Protein AF-A0A944S665-F1 (afdb_monomer)

Mean predicted aligned error: 4.73 Å

Nearest PDB structures (foldseek):
  4eb3-assembly2_B  TM=8.693E-01  e=6.929E-18  Escherichia coli K-12
  3szu-assembly1_A  TM=8.948E-01  e=2.603E-17  Escherichia coli K-12
  3t0f-assembly1_A  TM=8.629E-01  e=3.477E-16  Escherichia coli K-12
  4n7b-assembly1_A  TM=8.620E-01  e=8.520E-15  Plasmodium falciparum
  3dnf-assembly1_A  TM=6.789E-01  e=1.870E-17  Aquifex aeolicus

Radius of gyration: 23.03 Å; Cα contacts (8 Å, |Δi|>4): 815; chains: 1; bounding box: 57×56×59 Å

Structure (mmCIF, N/CA/C/O backbone):
data_AF-A0A944S665-F1
#
_entry.id   AF-A0A944S665-F1
#
loop_
_atom_site.group_PDB
_atom_site.id
_atom_site.type_symbol
_atom_site.label_atom_id
_atom_site.label_alt_id
_atom_site.label_comp_id
_atom_site.label_asym_id
_atom_site.label_entity_id
_atom_site.label_seq_id
_atom_site.pdbx_PDB_ins_code
_atom_site.Cartn_x
_atom_site.Cartn_y
_atom_site.Cartn_z
_atom_site.occupancy
_atom_site.B_iso_or_equiv
_atom_site.auth_seq_id
_atom_site.auth_comp_id
_atom_site.auth_asym_id
_atom_site.auth_atom_id
_atom_site.pdbx_PDB_model_num
ATOM 1 N N . MET A 1 1 ? 16.900 10.356 15.586 1.00 31.72 1 MET A N 1
ATOM 2 C CA . MET A 1 1 ? 18.174 10.102 14.877 1.00 31.72 1 MET A CA 1
ATOM 3 C C . MET A 1 1 ? 17.889 10.070 13.385 1.00 31.72 1 MET A C 1
ATOM 5 O O . MET A 1 1 ? 17.005 9.332 12.976 1.00 31.72 1 MET A O 1
ATOM 9 N N . ALA A 1 2 ? 18.569 10.893 12.583 1.00 27.75 2 ALA A N 1
ATOM 10 C CA . ALA A 1 2 ? 18.458 10.840 11.126 1.00 27.75 2 ALA A CA 1
ATOM 11 C C . ALA A 1 2 ? 19.249 9.625 10.623 1.00 27.75 2 ALA A C 1
ATOM 13 O O . ALA A 1 2 ? 20.474 9.661 10.518 1.00 27.75 2 ALA A O 1
ATOM 14 N N . PHE A 1 3 ? 18.553 8.517 10.405 1.00 38.62 3 PHE A N 1
ATOM 15 C CA . PHE A 1 3 ? 19.142 7.297 9.877 1.00 38.62 3 PHE A CA 1
ATOM 16 C C . PHE A 1 3 ? 19.469 7.509 8.385 1.00 38.62 3 PHE A C 1
ATOM 18 O O . PHE A 1 3 ? 18.568 7.756 7.585 1.00 38.62 3 PHE A O 1
ATOM 25 N N . LYS A 1 4 ? 20.749 7.431 7.997 1.00 34.00 4 LYS A N 1
ATOM 26 C CA . LYS A 1 4 ? 21.186 7.519 6.588 1.00 34.00 4 LYS A CA 1
ATOM 27 C C . LYS A 1 4 ? 20.620 6.336 5.771 1.00 34.00 4 LYS A C 1
ATOM 29 O O . LYS A 1 4 ? 20.413 5.254 6.316 1.00 34.00 4 LYS A O 1
ATOM 34 N N . GLN A 1 5 ? 20.299 6.571 4.498 1.00 47.34 5 GLN A N 1
ATOM 35 C CA . GLN A 1 5 ? 19.397 5.750 3.669 1.00 47.34 5 GLN A CA 1
ATOM 36 C C . GLN A 1 5 ? 20.119 4.851 2.640 1.00 47.34 5 GLN A C 1
ATOM 38 O O . GLN A 1 5 ? 19.710 4.827 1.493 1.00 47.34 5 GLN A O 1
ATOM 43 N N . PHE A 1 6 ? 21.184 4.119 2.987 1.00 42.09 6 PHE A N 1
ATOM 44 C CA . PHE A 1 6 ? 21.829 3.244 1.979 1.00 42.09 6 PHE A CA 1
ATOM 45 C C . PHE A 1 6 ? 22.263 1.839 2.432 1.00 42.09 6 PHE A C 1
ATOM 47 O O . PHE A 1 6 ? 22.647 1.055 1.579 1.00 42.09 6 PHE A O 1
ATOM 54 N N . ASP A 1 7 ? 22.086 1.455 3.703 1.00 52.44 7 ASP A N 1
ATOM 55 C CA . ASP A 1 7 ? 22.438 0.098 4.184 1.00 52.44 7 ASP A CA 1
ATOM 56 C C . ASP A 1 7 ? 21.224 -0.727 4.661 1.00 52.44 7 ASP A C 1
ATOM 58 O O . ASP A 1 7 ? 21.373 -1.676 5.425 1.00 52.44 7 ASP A O 1
ATOM 62 N N . ARG A 1 8 ? 19.988 -0.350 4.294 1.00 61.25 8 ARG A N 1
ATOM 63 C CA . ARG A 1 8 ? 18.791 -0.932 4.939 1.00 61.25 8 ARG A CA 1
ATOM 64 C C . ARG A 1 8 ? 18.184 -2.133 4.225 1.00 61.25 8 ARG A C 1
ATOM 66 O O . ARG A 1 8 ? 17.572 -2.968 4.877 1.00 61.25 8 ARG A O 1
ATOM 73 N N . VAL A 1 9 ? 18.333 -2.236 2.912 1.00 70.12 9 VAL A N 1
ATOM 74 C CA . VAL A 1 9 ? 17.686 -3.286 2.119 1.00 70.12 9 VAL A CA 1
ATOM 75 C C . VAL A 1 9 ? 18.762 -4.140 1.450 1.00 70.12 9 VAL A C 1
ATOM 77 O O . VAL A 1 9 ? 19.713 -3.572 0.914 1.00 70.12 9 VAL A O 1
ATOM 80 N N . PRO A 1 10 ? 18.652 -5.482 1.470 1.00 77.44 10 PRO A N 1
ATOM 81 C CA . PRO A 1 10 ? 19.608 -6.357 0.802 1.00 77.44 10 PRO A CA 1
ATOM 82 C C . PRO A 1 10 ? 19.856 -5.973 -0.661 1.00 77.44 10 PRO A C 1
ATOM 84 O O . PRO A 1 10 ? 18.915 -5.740 -1.422 1.00 77.44 10 PRO A O 1
ATOM 87 N N . ASN A 1 11 ? 21.127 -5.967 -1.072 1.00 79.50 11 ASN A N 1
ATOM 88 C CA . ASN A 1 11 ? 21.549 -5.498 -2.397 1.00 79.50 11 ASN A CA 1
ATOM 89 C C . ASN A 1 11 ? 20.899 -6.249 -3.571 1.00 79.50 11 ASN A C 1
ATOM 91 O O . ASN A 1 11 ? 20.827 -5.702 -4.665 1.00 79.50 11 ASN A O 1
ATOM 95 N N . HIS A 1 12 ? 20.417 -7.482 -3.380 1.00 86.94 12 HIS A N 1
ATOM 96 C CA . HIS A 1 12 ? 19.753 -8.243 -4.448 1.00 86.94 12 HIS A CA 1
ATOM 97 C C . HIS A 1 12 ? 18.346 -7.735 -4.790 1.00 86.94 12 HIS A C 1
ATOM 99 O O . HIS A 1 12 ? 17.790 -8.156 -5.799 1.00 86.94 12 HIS A O 1
ATOM 105 N N . TYR A 1 13 ? 17.78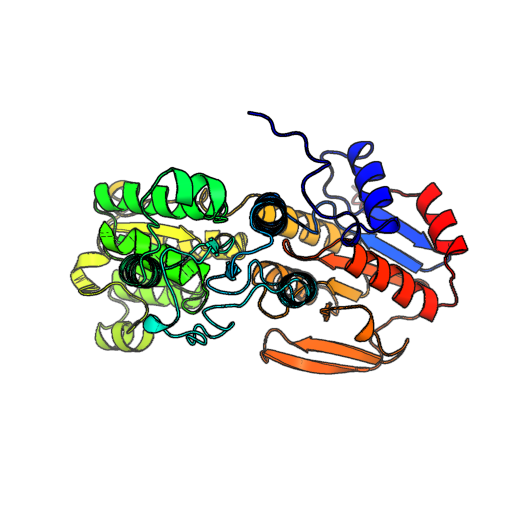0 -6.821 -3.995 1.00 92.12 13 TYR A N 1
ATOM 106 C CA . TYR A 1 13 ? 16.552 -6.102 -4.348 1.00 92.12 13 TYR A CA 1
ATOM 107 C C . TYR A 1 13 ? 16.807 -4.820 -5.150 1.00 92.12 13 TYR A C 1
ATOM 109 O O . TYR A 1 13 ? 15.858 -4.242 -5.687 1.00 92.12 13 TYR A O 1
ATOM 117 N N . ALA A 1 14 ? 18.062 -4.372 -5.239 1.00 89.44 14 ALA A N 1
ATOM 118 C CA . ALA A 1 14 ? 18.431 -3.216 -6.041 1.00 89.44 14 ALA A CA 1
ATOM 119 C C . ALA A 1 14 ? 18.357 -3.545 -7.540 1.00 89.44 14 ALA A C 1
ATOM 121 O O . ALA A 1 14 ? 18.626 -4.667 -7.969 1.00 89.44 14 ALA A O 1
ATOM 122 N N . GLY A 1 15 ? 18.023 -2.542 -8.349 1.00 90.62 15 GLY A N 1
ATOM 123 C CA . GLY A 1 15 ? 18.012 -2.630 -9.807 1.00 90.62 15 GLY A CA 1
ATOM 124 C C . GLY A 1 15 ? 18.891 -1.536 -10.398 1.00 90.62 15 GLY A C 1
ATOM 125 O O . GLY A 1 15 ? 18.715 -0.370 -10.067 1.00 90.62 15 GLY A O 1
ATOM 126 N N . GLN A 1 16 ? 19.846 -1.881 -11.266 1.00 93.12 16 GLN A N 1
ATOM 127 C CA . GLN A 1 16 ? 20.826 -0.914 -11.782 1.00 93.12 16 GLN A CA 1
ATOM 128 C C . GLN A 1 16 ? 20.187 0.202 -12.628 1.00 93.12 16 GLN A C 1
ATOM 130 O O . GLN A 1 16 ? 20.617 1.350 -12.545 1.00 93.12 16 GLN A O 1
ATOM 135 N N . ILE A 1 17 ? 19.163 -0.123 -13.423 1.00 97.12 17 ILE A N 1
ATOM 136 C CA . ILE A 1 17 ? 18.479 0.830 -14.316 1.00 97.12 17 ILE A CA 1
ATOM 137 C C . ILE A 1 17 ? 17.690 1.809 -13.450 1.00 97.12 17 ILE A C 1
ATOM 139 O O . ILE A 1 17 ? 17.831 3.025 -13.561 1.00 97.12 17 ILE A O 1
ATOM 143 N N . ILE A 1 18 ? 16.905 1.261 -12.525 1.00 97.00 18 ILE A N 1
ATOM 144 C CA . ILE A 1 18 ? 16.102 2.037 -11.591 1.00 97.00 18 ILE A CA 1
ATOM 145 C C . ILE A 1 18 ? 16.967 2.879 -10.653 1.00 97.00 18 ILE A C 1
ATOM 147 O O . ILE A 1 18 ? 16.620 4.028 -10.388 1.00 97.00 18 ILE A O 1
ATOM 151 N N . GLN A 1 19 ? 18.105 2.361 -10.189 1.00 95.12 19 GLN A N 1
ATOM 152 C CA . GLN A 1 19 ? 19.030 3.124 -9.358 1.00 95.12 19 GLN A CA 1
ATOM 153 C C . GLN A 1 19 ? 19.563 4.345 -10.112 1.00 95.12 19 GLN A C 1
ATOM 155 O O . GLN A 1 19 ? 19.512 5.443 -9.572 1.00 95.12 19 GLN A O 1
ATOM 160 N N . GLN A 1 20 ? 19.976 4.196 -11.375 1.00 96.56 20 GLN A N 1
ATOM 161 C CA . GLN A 1 20 ? 20.421 5.335 -12.186 1.00 96.56 20 GLN A CA 1
ATOM 162 C C . GLN A 1 20 ? 19.302 6.361 -12.423 1.00 96.56 20 GLN A C 1
ATOM 164 O O . GLN A 1 20 ? 19.553 7.563 -12.366 1.00 96.56 20 GLN A O 1
ATOM 169 N N . ILE A 1 21 ? 18.056 5.911 -12.610 1.00 97.06 21 ILE A N 1
ATOM 170 C CA . ILE A 1 21 ? 16.887 6.802 -12.678 1.00 97.06 21 ILE A CA 1
ATOM 171 C C . ILE A 1 21 ? 16.698 7.554 -11.353 1.00 97.06 21 ILE A C 1
ATOM 173 O O . ILE A 1 21 ? 16.490 8.768 -11.357 1.00 97.06 21 ILE A O 1
ATOM 177 N N . LYS A 1 22 ? 16.786 6.865 -10.211 1.00 94.88 22 LYS A N 1
ATOM 178 C CA . LYS A 1 22 ? 16.677 7.487 -8.884 1.00 94.88 22 LYS A CA 1
ATOM 179 C C . LYS A 1 22 ? 17.806 8.488 -8.638 1.00 94.88 22 LYS A C 1
ATOM 181 O O . LYS A 1 22 ? 17.519 9.583 -8.159 1.00 94.88 22 LYS A O 1
ATOM 186 N N . ASP A 1 23 ? 19.041 8.153 -9.002 1.00 94.62 23 ASP A N 1
ATOM 187 C CA . ASP A 1 23 ? 20.220 9.014 -8.862 1.00 94.62 23 ASP A CA 1
ATOM 188 C C . ASP A 1 23 ? 20.075 10.280 -9.713 1.00 94.62 23 ASP A C 1
ATOM 190 O O . ASP A 1 23 ? 20.157 11.388 -9.180 1.00 94.62 23 ASP A O 1
ATOM 194 N N . PHE A 1 24 ? 19.711 10.133 -10.994 1.00 95.94 24 PHE A N 1
ATOM 195 C CA . PHE A 1 24 ? 19.368 11.257 -11.869 1.00 95.94 24 PHE A CA 1
ATOM 196 C C . PHE A 1 24 ? 18.316 12.161 -11.219 1.00 95.94 24 PHE A C 1
ATOM 198 O O . PHE A 1 24 ? 18.465 13.378 -11.172 1.00 95.94 24 PHE A O 1
ATOM 205 N N . ARG A 1 25 ? 17.271 11.578 -10.625 1.00 93.19 25 ARG A N 1
ATOM 206 C CA . ARG A 1 25 ? 16.210 12.331 -9.945 1.00 93.19 25 ARG A CA 1
ATOM 207 C C . ARG A 1 25 ? 16.656 12.969 -8.627 1.00 93.19 25 ARG A C 1
ATOM 209 O O . ARG A 1 25 ? 16.053 13.954 -8.188 1.00 93.19 25 ARG A O 1
ATOM 216 N N . GLN A 1 26 ? 17.691 12.482 -7.956 1.00 90.56 26 GLN A N 1
ATOM 217 C CA . GLN A 1 26 ? 18.240 13.183 -6.792 1.00 90.56 26 GLN A CA 1
ATOM 218 C C . GLN A 1 26 ? 18.968 14.472 -7.176 1.00 90.56 26 GLN A C 1
ATOM 220 O O . GLN A 1 26 ? 19.013 15.403 -6.361 1.00 90.56 26 GLN A O 1
ATOM 225 N N . GLU A 1 27 ? 19.498 14.541 -8.393 1.00 91.00 27 GLU A N 1
ATOM 226 C CA . GLU A 1 27 ? 20.218 15.694 -8.932 1.00 91.00 27 GLU A CA 1
ATOM 227 C C . GLU A 1 27 ? 19.258 16.647 -9.659 1.00 91.00 27 GLU A C 1
ATOM 229 O O . GLU A 1 27 ? 19.198 17.832 -9.320 1.00 91.00 27 GLU A O 1
ATOM 234 N N . GLU A 1 28 ? 18.401 16.102 -10.523 1.00 90.31 28 GLU A N 1
ATOM 235 C CA . GLU A 1 28 ? 17.533 16.834 -11.443 1.00 90.31 28 GLU A CA 1
ATOM 236 C C . GLU A 1 28 ? 16.054 16.838 -11.026 1.00 90.31 28 GLU A C 1
ATOM 238 O O . GLU A 1 28 ? 15.440 15.818 -10.683 1.00 90.31 28 GLU A O 1
ATOM 243 N N . GLY A 1 29 ? 15.440 18.025 -11.075 1.00 83.56 29 GLY A N 1
ATOM 244 C CA . GLY A 1 29 ? 14.008 18.214 -10.828 1.00 83.56 29 GLY A CA 1
ATOM 245 C C . GLY A 1 29 ? 13.525 17.700 -9.470 1.00 83.56 29 GLY A C 1
ATOM 246 O O . GLY A 1 29 ? 12.450 17.108 -9.404 1.00 83.56 29 GLY A O 1
ATOM 247 N N . LYS A 1 30 ? 14.285 17.914 -8.386 1.00 84.19 30 LYS A N 1
ATOM 248 C CA . LYS A 1 30 ? 14.008 17.370 -7.034 1.00 84.19 30 LYS A CA 1
ATOM 249 C C . LYS A 1 30 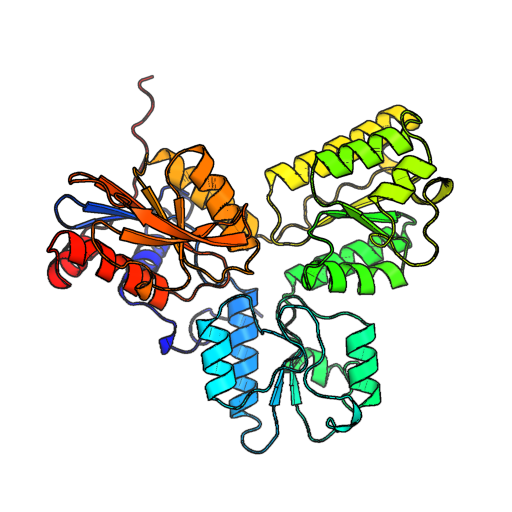? 12.577 17.577 -6.523 1.00 84.19 30 LYS A C 1
ATOM 251 O O . LYS A 1 30 ? 12.105 16.788 -5.714 1.00 84.19 30 LYS A O 1
ATOM 256 N N . ARG A 1 31 ? 11.924 18.661 -6.954 1.00 86.88 31 ARG A N 1
ATOM 257 C CA . ARG A 1 31 ? 10.537 19.019 -6.602 1.00 86.88 31 ARG A CA 1
ATOM 258 C C . ARG A 1 31 ? 9.543 18.831 -7.750 1.00 86.88 31 ARG A C 1
ATOM 260 O O . ARG A 1 31 ? 8.353 19.007 -7.538 1.00 86.88 31 ARG A O 1
ATOM 267 N N . SER A 1 32 ? 10.030 18.534 -8.952 1.00 91.62 32 SER A N 1
ATOM 268 C CA . SER A 1 32 ? 9.178 18.304 -10.114 1.00 91.62 32 SER A CA 1
ATOM 269 C C . SER A 1 32 ? 8.559 16.916 -10.014 1.00 91.62 32 SER A C 1
ATOM 271 O O . SER A 1 32 ? 9.279 15.948 -9.754 1.00 91.62 32 SER A O 1
ATOM 273 N N . LEU A 1 33 ? 7.249 16.824 -10.241 1.00 93.50 33 LEU A N 1
ATOM 274 C CA . LEU A 1 33 ? 6.533 15.553 -10.361 1.00 93.50 33 LEU A CA 1
ATOM 275 C C . LEU A 1 33 ? 6.580 14.976 -11.780 1.00 93.50 33 LEU A C 1
ATOM 277 O O . LEU A 1 33 ? 6.187 13.827 -11.950 1.00 93.50 33 LEU A O 1
ATOM 281 N N . ALA A 1 34 ? 7.123 15.721 -12.754 1.00 95.12 34 ALA A N 1
ATOM 282 C CA . ALA A 1 34 ? 7.307 15.241 -14.120 1.00 95.12 34 ALA A CA 1
ATOM 283 C C . ALA A 1 34 ? 8.012 13.871 -14.126 1.00 95.12 34 ALA A C 1
ATOM 285 O O . ALA A 1 34 ? 8.991 13.681 -13.376 1.00 95.12 34 ALA A O 1
ATOM 286 N N . PRO A 1 35 ? 7.540 12.909 -14.935 1.00 97.25 35 PRO A N 1
ATOM 287 C CA . PRO A 1 35 ? 8.155 11.599 -14.982 1.00 97.25 35 PRO A CA 1
ATOM 288 C C . PRO A 1 35 ? 9.543 11.692 -15.617 1.00 97.25 35 PRO A C 1
ATOM 290 O O . PRO A 1 35 ? 9.836 12.548 -16.457 1.00 97.25 35 PRO A O 1
ATOM 293 N N . THR A 1 36 ? 10.424 10.797 -15.190 1.00 98.00 36 THR A N 1
ATOM 294 C CA . THR A 1 36 ? 11.695 10.569 -15.866 1.00 98.00 36 THR A CA 1
ATOM 295 C C . THR A 1 36 ? 11.417 9.869 -17.184 1.00 98.00 36 THR A C 1
ATOM 297 O O . THR A 1 36 ? 10.732 8.848 -17.205 1.00 98.00 36 THR A O 1
ATOM 300 N N . ARG A 1 37 ? 11.998 10.378 -18.265 1.00 98.12 37 ARG A N 1
ATOM 301 C CA . ARG A 1 37 ? 11.986 9.739 -19.573 1.00 98.12 37 ARG A CA 1
ATOM 302 C C . ARG A 1 37 ? 13.321 9.055 -19.842 1.00 98.12 37 ARG A C 1
ATOM 304 O O . ARG A 1 37 ? 14.366 9.710 -19.868 1.00 98.12 37 ARG A O 1
ATOM 311 N N . LEU A 1 38 ? 13.246 7.755 -20.105 1.00 98.50 38 LEU A N 1
ATOM 312 C CA . LEU A 1 38 ? 14.309 6.926 -20.660 1.00 98.50 38 LEU A CA 1
ATOM 313 C C . LEU A 1 38 ? 13.973 6.613 -22.124 1.00 98.50 38 LEU A C 1
ATOM 315 O O . LEU A 1 38 ? 13.016 5.893 -22.397 1.00 98.50 38 LEU A O 1
ATOM 319 N N . SER A 1 39 ? 14.749 7.154 -23.061 1.00 98.25 39 SER A N 1
ATOM 320 C CA . SER A 1 39 ? 14.560 6.912 -24.497 1.00 98.25 39 SER A CA 1
ATOM 321 C C . SER A 1 39 ? 15.476 5.785 -24.977 1.00 98.25 39 SER A C 1
ATOM 323 O O . SER A 1 39 ? 16.695 5.887 -24.861 1.00 98.25 39 SER A O 1
ATOM 325 N N . ILE A 1 40 ? 14.887 4.730 -25.539 1.00 98.38 40 ILE A N 1
ATOM 326 C CA . ILE A 1 40 ? 15.572 3.560 -26.102 1.00 98.38 40 ILE A CA 1
ATOM 327 C C . ILE A 1 40 ? 15.129 3.446 -27.565 1.00 98.38 40 ILE A C 1
ATOM 329 O O . ILE A 1 40 ? 14.065 2.912 -27.874 1.00 98.38 40 ILE A O 1
ATOM 333 N N . GLY A 1 41 ? 15.897 4.030 -28.486 1.00 97.19 41 GLY A N 1
ATOM 334 C CA . GLY A 1 41 ? 15.474 4.153 -29.884 1.00 97.19 41 GLY A CA 1
ATOM 335 C C . GLY A 1 41 ? 14.157 4.932 -30.024 1.00 97.19 41 GLY A C 1
ATOM 336 O O . GLY A 1 41 ? 14.127 6.127 -29.748 1.00 97.19 41 GLY A O 1
ATOM 337 N N . GLN A 1 42 ? 13.085 4.268 -30.476 1.00 97.94 42 GLN A N 1
ATOM 338 C CA . GLN A 1 42 ? 11.734 4.847 -30.606 1.00 97.94 42 GLN A CA 1
ATOM 339 C C . GLN A 1 42 ? 10.786 4.464 -29.452 1.00 97.94 42 GLN A C 1
ATOM 341 O O . GLN A 1 42 ? 9.605 4.810 -29.497 1.00 97.94 42 GLN A O 1
ATOM 346 N N . LEU A 1 43 ? 11.280 3.738 -28.445 1.00 98.50 43 LEU A N 1
ATOM 347 C CA . LEU A 1 43 ? 10.560 3.446 -27.208 1.00 98.50 43 LEU A CA 1
ATOM 348 C C . LEU A 1 43 ? 10.907 4.511 -26.163 1.00 98.50 43 LEU A C 1
ATOM 350 O O . LEU A 1 43 ? 12.076 4.699 -25.824 1.00 98.50 43 LEU A O 1
ATOM 354 N N . GLU A 1 44 ? 9.900 5.178 -25.611 1.00 98.44 44 GLU A N 1
ATOM 355 C CA . GLU A 1 44 ? 10.049 6.018 -24.424 1.00 98.44 44 GLU A CA 1
ATOM 356 C C . GLU A 1 44 ? 9.493 5.272 -23.206 1.00 98.44 44 GLU A C 1
ATOM 358 O O . GLU A 1 44 ? 8.312 4.944 -23.153 1.00 98.44 44 GLU A O 1
ATOM 363 N N . ILE A 1 45 ? 10.334 5.010 -22.206 1.00 98.56 45 ILE A N 1
ATOM 364 C CA . ILE A 1 45 ? 9.895 4.503 -20.905 1.00 98.56 45 ILE A CA 1
ATOM 365 C C . ILE A 1 45 ? 9.753 5.688 -19.957 1.00 98.56 45 ILE A C 1
ATOM 367 O O . ILE A 1 45 ? 10.716 6.418 -19.702 1.00 98.56 45 ILE A O 1
ATOM 371 N N . LEU A 1 46 ? 8.547 5.867 -19.432 1.00 98.56 46 LEU A N 1
ATOM 372 C CA . LEU A 1 46 ? 8.196 6.928 -18.503 1.00 98.56 46 LEU A CA 1
ATOM 373 C C . LEU A 1 46 ? 8.071 6.345 -17.094 1.00 98.56 46 LEU A C 1
ATOM 375 O O . LEU A 1 46 ? 7.225 5.491 -16.834 1.00 98.56 46 LEU A O 1
ATOM 379 N N . VAL A 1 47 ? 8.924 6.810 -16.183 1.00 98.38 47 VAL A N 1
ATOM 380 C CA . VAL A 1 47 ? 8.952 6.367 -14.783 1.00 98.38 47 VAL A CA 1
ATOM 381 C C . VAL A 1 47 ? 8.588 7.551 -13.885 1.00 98.38 47 VAL A C 1
ATOM 383 O O . VAL A 1 47 ? 9.246 8.592 -13.974 1.00 98.38 47 VAL A O 1
ATOM 386 N N . PRO A 1 48 ? 7.565 7.449 -13.018 1.00 97.19 48 PRO A N 1
ATOM 387 C CA . PRO A 1 48 ? 7.144 8.569 -12.182 1.00 97.19 48 PRO A CA 1
ATOM 388 C C . PRO A 1 48 ? 8.228 8.971 -11.176 1.00 97.19 48 PRO A C 1
ATOM 390 O O . PRO A 1 48 ? 9.195 8.254 -10.929 1.00 97.19 48 PRO A O 1
ATOM 393 N N . ARG A 1 49 ? 8.071 10.143 -10.550 1.00 95.25 49 ARG A N 1
ATOM 394 C CA . ARG A 1 49 ? 9.013 10.619 -9.523 1.00 95.25 49 ARG A CA 1
ATOM 395 C C . ARG A 1 49 ? 9.109 9.687 -8.309 1.00 95.25 49 ARG A C 1
ATOM 397 O O . ARG A 1 49 ? 10.193 9.528 -7.747 1.00 95.25 49 ARG A O 1
ATOM 404 N N . HIS A 1 50 ? 7.972 9.170 -7.862 1.00 95.56 50 HIS A N 1
ATOM 405 C CA . HIS A 1 50 ? 7.840 8.381 -6.644 1.00 95.56 50 HIS A CA 1
ATOM 406 C C . HIS A 1 50 ? 7.259 7.014 -6.994 1.00 95.56 50 HIS A C 1
ATOM 408 O O . HIS A 1 50 ? 6.227 6.936 -7.657 1.00 95.56 50 HIS A O 1
ATOM 414 N N . PHE A 1 51 ? 7.973 5.964 -6.595 1.00 96.06 51 PHE A N 1
ATOM 415 C CA . PHE A 1 51 ? 7.656 4.558 -6.828 1.00 96.06 51 PHE A CA 1
ATOM 416 C C . PHE A 1 51 ? 8.600 3.684 -5.979 1.00 96.06 51 PHE A C 1
ATOM 418 O O . PHE A 1 51 ? 9.572 4.182 -5.401 1.00 96.06 51 PHE A O 1
ATOM 425 N N . GLY A 1 52 ? 8.341 2.377 -5.949 1.00 95.06 52 GLY A N 1
ATOM 426 C CA . GLY A 1 52 ? 9.184 1.388 -5.268 1.00 95.06 52 GLY A CA 1
ATOM 427 C C . GLY A 1 52 ? 9.099 1.456 -3.742 1.00 95.06 52 GLY A C 1
ATOM 428 O O . GLY A 1 52 ? 8.208 2.099 -3.188 1.00 95.06 52 GLY A O 1
ATOM 429 N N . PHE A 1 53 ? 10.015 0.770 -3.052 1.00 95.38 53 PHE A N 1
ATOM 430 C CA . PHE A 1 53 ? 10.012 0.669 -1.589 1.00 95.38 53 PHE A CA 1
ATOM 431 C C . PHE A 1 53 ? 9.879 2.017 -0.862 1.00 95.38 53 PHE A C 1
ATOM 433 O O . PHE A 1 53 ? 10.651 2.950 -1.080 1.00 95.38 53 PHE A O 1
ATOM 440 N N . CYS A 1 54 ? 8.913 2.097 0.058 1.00 94.62 54 CYS A N 1
ATOM 441 C CA . CYS A 1 54 ? 8.800 3.213 0.996 1.00 94.62 54 CYS A CA 1
ATOM 442 C C . CYS A 1 54 ? 9.607 2.961 2.280 1.00 94.62 54 CYS A C 1
ATOM 444 O O . CYS A 1 54 ? 10.009 1.836 2.575 1.00 94.62 54 CYS A O 1
ATOM 446 N N . PHE A 1 55 ? 9.778 3.996 3.111 1.00 93.12 55 PHE A N 1
ATOM 447 C CA . PHE A 1 55 ? 10.533 3.906 4.368 1.00 93.12 55 PHE A CA 1
ATOM 448 C C . PHE A 1 55 ? 10.054 2.778 5.296 1.00 93.12 55 PHE A C 1
ATOM 450 O O . PHE A 1 55 ? 10.877 2.084 5.893 1.00 93.12 55 PHE A O 1
ATOM 457 N N . GLY A 1 56 ? 8.733 2.611 5.443 1.00 93.75 56 GLY A N 1
ATOM 458 C CA . GLY A 1 56 ? 8.157 1.583 6.314 1.00 93.75 56 GLY A CA 1
ATOM 459 C C . GLY A 1 56 ? 8.530 0.176 5.849 1.00 93.75 56 GLY A C 1
ATOM 460 O O . GLY A 1 56 ? 8.938 -0.653 6.659 1.00 93.75 56 GLY A O 1
ATOM 461 N N . VAL A 1 57 ? 8.487 -0.046 4.534 1.00 95.44 57 VAL A N 1
ATOM 462 C CA . VAL A 1 57 ? 8.875 -1.308 3.901 1.00 95.44 57 VAL A CA 1
ATOM 463 C C . VAL A 1 57 ? 10.376 -1.561 4.033 1.00 95.44 57 VAL A C 1
ATOM 465 O O . VAL A 1 57 ? 10.766 -2.636 4.484 1.00 95.44 57 VAL A O 1
ATOM 468 N N . GLU A 1 58 ? 11.224 -0.574 3.726 1.00 94.38 58 GLU A N 1
ATOM 469 C CA . GLU A 1 58 ? 12.679 -0.706 3.890 1.00 94.38 58 GLU A CA 1
ATOM 470 C C . GLU A 1 58 ? 13.049 -1.064 5.337 1.00 94.38 58 GLU A C 1
ATOM 472 O O . GLU A 1 58 ? 13.884 -1.937 5.573 1.00 94.38 58 GLU A O 1
ATOM 477 N N . ARG A 1 59 ? 12.406 -0.415 6.321 1.00 94.06 59 ARG A N 1
ATOM 478 C CA . ARG A 1 59 ? 12.599 -0.713 7.746 1.00 94.06 59 ARG A CA 1
ATOM 479 C C . ARG A 1 59 ? 12.172 -2.143 8.081 1.00 94.06 59 ARG A C 1
ATOM 481 O O . ARG A 1 59 ? 12.919 -2.831 8.772 1.00 94.06 59 ARG A O 1
ATOM 488 N N . ALA A 1 60 ? 11.003 -2.580 7.620 1.00 96.12 60 ALA A N 1
ATOM 489 C CA . ALA A 1 60 ? 10.487 -3.908 7.927 1.00 96.12 60 ALA A CA 1
ATOM 490 C C . ALA A 1 60 ? 11.377 -5.020 7.356 1.00 96.12 60 ALA A C 1
ATOM 492 O O . ALA A 1 60 ? 11.747 -5.949 8.076 1.00 96.12 60 ALA A O 1
ATOM 493 N N . ILE A 1 61 ? 11.823 -4.865 6.104 1.00 95.75 61 ILE A N 1
ATOM 494 C CA . ILE A 1 61 ? 12.791 -5.770 5.473 1.00 95.75 61 ILE A CA 1
ATOM 495 C C . ILE A 1 61 ? 14.101 -5.774 6.268 1.00 95.75 61 ILE A C 1
ATOM 497 O O . ILE A 1 61 ? 14.567 -6.839 6.669 1.00 95.75 61 ILE A O 1
ATOM 501 N N . HIS A 1 62 ? 14.668 -4.603 6.572 1.00 94.00 62 HIS A N 1
ATOM 502 C CA . HIS A 1 62 ? 15.901 -4.501 7.358 1.00 94.00 62 HIS A CA 1
ATOM 503 C C . HIS A 1 62 ? 15.811 -5.266 8.686 1.00 94.00 62 HIS A C 1
ATOM 505 O O . HIS A 1 62 ? 16.721 -6.016 9.046 1.00 94.00 62 HIS A O 1
ATOM 511 N N . MET A 1 63 ? 14.707 -5.089 9.419 1.00 95.44 63 MET A N 1
ATOM 512 C CA . MET A 1 63 ? 14.478 -5.744 10.707 1.00 95.44 63 MET A CA 1
ATOM 513 C C . MET A 1 63 ? 14.344 -7.261 10.566 1.00 95.44 63 MET A C 1
ATOM 515 O O . MET A 1 63 ? 14.913 -7.987 11.384 1.00 95.44 63 MET A O 1
ATOM 519 N N . ALA A 1 64 ? 13.659 -7.752 9.531 1.00 96.25 64 ALA A N 1
ATOM 520 C CA . ALA A 1 64 ? 13.528 -9.184 9.274 1.00 96.25 64 ALA A CA 1
ATOM 521 C C . ALA A 1 64 ? 14.890 -9.839 8.978 1.00 96.25 64 ALA A C 1
ATOM 523 O O . ALA A 1 64 ? 15.258 -10.826 9.618 1.00 96.25 64 ALA A O 1
ATOM 524 N N . PHE A 1 65 ? 15.688 -9.238 8.091 1.00 94.50 65 PHE A N 1
ATOM 525 C CA . PHE A 1 65 ? 17.033 -9.726 7.764 1.00 94.50 65 PHE A CA 1
ATOM 526 C C . PHE A 1 65 ? 17.991 -9.638 8.960 1.00 94.50 65 PHE A C 1
ATOM 528 O O . PHE A 1 65 ? 18.659 -10.616 9.289 1.00 94.50 65 PHE A O 1
ATOM 535 N N . SER A 1 66 ? 17.978 -8.524 9.696 1.00 93.88 66 SER A N 1
ATOM 536 C CA . SER A 1 66 ? 18.763 -8.378 10.932 1.00 93.88 66 SER A CA 1
ATOM 537 C C . SER A 1 66 ? 18.368 -9.409 11.993 1.00 93.88 66 SER A C 1
ATOM 539 O O . SER A 1 66 ? 19.168 -9.782 12.848 1.00 93.88 66 SER A O 1
ATOM 541 N N . THR A 1 67 ? 17.112 -9.850 12.003 1.00 95.81 67 THR A N 1
ATOM 542 C CA . THR A 1 67 ? 16.624 -10.865 12.943 1.00 95.81 67 THR A CA 1
ATOM 543 C C . THR A 1 67 ? 17.135 -12.255 12.575 1.00 95.81 67 THR A C 1
ATOM 545 O O . THR A 1 67 ? 17.612 -12.958 13.465 1.00 95.81 67 THR A O 1
ATOM 548 N N . LEU A 1 68 ? 17.155 -12.599 11.282 1.00 94.81 68 LEU A N 1
ATOM 549 C CA . LEU A 1 68 ? 17.804 -13.814 10.770 1.00 94.81 68 LEU A CA 1
ATOM 550 C C . LEU A 1 68 ? 19.293 -13.874 11.131 1.00 94.81 68 LEU A C 1
ATOM 552 O O . LEU A 1 68 ? 19.781 -14.907 11.583 1.00 94.81 68 LEU A O 1
ATOM 556 N N . GLU A 1 69 ? 20.010 -12.760 10.983 1.00 93.12 69 GLU A N 1
ATOM 557 C CA . GLU A 1 69 ? 21.442 -12.690 11.297 1.00 93.12 69 GLU A CA 1
ATOM 558 C C . GLU A 1 69 ? 21.733 -12.784 12.800 1.00 93.12 69 GLU A C 1
ATOM 560 O O . GLU A 1 69 ? 22.696 -13.433 13.211 1.00 93.12 69 GLU A O 1
ATOM 565 N N . ARG A 1 70 ? 20.902 -12.148 13.637 1.00 94.62 70 ARG A N 1
ATOM 566 C CA . ARG A 1 70 ? 21.065 -12.157 15.101 1.00 94.62 70 ARG A CA 1
ATOM 567 C C . ARG A 1 70 ? 20.696 -13.494 15.736 1.00 94.62 70 ARG A C 1
ATOM 569 O O . ARG A 1 70 ? 21.251 -13.828 16.782 1.00 94.62 70 ARG A O 1
ATOM 576 N N . HIS A 1 71 ? 19.778 -14.246 15.130 1.00 94.62 71 HIS A N 1
ATOM 577 C CA . HIS A 1 71 ? 19.235 -15.486 15.692 1.00 94.62 71 HIS A CA 1
ATOM 578 C C . HIS A 1 71 ? 19.374 -16.684 14.738 1.00 94.62 71 HIS A C 1
ATOM 580 O O . HIS A 1 71 ? 18.382 -17.348 14.449 1.00 94.62 71 HIS A O 1
ATOM 586 N N . PRO A 1 72 ? 20.594 -17.046 14.296 1.00 93.81 72 PRO A N 1
ATOM 587 C CA . PRO A 1 72 ? 20.797 -18.071 13.265 1.00 93.81 72 PRO A CA 1
ATOM 588 C C . PRO A 1 72 ? 20.413 -19.497 13.698 1.00 93.81 72 PRO A C 1
ATOM 590 O O . PRO A 1 72 ? 20.376 -20.401 12.870 1.00 93.81 72 PRO A O 1
ATOM 593 N N . ALA A 1 73 ? 20.185 -19.720 14.997 1.00 94.50 73 ALA A N 1
ATOM 594 C CA . ALA A 1 73 ? 19.864 -21.025 15.578 1.00 94.50 73 ALA A CA 1
ATOM 595 C C . ALA A 1 73 ? 18.443 -21.110 16.162 1.00 94.50 73 ALA A C 1
ATOM 597 O O . ALA A 1 73 ? 18.114 -22.123 16.778 1.00 94.50 73 ALA A O 1
ATOM 598 N N . ARG A 1 74 ? 17.633 -20.049 16.045 1.00 95.25 74 ARG A N 1
ATOM 599 C CA . ARG A 1 74 ? 16.255 -20.024 16.560 1.00 95.25 74 ARG A CA 1
ATOM 600 C C . ARG A 1 74 ? 15.271 -20.153 15.410 1.00 95.25 74 ARG A C 1
ATOM 602 O O . ARG A 1 74 ? 15.556 -19.698 14.305 1.00 95.25 74 ARG A O 1
ATOM 609 N N . ASP A 1 75 ? 14.101 -20.699 15.707 1.00 96.69 75 ASP A N 1
ATOM 610 C CA . ASP A 1 75 ? 12.981 -20.634 14.783 1.00 96.69 75 ASP A CA 1
ATOM 611 C C . ASP A 1 75 ? 12.440 -19.200 14.754 1.00 96.69 75 ASP A C 1
ATOM 613 O O . ASP A 1 75 ? 12.154 -18.586 15.788 1.00 96.69 75 ASP A O 1
ATOM 617 N N . ILE A 1 76 ? 12.351 -18.649 13.545 1.00 98.12 76 ILE A N 1
ATOM 618 C CA . ILE A 1 76 ? 11.876 -17.289 13.307 1.00 98.12 76 ILE A CA 1
ATOM 619 C C . ILE A 1 76 ? 10.552 -17.374 12.566 1.00 98.12 76 ILE A C 1
ATOM 621 O O . ILE A 1 76 ? 10.416 -18.057 11.547 1.00 98.12 76 ILE A O 1
ATOM 625 N N . HIS A 1 77 ? 9.577 -16.655 13.091 1.00 98.31 77 HIS A N 1
ATOM 626 C CA . HIS A 1 77 ? 8.228 -16.598 12.585 1.00 98.31 77 HIS A CA 1
ATOM 627 C C . HIS A 1 77 ? 7.860 -15.163 12.229 1.00 98.31 77 HIS A C 1
ATOM 629 O O . HIS A 1 77 ? 8.338 -14.208 12.839 1.00 98.31 77 HIS A O 1
ATOM 635 N N . LEU A 1 78 ? 6.971 -15.018 11.259 1.00 98.12 78 LEU A N 1
ATOM 636 C CA . LEU A 1 78 ? 6.265 -13.775 10.971 1.00 98.12 78 LEU A CA 1
ATOM 637 C C . LEU A 1 78 ? 4.778 -14.001 11.221 1.00 98.12 78 LEU A C 1
ATOM 639 O O . LEU A 1 78 ? 4.266 -15.068 10.885 1.00 98.12 78 LEU A O 1
ATOM 643 N N . VAL A 1 79 ? 4.081 -13.025 11.804 1.00 97.69 79 VAL A N 1
ATOM 644 C CA . VAL A 1 79 ? 2.631 -13.145 12.040 1.00 97.69 79 VAL A CA 1
ATOM 645 C C . VAL A 1 79 ? 1.883 -13.447 10.738 1.00 97.69 79 VAL A C 1
ATOM 647 O O . VAL A 1 79 ? 1.076 -14.374 10.717 1.00 97.69 79 VAL A O 1
ATOM 650 N N . SER A 1 80 ? 2.207 -12.734 9.665 1.00 95.81 80 SER A N 1
ATOM 651 C CA . SER A 1 80 ? 1.731 -12.968 8.299 1.00 95.81 80 SER A CA 1
ATOM 652 C C . SER A 1 80 ? 2.809 -12.512 7.303 1.00 95.81 80 SER A C 1
ATOM 654 O O . SER A 1 80 ? 3.997 -12.579 7.615 1.00 95.81 80 SER A O 1
ATOM 656 N N . GLU A 1 81 ? 2.454 -12.095 6.090 1.00 96.38 81 GLU A N 1
ATOM 657 C CA . GLU A 1 81 ? 3.437 -11.546 5.150 1.00 96.38 81 GLU A CA 1
ATOM 658 C C . GLU A 1 81 ? 4.125 -10.297 5.726 1.00 96.38 81 GLU A C 1
ATOM 660 O O . GLU A 1 81 ? 3.466 -9.455 6.322 1.00 96.38 81 GLU A O 1
ATOM 665 N N . ILE A 1 82 ? 5.440 -10.118 5.530 1.00 96.69 82 ILE A N 1
ATOM 666 C CA . ILE A 1 82 ? 6.127 -8.914 6.055 1.00 96.69 82 ILE A CA 1
ATOM 667 C C . ILE A 1 82 ? 5.578 -7.636 5.402 1.00 96.69 82 ILE A C 1
ATOM 669 O O . ILE A 1 82 ? 5.451 -6.596 6.052 1.00 96.69 82 ILE A O 1
ATOM 673 N N . ILE A 1 83 ? 5.280 -7.745 4.103 1.00 96.25 83 ILE A N 1
ATOM 674 C CA . ILE A 1 83 ? 4.703 -6.751 3.197 1.00 96.25 83 ILE A CA 1
ATOM 675 C C . ILE A 1 83 ? 3.948 -7.496 2.089 1.00 96.25 83 ILE A C 1
ATOM 677 O O . ILE A 1 83 ? 4.258 -8.650 1.802 1.00 96.25 83 ILE A O 1
ATOM 681 N N . HIS A 1 84 ? 3.052 -6.822 1.371 1.00 95.12 84 HIS A N 1
ATOM 682 C CA . HIS A 1 84 ? 2.369 -7.389 0.201 1.00 95.12 84 HIS A CA 1
ATOM 683 C C . HIS A 1 84 ? 3.262 -7.383 -1.054 1.00 95.12 84 HIS A C 1
ATOM 685 O O . HIS A 1 84 ? 3.098 -6.560 -1.964 1.00 95.12 84 HIS A O 1
ATOM 691 N N . ASN A 1 85 ? 4.271 -8.262 -1.074 1.00 96.06 85 ASN A N 1
ATOM 692 C CA . ASN A 1 85 ? 5.119 -8.530 -2.236 1.00 96.06 85 ASN A CA 1
ATOM 693 C C . ASN A 1 85 ? 5.612 -9.994 -2.250 1.00 96.06 85 ASN A C 1
ATOM 695 O O . ASN A 1 85 ? 6.353 -10.389 -1.345 1.00 96.06 85 ASN A O 1
ATOM 699 N N . PRO A 1 86 ? 5.259 -10.793 -3.276 1.00 93.75 86 PRO A N 1
ATOM 700 C CA . PRO A 1 86 ? 5.560 -12.224 -3.293 1.00 93.75 86 PRO A CA 1
ATOM 701 C C . PRO A 1 86 ? 7.063 -12.521 -3.294 1.00 93.75 86 PRO A C 1
ATOM 703 O O . PRO A 1 86 ? 7.499 -13.355 -2.506 1.00 93.75 86 PRO A O 1
ATOM 706 N N . LEU A 1 87 ? 7.867 -11.786 -4.078 1.00 95.38 87 LEU A N 1
ATOM 707 C CA . LEU A 1 87 ? 9.319 -11.994 -4.160 1.00 95.38 87 LEU A CA 1
ATOM 708 C C . LEU A 1 87 ? 9.989 -11.856 -2.784 1.00 95.38 87 LEU A C 1
ATOM 710 O O . LEU A 1 87 ? 10.814 -12.686 -2.404 1.00 95.38 87 LEU A O 1
ATOM 714 N N . VAL A 1 88 ? 9.627 -10.816 -2.026 1.00 96.25 88 VAL A N 1
ATOM 715 C CA . VAL A 1 88 ? 10.202 -10.569 -0.694 1.00 96.25 88 VAL A CA 1
ATOM 716 C C . VAL A 1 88 ? 9.785 -11.660 0.293 1.00 96.25 88 VAL A C 1
ATOM 718 O O . VAL A 1 88 ? 10.621 -12.188 1.026 1.00 96.25 88 VAL A O 1
ATOM 721 N N . ASN A 1 89 ? 8.506 -12.045 0.302 1.00 96.62 89 ASN A N 1
ATOM 722 C CA . ASN A 1 89 ? 8.019 -13.094 1.200 1.00 96.62 89 ASN A CA 1
ATOM 723 C C . ASN A 1 89 ? 8.609 -14.471 0.865 1.00 96.62 89 ASN A C 1
ATOM 725 O O . ASN A 1 89 ? 8.922 -15.240 1.772 1.00 96.62 89 ASN A O 1
ATOM 729 N N . GLU A 1 90 ? 8.782 -14.797 -0.415 1.00 96.12 90 GLU A N 1
ATOM 730 C CA . GLU A 1 90 ? 9.427 -16.036 -0.856 1.00 96.12 90 GLU A CA 1
ATOM 731 C C . GLU A 1 90 ? 10.901 -16.094 -0.457 1.00 96.12 90 GLU A C 1
ATOM 733 O O . GLU A 1 90 ? 11.349 -17.129 0.031 1.00 96.12 90 GLU A O 1
ATOM 738 N N . ASP A 1 91 ? 11.635 -14.987 -0.571 1.00 96.44 91 ASP A N 1
ATOM 739 C CA . ASP A 1 91 ? 13.028 -14.900 -0.121 1.00 96.44 91 ASP A CA 1
ATOM 740 C C . ASP A 1 91 ? 13.149 -15.097 1.402 1.00 96.44 91 ASP A C 1
ATOM 742 O O . ASP A 1 91 ? 13.998 -15.855 1.876 1.00 96.44 91 ASP A O 1
ATOM 746 N N . LEU A 1 92 ? 12.246 -14.505 2.192 1.00 96.81 92 LEU A N 1
ATOM 747 C CA . LEU A 1 92 ? 12.198 -14.727 3.642 1.00 96.81 92 LEU A CA 1
ATOM 748 C C . LEU A 1 92 ? 11.859 -16.183 4.004 1.00 96.81 92 LEU A C 1
ATOM 750 O O . LEU A 1 92 ? 12.494 -16.755 4.895 1.00 96.81 92 LEU A O 1
ATOM 754 N N . ARG A 1 93 ? 10.919 -16.816 3.288 1.00 96.62 93 ARG A N 1
ATOM 755 C CA . ARG A 1 93 ? 10.602 -18.246 3.460 1.00 96.62 93 ARG A CA 1
ATOM 756 C C . ARG A 1 93 ? 11.779 -19.140 3.078 1.00 96.62 93 ARG A C 1
ATOM 758 O O . ARG A 1 93 ? 12.096 -20.073 3.811 1.00 96.62 93 ARG A O 1
ATOM 765 N N . ALA A 1 94 ? 12.465 -18.842 1.975 1.00 97.12 94 ALA A N 1
ATOM 766 C CA . ALA A 1 94 ? 13.650 -19.577 1.531 1.00 97.12 94 ALA A CA 1
ATOM 767 C C . ALA A 1 94 ? 14.801 -19.510 2.552 1.00 97.12 94 ALA A C 1
ATOM 769 O O . ALA A 1 94 ? 15.634 -20.413 2.611 1.00 97.12 94 ALA A O 1
ATOM 770 N N . ARG A 1 95 ? 14.820 -18.469 3.392 1.00 95.69 95 ARG A N 1
ATOM 771 C CA . ARG A 1 95 ? 15.759 -18.294 4.514 1.00 95.69 95 ARG A CA 1
ATOM 772 C C . ARG A 1 95 ? 15.287 -18.925 5.824 1.00 95.69 95 ARG A C 1
ATOM 774 O O . ARG A 1 95 ? 15.979 -18.805 6.829 1.00 95.69 95 ARG A O 1
ATOM 781 N N . GLY A 1 96 ? 14.147 -19.612 5.815 1.00 96.06 96 GLY A N 1
ATOM 782 C CA . GLY A 1 96 ? 13.640 -20.387 6.944 1.00 96.06 96 GLY A CA 1
ATOM 783 C C . GLY A 1 96 ? 12.581 -19.689 7.796 1.00 96.06 96 GLY A C 1
ATOM 784 O O . GLY A 1 96 ? 12.135 -20.290 8.771 1.00 96.06 96 GLY A O 1
ATOM 785 N N . ILE A 1 97 ? 12.137 -18.471 7.454 1.00 97.44 97 ILE A N 1
ATOM 786 C CA . ILE A 1 97 ? 11.039 -17.836 8.197 1.00 97.44 97 ILE A CA 1
ATOM 787 C C . ILE A 1 97 ? 9.717 -18.540 7.881 1.00 97.44 97 ILE A C 1
ATOM 789 O O . ILE A 1 97 ? 9.371 -18.757 6.718 1.00 97.44 97 ILE A O 1
ATOM 793 N N . ARG A 1 98 ? 8.948 -18.862 8.925 1.00 96.94 98 ARG A N 1
ATOM 794 C CA . ARG A 1 98 ? 7.617 -19.478 8.814 1.00 96.94 98 ARG A CA 1
ATOM 795 C C . ARG A 1 98 ? 6.515 -18.474 9.145 1.00 96.94 98 ARG A C 1
ATOM 797 O O . ARG A 1 98 ? 6.659 -17.690 10.076 1.00 96.94 98 ARG A O 1
ATOM 804 N N . PHE A 1 99 ? 5.406 -18.489 8.409 1.00 97.25 99 PHE A N 1
ATOM 805 C CA . PHE A 1 99 ? 4.305 -17.546 8.651 1.00 97.25 99 PHE A CA 1
ATOM 806 C C . PHE A 1 99 ? 3.251 -18.186 9.555 1.00 97.25 99 PHE A C 1
ATOM 808 O O . PHE A 1 99 ? 2.868 -19.337 9.339 1.00 97.25 99 PHE A O 1
ATOM 815 N N . LEU A 1 100 ? 2.813 -17.457 10.584 1.00 97.25 100 LEU A N 1
ATOM 816 C CA . LEU A 1 100 ? 1.812 -17.939 11.535 1.00 97.25 100 LEU A CA 1
ATOM 817 C C . LEU A 1 100 ? 0.419 -17.962 10.916 1.00 97.25 100 LEU A C 1
ATOM 819 O O . LEU A 1 100 ? -0.337 -18.882 11.212 1.00 97.25 100 LEU A O 1
ATOM 823 N N . HIS A 1 101 ? 0.110 -16.997 10.053 1.00 94.75 101 HIS A N 1
ATOM 824 C CA . HIS A 1 101 ? -1.130 -16.890 9.289 1.00 94.75 101 HIS A CA 1
ATOM 825 C C . HIS A 1 101 ? -0.821 -16.796 7.791 1.00 94.75 101 HIS A C 1
ATOM 827 O O . HIS A 1 101 ? 0.280 -16.408 7.391 1.00 94.75 101 HIS A O 1
ATOM 833 N N . ASP A 1 102 ? -1.779 -17.186 6.955 1.00 89.31 102 ASP A N 1
ATOM 834 C CA . ASP A 1 102 ? -1.733 -16.895 5.521 1.00 89.31 102 ASP A CA 1
ATOM 835 C C . ASP A 1 102 ? -2.319 -15.513 5.188 1.00 89.31 102 ASP A C 1
ATOM 837 O O . ASP A 1 102 ? -2.732 -14.766 6.072 1.00 89.31 102 ASP A O 1
ATOM 841 N N . SER A 1 103 ? -2.353 -15.179 3.896 1.00 79.81 103 SER A N 1
ATOM 842 C CA . SER A 1 103 ? -2.898 -13.917 3.383 1.00 79.81 103 SER A CA 1
ATOM 843 C C . SER A 1 103 ? -4.403 -13.738 3.612 1.00 79.81 103 SER A C 1
ATOM 845 O O . SER A 1 103 ? -4.892 -12.622 3.483 1.00 79.81 103 SER A O 1
ATOM 847 N N . ASP A 1 104 ? -5.130 -14.813 3.929 1.00 80.56 104 ASP A N 1
ATOM 848 C CA . ASP A 1 104 ? -6.564 -14.784 4.234 1.00 80.56 104 ASP A CA 1
ATOM 849 C C . ASP A 1 104 ? -6.818 -14.717 5.755 1.00 80.56 104 ASP A C 1
ATOM 851 O O . ASP A 1 104 ? -7.959 -14.824 6.210 1.00 80.56 104 ASP A O 1
ATOM 855 N N . GLY A 1 105 ? -5.757 -14.568 6.560 1.00 84.44 105 GLY A N 1
ATOM 856 C CA . GLY A 1 105 ? -5.819 -14.502 8.019 1.00 84.44 105 GLY A CA 1
ATOM 857 C C . GLY A 1 105 ? -6.003 -15.859 8.704 1.00 84.44 105 GLY A C 1
ATOM 858 O O . GLY A 1 105 ? -6.199 -15.912 9.919 1.00 84.44 105 GLY A O 1
ATOM 859 N N . GLN A 1 106 ? -5.929 -16.976 7.973 1.00 89.38 106 GLN A N 1
ATOM 860 C CA . GLN A 1 106 ? -6.066 -18.305 8.566 1.00 89.38 106 GLN A CA 1
ATOM 861 C C . GLN A 1 106 ? -4.764 -18.730 9.230 1.00 89.38 106 GLN A C 1
ATOM 863 O O . GLN A 1 106 ? -3.699 -18.768 8.606 1.00 89.38 106 GLN A O 1
ATOM 868 N N . ARG A 1 107 ? -4.854 -19.117 10.503 1.00 93.25 107 ARG A N 1
ATOM 869 C CA . ARG A 1 107 ? -3.701 -19.585 11.271 1.00 93.25 107 ARG A CA 1
ATOM 870 C C . ARG A 1 107 ? -3.176 -20.912 10.717 1.00 93.25 107 ARG A C 1
ATOM 872 O O . ARG A 1 107 ? -3.903 -21.897 10.614 1.00 93.25 107 ARG A O 1
ATOM 879 N N . ARG A 1 108 ? -1.890 -20.936 10.380 1.00 94.38 108 ARG A N 1
ATOM 880 C CA . ARG A 1 108 ? -1.139 -22.088 9.865 1.00 94.38 108 ARG A CA 1
ATOM 881 C C . ARG A 1 108 ? -0.314 -22.791 10.936 1.00 94.38 108 ARG A C 1
ATOM 883 O O . ARG A 1 108 ? -0.137 -24.000 10.839 1.00 94.38 108 ARG A O 1
ATOM 890 N N . ILE A 1 109 ? 0.165 -22.057 11.941 1.00 94.19 109 ILE A N 1
ATOM 891 C CA . ILE A 1 109 ? 0.962 -22.601 13.050 1.00 94.19 109 ILE A CA 1
ATOM 892 C C . ILE A 1 109 ? 0.173 -22.432 14.353 1.00 94.19 109 ILE A C 1
ATOM 894 O O . ILE A 1 109 ? -0.067 -21.283 14.736 1.00 94.19 109 ILE A O 1
ATOM 898 N N . PRO A 1 110 ? -0.252 -23.526 15.016 1.00 93.31 110 PRO A N 1
ATOM 899 C CA . PRO A 1 110 ? -0.991 -23.492 16.279 1.00 93.31 110 PRO A CA 1
ATOM 900 C C . PRO A 1 110 ? -0.274 -22.747 17.413 1.00 93.31 110 PRO A C 1
ATOM 902 O O . PRO A 1 110 ? 0.938 -22.551 17.395 1.00 93.31 110 PRO A O 1
ATOM 905 N N . GLU A 1 111 ? -1.046 -22.337 18.418 1.00 93.12 111 GLU A N 1
ATOM 906 C CA . GLU A 1 111 ? -0.567 -21.610 19.607 1.00 93.12 111 GLU A CA 1
ATOM 907 C C . GLU A 1 111 ? 0.391 -22.476 20.437 1.00 93.12 111 GLU A C 1
ATOM 909 O O . GLU A 1 111 ? 1.397 -21.998 20.946 1.00 93.12 111 GLU A O 1
ATOM 914 N N . GLU A 1 112 ? 0.132 -23.779 20.482 1.00 92.50 112 GLU A N 1
ATOM 915 C CA . GLU A 1 112 ? 0.879 -24.764 21.261 1.00 92.50 112 GLU A CA 1
ATOM 916 C C . GLU A 1 112 ? 2.233 -25.141 20.640 1.00 92.50 112 GLU A C 1
ATOM 918 O O . GLU A 1 112 ? 3.061 -25.764 21.306 1.00 92.50 112 GLU A O 1
ATOM 923 N N . GLU A 1 113 ? 2.456 -24.794 19.368 1.00 94.50 113 GLU A N 1
ATOM 924 C CA . GLU A 1 113 ? 3.731 -25.010 18.672 1.00 94.50 113 GLU A CA 1
ATOM 925 C C . GLU A 1 113 ? 4.725 -23.859 18.882 1.00 94.50 113 GLU A C 1
ATOM 927 O O . GLU A 1 113 ? 5.888 -23.990 18.505 1.00 94.50 113 GLU A O 1
ATOM 932 N N . LEU A 1 114 ? 4.282 -22.751 19.486 1.00 96.50 114 LEU A N 1
ATOM 933 C CA . LEU A 1 114 ? 5.111 -21.596 19.811 1.00 96.50 114 LEU A CA 1
ATOM 934 C C . LEU A 1 114 ? 5.539 -21.613 21.282 1.00 96.50 114 LEU A C 1
ATOM 936 O O . LEU A 1 114 ? 4.847 -22.120 22.165 1.00 96.50 114 LEU A O 1
ATOM 940 N N . SER A 1 115 ? 6.704 -21.034 21.546 1.00 95.12 115 SER A N 1
ATOM 941 C CA . SER A 1 115 ? 7.300 -20.938 22.872 1.00 95.12 115 SER A CA 1
ATOM 942 C C . SER A 1 115 ? 8.167 -19.686 23.015 1.00 95.12 115 SER A C 1
ATOM 944 O O . SER A 1 115 ? 8.576 -19.070 22.036 1.00 95.12 115 SER A O 1
ATOM 946 N N . GLU A 1 116 ? 8.580 -19.372 24.244 1.00 94.69 116 GLU A N 1
ATOM 947 C CA . GLU A 1 116 ? 9.549 -18.302 24.553 1.00 94.69 116 GLU A CA 1
ATOM 948 C C . GLU A 1 116 ? 10.900 -18.420 23.806 1.00 94.69 116 GLU A C 1
ATOM 950 O O . GLU A 1 116 ? 11.679 -17.465 23.738 1.00 94.69 116 GLU A O 1
ATOM 955 N N . LYS A 1 117 ? 11.209 -19.602 23.250 1.00 95.00 117 LYS A N 1
ATOM 956 C CA . LYS A 1 117 ? 12.433 -19.853 22.477 1.00 95.00 117 LYS A CA 1
ATOM 957 C C . LYS A 1 117 ? 12.325 -19.391 21.033 1.00 95.00 117 LYS A C 1
ATOM 959 O O . LYS A 1 117 ? 13.366 -19.222 20.397 1.00 95.00 117 LYS A O 1
ATOM 964 N N . ASP A 1 118 ? 11.134 -19.099 20.544 1.00 97.12 118 ASP A N 1
ATOM 965 C CA . ASP A 1 118 ? 10.908 -18.660 19.172 1.00 97.12 118 ASP A CA 1
ATOM 966 C C . ASP A 1 118 ? 11.034 -17.138 19.065 1.00 97.12 118 ASP A C 1
ATOM 968 O O . ASP A 1 118 ? 10.942 -16.410 20.058 1.00 97.12 118 ASP A O 1
ATOM 972 N N . VAL A 1 119 ? 11.319 -16.639 17.865 1.00 97.69 119 VAL A N 1
ATOM 973 C CA . VAL A 1 119 ? 11.271 -15.202 17.567 1.00 97.69 119 VAL A CA 1
ATOM 974 C C . VAL A 1 119 ? 10.088 -14.958 16.652 1.00 97.69 119 VAL A C 1
ATOM 976 O O . VAL A 1 119 ? 9.995 -15.589 15.606 1.00 97.69 119 VAL A O 1
ATOM 979 N N . VAL A 1 120 ? 9.206 -14.031 17.015 1.00 98.31 120 VAL A N 1
ATOM 980 C CA . VAL A 1 120 ? 8.049 -13.668 16.190 1.00 98.31 120 VAL A CA 1
ATOM 981 C C . VAL A 1 120 ? 8.151 -12.204 15.798 1.00 98.31 120 VAL A C 1
ATOM 983 O O . VAL A 1 120 ? 8.310 -11.344 16.657 1.00 98.31 120 VAL A O 1
ATOM 986 N N . LEU A 1 121 ? 8.055 -11.937 14.502 1.00 98.56 121 LEU A N 1
ATOM 987 C CA . LEU A 1 121 ? 8.036 -10.605 13.914 1.00 98.56 121 LEU A CA 1
ATOM 988 C C . LEU A 1 121 ? 6.588 -10.177 13.613 1.00 98.56 121 LEU A C 1
ATOM 990 O O . LEU A 1 121 ? 5.832 -10.941 13.005 1.00 98.56 121 LEU A O 1
ATOM 994 N N . ILE A 1 122 ? 6.218 -8.952 13.994 1.00 98.31 122 ILE A N 1
ATOM 995 C CA . ILE A 1 122 ? 4.963 -8.302 13.569 1.00 98.31 122 ILE A CA 1
ATOM 996 C C . ILE A 1 122 ? 5.219 -7.600 12.228 1.00 98.31 122 ILE A C 1
ATOM 998 O O . ILE A 1 122 ? 6.256 -6.943 12.114 1.00 98.31 122 ILE A O 1
ATOM 1002 N N . PRO A 1 123 ? 4.338 -7.728 11.220 1.00 97.69 123 PRO A N 1
ATOM 1003 C CA . PRO A 1 123 ? 4.535 -7.178 9.879 1.00 97.69 123 PRO A CA 1
ATOM 1004 C C . PRO A 1 123 ? 4.386 -5.652 9.810 1.00 97.69 123 PRO A C 1
ATOM 1006 O O . PRO A 1 123 ? 3.980 -4.998 10.770 1.00 97.69 123 PRO A O 1
ATOM 1009 N N . ALA A 1 124 ? 4.702 -5.065 8.651 1.00 97.06 124 ALA A N 1
ATOM 1010 C CA . ALA A 1 124 ? 4.753 -3.610 8.479 1.00 97.06 124 ALA A CA 1
ATOM 1011 C C . ALA A 1 124 ? 3.398 -2.902 8.667 1.00 97.06 124 ALA A C 1
ATOM 1013 O O . ALA A 1 124 ? 3.364 -1.715 8.991 1.00 97.06 124 ALA A O 1
ATOM 1014 N N . PHE A 1 125 ? 2.293 -3.612 8.459 1.00 95.12 125 PHE A N 1
ATOM 1015 C CA . PHE A 1 125 ? 0.924 -3.121 8.642 1.00 95.12 125 PHE A CA 1
ATOM 1016 C C . PHE A 1 125 ? 0.369 -3.380 10.055 1.00 95.12 125 PHE A C 1
ATOM 1018 O O . PHE A 1 125 ? -0.781 -3.046 10.331 1.00 95.12 125 PHE A O 1
ATOM 1025 N N . GLY A 1 126 ? 1.182 -3.934 10.958 1.00 96.50 126 GLY A N 1
ATOM 1026 C CA . GLY A 1 126 ? 0.781 -4.243 12.325 1.00 96.50 126 GLY A CA 1
ATOM 1027 C C . GLY A 1 126 ? -0.006 -5.538 12.465 1.00 96.50 126 GLY A C 1
ATOM 1028 O O . GLY A 1 126 ? -0.068 -6.365 11.560 1.00 96.50 126 GLY A O 1
ATOM 1029 N N . THR A 1 127 ? -0.579 -5.740 13.647 1.00 96.88 127 THR A N 1
ATOM 1030 C CA . THR A 1 127 ? -1.406 -6.907 13.964 1.00 96.88 127 THR A CA 1
ATOM 1031 C C . THR A 1 127 ? -2.489 -6.526 14.970 1.00 96.88 127 THR A C 1
ATOM 1033 O O . THR A 1 127 ? -2.376 -5.516 15.667 1.00 96.88 127 THR A O 1
ATOM 1036 N N . THR A 1 128 ? -3.544 -7.336 15.058 1.00 96.88 128 THR A N 1
ATOM 1037 C CA . THR A 1 128 ? -4.621 -7.148 16.039 1.00 96.88 128 THR A CA 1
ATOM 1038 C C . THR A 1 128 ? -4.156 -7.477 17.457 1.00 96.88 128 THR A C 1
ATOM 1040 O O . THR A 1 128 ? -3.262 -8.307 17.658 1.00 96.88 128 THR A O 1
ATOM 1043 N N . LEU A 1 129 ? -4.815 -6.878 18.452 1.00 96.69 129 LEU A N 1
ATOM 1044 C CA . LEU A 1 129 ? -4.563 -7.165 19.866 1.00 96.69 129 LEU A CA 1
ATOM 1045 C C . LEU A 1 129 ? -4.896 -8.616 20.234 1.00 96.69 129 LEU A C 1
ATOM 1047 O O . LEU A 1 129 ? -4.247 -9.191 21.104 1.00 96.69 129 LEU A O 1
ATOM 1051 N N . ASP A 1 130 ? -5.846 -9.243 19.539 1.00 95.81 130 ASP A N 1
ATOM 1052 C CA . ASP A 1 130 ? -6.172 -10.660 19.726 1.00 95.81 130 ASP A CA 1
ATOM 1053 C C . ASP A 1 130 ? -5.010 -11.579 19.331 1.00 95.81 130 ASP A C 1
ATOM 1055 O O . ASP A 1 130 ? -4.684 -12.530 20.053 1.00 95.81 130 ASP A O 1
ATOM 1059 N N . ILE A 1 131 ? -4.344 -11.282 18.208 1.00 96.50 131 ILE A N 1
ATOM 1060 C CA . ILE A 1 131 ? -3.147 -12.014 17.785 1.00 96.50 131 ILE A CA 1
ATOM 1061 C C . ILE A 1 131 ? -2.010 -11.764 18.778 1.00 96.50 131 ILE A C 1
ATOM 1063 O O . ILE A 1 131 ? -1.344 -12.719 19.179 1.00 96.50 131 ILE A O 1
ATOM 1067 N N . GLU A 1 132 ? -1.811 -10.527 19.239 1.00 97.31 132 GLU A N 1
ATOM 1068 C CA . GLU A 1 132 ? -0.809 -10.250 20.274 1.00 97.31 132 GLU A CA 1
ATOM 1069 C C . GLU A 1 132 ? -1.098 -11.006 21.576 1.00 97.31 132 GLU A C 1
ATOM 1071 O O . GLU A 1 132 ? -0.196 -11.602 22.163 1.00 97.31 132 GLU A O 1
ATOM 1076 N N . ALA A 1 133 ? -2.353 -11.060 22.022 1.00 96.88 133 ALA A N 1
ATOM 1077 C CA . ALA A 1 133 ? -2.747 -11.833 23.194 1.00 96.88 133 ALA A CA 1
ATOM 1078 C C . ALA A 1 133 ? -2.464 -13.334 23.001 1.00 96.88 133 ALA A C 1
ATOM 1080 O O . ALA A 1 133 ? -2.007 -13.995 23.934 1.00 96.88 133 ALA A O 1
ATOM 1081 N N . SER A 1 134 ? -2.683 -13.868 21.795 1.00 96.12 134 SER A N 1
ATOM 1082 C CA . SER A 1 134 ? -2.283 -15.232 21.408 1.00 96.12 134 SER A CA 1
ATOM 1083 C C . SER A 1 134 ? -0.770 -15.451 21.520 1.00 96.12 134 SER A C 1
ATOM 1085 O O . SER A 1 134 ? -0.326 -16.448 22.095 1.00 96.12 134 SER A O 1
ATOM 1087 N N . LEU A 1 135 ? 0.039 -14.503 21.042 1.00 97.25 135 LEU A N 1
ATOM 1088 C CA . LEU A 1 135 ? 1.498 -14.570 21.160 1.00 97.25 135 LEU A CA 1
ATOM 1089 C C . LEU A 1 135 ? 1.953 -14.551 22.627 1.00 97.25 135 LEU A C 1
ATOM 1091 O O . LEU A 1 135 ? 2.763 -15.390 23.022 1.00 97.25 135 LEU A O 1
ATOM 1095 N N . ASN A 1 136 ? 1.364 -13.689 23.461 1.00 96.94 136 ASN A N 1
ATOM 1096 C CA . ASN A 1 136 ? 1.656 -13.644 24.897 1.00 96.94 136 ASN A CA 1
ATOM 1097 C C . ASN A 1 136 ? 1.285 -14.954 25.606 1.00 96.94 136 ASN A C 1
ATOM 1099 O O . ASN A 1 136 ? 2.063 -15.450 26.421 1.00 96.94 136 ASN A O 1
ATOM 1103 N N . ARG A 1 137 ? 0.138 -15.565 25.270 1.00 96.44 137 ARG A N 1
ATOM 1104 C CA . ARG A 1 137 ? -0.232 -16.901 25.782 1.00 96.44 137 ARG A CA 1
ATOM 1105 C C . ARG A 1 137 ? 0.760 -17.988 25.362 1.00 96.44 137 ARG A C 1
ATOM 1107 O O . ARG A 1 137 ? 0.954 -18.939 26.113 1.00 96.44 137 ARG A O 1
ATOM 1114 N N . SER A 1 138 ? 1.413 -17.812 24.214 1.00 95.81 138 SER A N 1
ATOM 1115 C CA . SER A 1 138 ? 2.474 -18.693 23.707 1.00 95.81 138 SER A CA 1
ATOM 1116 C C . SER A 1 138 ? 3.856 -18.414 24.331 1.00 95.81 138 SER A C 1
ATOM 1118 O O . SER A 1 138 ? 4.840 -19.060 23.980 1.00 95.81 138 SER A O 1
ATOM 1120 N N . GLY A 1 139 ? 3.966 -17.449 25.253 1.00 95.12 139 GLY A N 1
ATOM 1121 C CA . GLY A 1 139 ? 5.226 -17.074 25.907 1.00 95.12 139 GLY A CA 1
ATOM 1122 C C . GLY A 1 139 ? 6.066 -16.038 25.151 1.00 95.12 139 GLY A C 1
ATOM 1123 O O . GLY A 1 139 ? 7.208 -15.790 25.535 1.00 95.12 139 GLY A O 1
ATOM 1124 N N . ILE A 1 140 ? 5.524 -15.415 24.101 1.00 97.31 140 ILE A N 1
ATOM 1125 C CA . ILE A 1 140 ? 6.161 -14.301 23.389 1.00 97.31 140 ILE A CA 1
ATOM 1126 C C . ILE A 1 140 ? 5.667 -12.986 24.001 1.00 97.31 140 ILE A C 1
ATOM 1128 O O . ILE A 1 140 ? 4.537 -12.575 23.752 1.00 97.31 140 ILE A O 1
ATOM 1132 N N . ASP A 1 141 ? 6.507 -12.324 24.797 1.00 96.00 141 ASP A N 1
ATOM 1133 C CA . ASP A 1 141 ? 6.162 -11.055 25.452 1.00 96.00 141 ASP A CA 1
ATOM 1134 C C . ASP A 1 141 ? 6.145 -9.888 24.451 1.00 96.00 141 ASP A C 1
ATOM 1136 O O . ASP A 1 141 ? 7.151 -9.195 24.255 1.00 96.00 141 ASP A O 1
ATOM 1140 N N . THR A 1 142 ? 4.984 -9.662 23.828 1.00 96.44 142 THR A N 1
ATOM 1141 C CA . THR A 1 142 ? 4.789 -8.558 22.873 1.00 96.44 142 THR A CA 1
ATOM 1142 C C . THR A 1 142 ? 4.706 -7.196 23.556 1.00 96.44 142 THR A C 1
ATOM 1144 O O . THR A 1 142 ? 4.742 -6.167 22.885 1.00 96.44 142 THR A O 1
ATOM 1147 N N . THR A 1 143 ? 4.592 -7.151 24.884 1.00 94.38 143 THR A N 1
ATOM 1148 C CA . THR A 1 143 ? 4.426 -5.900 25.635 1.00 94.38 143 THR A CA 1
ATOM 1149 C C . THR A 1 143 ? 5.754 -5.253 26.015 1.00 94.38 143 THR A C 1
ATOM 1151 O O . THR A 1 143 ? 5.790 -4.057 26.291 1.00 94.38 143 THR A O 1
ATOM 1154 N N . SER A 1 144 ? 6.853 -6.013 25.997 1.00 96.56 144 SER A N 1
ATOM 1155 C CA . SER A 1 144 ? 8.176 -5.489 26.336 1.00 96.56 144 SER A CA 1
ATOM 1156 C C . SER A 1 144 ? 8.719 -4.491 25.303 1.00 96.56 144 SER A C 1
ATOM 1158 O O . SER A 1 144 ? 8.651 -4.719 24.092 1.00 96.56 144 SER A O 1
ATOM 1160 N N . ASP A 1 145 ? 9.387 -3.436 25.783 1.00 96.06 145 ASP A N 1
ATOM 1161 C CA . ASP A 1 145 ? 10.110 -2.476 24.930 1.00 96.06 145 ASP A CA 1
ATOM 1162 C C . ASP A 1 145 ? 11.129 -3.189 24.031 1.00 96.06 145 ASP A C 1
ATOM 1164 O O . ASP A 1 145 ? 11.269 -2.888 22.848 1.00 96.06 145 ASP A O 1
ATOM 1168 N N . THR A 1 146 ? 11.798 -4.214 24.573 1.00 94.19 146 THR A N 1
ATOM 1169 C CA . THR A 1 146 ? 12.755 -5.023 23.811 1.00 94.19 146 THR A CA 1
ATOM 1170 C C . THR A 1 146 ? 12.087 -5.709 22.623 1.00 94.19 146 THR A C 1
ATOM 1172 O O . THR A 1 146 ? 12.679 -5.742 21.544 1.00 94.19 146 THR A O 1
ATOM 1175 N N . PHE A 1 147 ? 10.872 -6.238 22.778 1.00 96.88 147 PHE A N 1
ATOM 1176 C CA . PHE A 1 147 ? 10.139 -6.820 21.660 1.00 96.88 147 PHE A CA 1
ATOM 1177 C C . PHE A 1 147 ? 9.751 -5.753 20.633 1.00 96.88 147 PHE A C 1
ATOM 1179 O O . PHE A 1 147 ? 10.061 -5.908 19.450 1.00 96.88 147 PHE A O 1
ATOM 1186 N N . ARG A 1 148 ? 9.150 -4.643 21.080 1.00 96.00 148 ARG A N 1
ATOM 1187 C CA . ARG A 1 148 ? 8.688 -3.557 20.199 1.00 96.00 148 ARG A CA 1
ATOM 1188 C C . ARG A 1 148 ? 9.816 -2.947 19.372 1.00 96.00 148 ARG A C 1
ATOM 1190 O O . ARG A 1 148 ? 9.664 -2.712 18.179 1.00 96.00 148 ARG A O 1
ATOM 1197 N N . GLU A 1 149 ? 10.988 -2.758 19.963 1.00 93.38 149 GLU A N 1
ATOM 1198 C CA . GLU A 1 149 ? 12.132 -2.183 19.253 1.00 93.38 149 GLU A CA 1
ATOM 1199 C C . GLU A 1 149 ? 12.752 -3.139 18.226 1.00 93.38 149 GLU A C 1
ATOM 1201 O O . GLU A 1 149 ? 13.293 -2.693 17.211 1.00 93.38 149 GLU A O 1
ATOM 1206 N N . ASN A 1 150 ? 12.708 -4.450 18.482 1.00 94.38 150 ASN A N 1
ATOM 1207 C CA . ASN A 1 150 ? 13.496 -5.425 17.726 1.00 94.38 150 ASN A CA 1
ATOM 1208 C C . ASN A 1 150 ? 12.690 -6.280 16.753 1.00 94.38 150 ASN A C 1
ATOM 1210 O O . ASN A 1 150 ? 13.282 -6.765 15.784 1.00 94.38 150 ASN A O 1
ATOM 1214 N N . TYR A 1 151 ? 11.401 -6.485 17.020 1.00 97.62 151 TYR A N 1
ATOM 1215 C CA . TYR A 1 151 ? 10.570 -7.459 16.314 1.00 97.62 151 TYR A CA 1
ATOM 1216 C C . TYR A 1 151 ? 9.215 -6.906 15.867 1.00 97.62 151 TYR A C 1
ATOM 1218 O O . TYR A 1 151 ? 8.571 -7.511 15.011 1.00 97.62 151 TYR A O 1
ATOM 1226 N N . ASP A 1 152 ? 8.807 -5.737 16.366 1.00 98.06 152 ASP A N 1
ATOM 1227 C CA . ASP A 1 152 ? 7.642 -5.032 15.845 1.00 98.06 152 ASP A CA 1
ATOM 1228 C C . ASP A 1 152 ? 8.020 -4.157 14.640 1.00 98.06 152 ASP A C 1
ATOM 1230 O O . ASP A 1 152 ? 8.562 -3.048 14.757 1.00 98.06 152 ASP A O 1
ATOM 1234 N N . THR A 1 153 ? 7.769 -4.687 13.441 1.00 97.44 153 THR A N 1
ATOM 1235 C CA . THR A 1 153 ? 8.093 -3.987 12.195 1.00 97.44 153 THR A CA 1
ATOM 1236 C C . THR A 1 153 ? 6.999 -3.032 11.730 1.00 97.44 153 THR A C 1
ATOM 1238 O O . THR A 1 153 ? 7.191 -2.383 10.697 1.00 97.44 153 THR A O 1
ATOM 1241 N N . THR A 1 154 ? 5.925 -2.852 12.514 1.00 97.88 154 THR A N 1
ATOM 1242 C CA . THR A 1 154 ? 4.829 -1.922 12.214 1.00 97.88 154 THR A CA 1
ATOM 1243 C C . THR A 1 154 ? 5.379 -0.567 11.792 1.00 97.88 154 THR A C 1
ATOM 1245 O O . THR A 1 154 ? 6.259 0.016 12.437 1.00 97.88 154 THR A O 1
ATOM 1248 N N . CYS A 1 155 ? 4.898 -0.073 10.657 1.00 96.62 155 CYS A N 1
ATOM 1249 C CA . CYS A 1 155 ? 5.289 1.208 10.111 1.00 96.62 155 CYS A CA 1
ATOM 1250 C C . CYS A 1 155 ? 4.874 2.328 11.082 1.00 96.62 155 CYS A C 1
ATOM 1252 O O . CYS A 1 155 ? 3.704 2.387 11.458 1.00 96.62 155 CYS A O 1
ATOM 1254 N N . PRO A 1 156 ? 5.762 3.281 11.425 1.00 94.25 156 PRO A N 1
ATOM 1255 C CA . PRO A 1 156 ? 5.400 4.398 12.303 1.00 94.25 156 PRO A CA 1
ATOM 1256 C C . PRO A 1 156 ? 4.237 5.262 11.790 1.00 94.25 156 PRO A C 1
ATOM 1258 O O . PRO A 1 156 ? 3.593 5.959 12.565 1.00 94.25 156 PRO A O 1
ATOM 1261 N N . PHE A 1 157 ? 3.966 5.240 10.480 1.00 94.12 157 PHE A N 1
ATOM 1262 C CA . PHE A 1 157 ? 2.807 5.925 9.906 1.00 94.12 157 PHE A CA 1
ATOM 1263 C C . PHE A 1 157 ? 1.498 5.163 10.123 1.00 94.12 157 PHE A C 1
ATOM 1265 O O . PHE A 1 157 ? 0.462 5.807 10.159 1.00 94.12 157 PHE A O 1
ATOM 1272 N N . VAL A 1 158 ? 1.547 3.838 10.300 1.00 95.81 158 VAL A N 1
ATOM 1273 C CA . VAL A 1 158 ? 0.386 3.019 10.682 1.00 95.81 158 VAL A CA 1
ATOM 1274 C C . VAL A 1 158 ? 0.093 3.212 12.167 1.00 95.81 158 VAL A C 1
ATOM 1276 O O . VAL A 1 158 ? -1.027 3.562 12.521 1.00 95.81 158 VAL A O 1
ATOM 1279 N N . SER A 1 159 ? 1.106 3.110 13.036 1.00 94.44 159 SER A N 1
ATOM 1280 C CA . SER 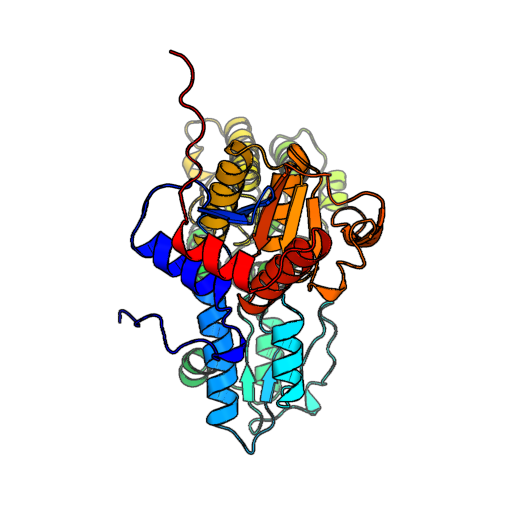A 1 159 ? 0.909 3.337 14.476 1.00 94.44 159 SER A CA 1
ATOM 1281 C C . SER A 1 159 ? 0.428 4.760 14.786 1.00 94.44 159 SER A C 1
ATOM 1283 O O . SER A 1 159 ? -0.396 4.940 15.673 1.00 94.44 159 SER A O 1
ATOM 1285 N N . LYS A 1 160 ? 0.843 5.768 13.999 1.00 94.25 160 LYS A N 1
ATOM 1286 C CA . LYS A 1 160 ? 0.315 7.140 14.111 1.00 94.25 160 LYS A CA 1
ATOM 1287 C C . LYS A 1 160 ? -1.210 7.199 13.924 1.00 94.25 160 LYS A C 1
ATOM 1289 O O . LYS A 1 160 ? -1.863 8.024 14.559 1.00 94.25 160 LYS A O 1
ATOM 1294 N N . VAL A 1 161 ? -1.786 6.358 13.059 1.00 95.19 161 VAL A N 1
ATOM 1295 C CA . VAL A 1 161 ? -3.248 6.279 12.885 1.00 95.19 161 VAL A CA 1
ATOM 1296 C C . VAL A 1 161 ? -3.902 5.764 14.165 1.00 95.19 161 VAL A C 1
ATOM 1298 O O . VAL A 1 161 ? -4.928 6.300 14.576 1.00 95.19 161 VAL A O 1
ATOM 1301 N N . TRP A 1 162 ? -3.289 4.775 14.821 1.00 95.25 162 TRP A N 1
ATOM 1302 C CA . TRP A 1 162 ? -3.778 4.226 16.088 1.00 95.25 162 TRP A CA 1
ATOM 1303 C C . TRP A 1 162 ? -3.710 5.272 17.202 1.00 95.25 162 TRP A C 1
ATOM 1305 O O . TRP A 1 162 ? -4.717 5.505 17.866 1.00 95.25 162 TRP A O 1
ATOM 1315 N N . ASP A 1 163 ? -2.578 5.973 17.329 1.00 94.62 163 ASP A N 1
ATOM 1316 C CA . ASP A 1 163 ? -2.395 7.061 18.299 1.00 94.62 163 ASP A CA 1
ATOM 1317 C C . ASP A 1 163 ? -3.460 8.155 18.110 1.00 94.62 163 ASP A C 1
ATOM 1319 O O . ASP A 1 163 ? -4.059 8.639 19.073 1.00 94.62 163 ASP A O 1
ATOM 1323 N N . ARG A 1 164 ? -3.735 8.527 16.850 1.00 95.19 164 ARG A N 1
ATOM 1324 C CA . ARG A 1 164 ? -4.751 9.533 16.523 1.00 95.19 164 ARG A CA 1
ATOM 1325 C C . ARG A 1 164 ? -6.166 9.037 16.825 1.00 95.19 164 ARG A C 1
ATOM 1327 O O . ARG A 1 164 ? -6.975 9.801 17.350 1.00 95.19 164 ARG A O 1
ATOM 1334 N N . GLY A 1 165 ? -6.463 7.774 16.519 1.00 95.12 165 GLY A N 1
ATOM 1335 C CA . GLY A 1 165 ? -7.733 7.132 16.857 1.00 95.12 165 GLY A CA 1
ATOM 1336 C C . GLY A 1 165 ? -7.973 7.077 18.368 1.00 95.12 165 GLY A C 1
ATOM 1337 O O . GLY A 1 165 ? -9.069 7.395 18.825 1.00 95.12 165 GLY A O 1
ATOM 1338 N N . GLU A 1 166 ? -6.944 6.751 19.153 1.00 95.25 166 GLU A N 1
ATOM 1339 C CA . GLU A 1 166 ? -7.001 6.768 20.617 1.00 95.25 166 GLU A CA 1
ATOM 1340 C C . GLU A 1 166 ? -7.238 8.182 21.166 1.00 95.25 166 GLU A C 1
ATOM 1342 O O . GLU A 1 166 ? -8.103 8.368 22.026 1.00 95.25 166 GLU A O 1
ATOM 1347 N N . GLU A 1 167 ? -6.493 9.179 20.682 1.00 95.56 167 GLU A N 1
ATOM 1348 C CA . GLU A 1 167 ? -6.646 10.581 21.089 1.00 95.56 167 GLU A CA 1
ATOM 1349 C C . GLU A 1 167 ? -8.094 11.056 20.900 1.00 95.56 167 GLU A C 1
ATOM 1351 O O . GLU A 1 167 ? -8.734 11.516 21.847 1.00 95.56 167 GLU A O 1
ATOM 1356 N N . LEU A 1 168 ? -8.648 10.849 19.706 1.00 95.75 168 LEU A N 1
ATOM 1357 C CA . LEU A 1 168 ? -10.021 11.228 19.368 1.00 95.75 168 LEU A CA 1
ATOM 1358 C C . LEU A 1 168 ? -11.066 10.404 20.120 1.00 95.75 168 LEU A C 1
ATOM 1360 O O . LEU A 1 168 ? -12.107 10.927 20.524 1.00 95.75 168 LEU A O 1
ATOM 1364 N N . GLY A 1 169 ? -10.782 9.125 20.362 1.00 95.88 169 GLY A N 1
ATOM 1365 C CA . GLY A 1 169 ? -11.623 8.280 21.197 1.00 95.88 169 GLY A CA 1
ATOM 1366 C C . GLY A 1 169 ? -11.734 8.806 22.625 1.00 95.88 169 GLY A C 1
ATOM 1367 O O . GLY A 1 169 ? -12.835 8.905 23.167 1.00 95.88 169 GLY A O 1
ATOM 1368 N N . ARG A 1 170 ? -10.617 9.251 23.211 1.00 95.62 170 ARG A N 1
ATOM 1369 C CA . ARG A 1 170 ? -10.593 9.900 24.534 1.00 95.62 170 ARG A CA 1
ATOM 1370 C C . ARG A 1 170 ? -11.338 11.238 24.550 1.00 95.62 170 ARG A C 1
ATOM 1372 O O . ARG A 1 170 ? -11.869 11.620 25.592 1.00 95.62 170 ARG A O 1
ATOM 1379 N N . GLU A 1 171 ? -11.420 11.927 23.415 1.00 95.81 171 GLU A N 1
ATOM 1380 C CA . GLU A 1 171 ? -12.249 13.127 23.227 1.00 95.81 171 GLU A CA 1
ATOM 1381 C C . GLU A 1 171 ? -13.746 12.814 23.027 1.00 95.81 171 GLU A C 1
ATOM 1383 O O . GLU A 1 171 ? -14.574 13.733 22.988 1.00 95.81 171 GLU A O 1
ATOM 1388 N N . GLY A 1 172 ? -14.122 11.533 22.946 1.00 96.12 172 GLY A N 1
ATOM 1389 C CA . GLY A 1 172 ? -15.501 11.059 22.836 1.00 96.12 172 GLY A CA 1
ATOM 1390 C C . GLY A 1 172 ? -16.041 10.997 21.407 1.00 96.12 172 GLY A C 1
ATOM 1391 O O . GLY A 1 172 ? -17.258 11.061 21.232 1.00 96.12 172 GLY A O 1
ATOM 1392 N N . TYR A 1 173 ? -15.164 10.916 20.403 1.00 97.94 173 TYR A N 1
ATOM 1393 C CA . TYR A 1 173 ? -15.550 10.628 19.023 1.00 97.94 173 TYR A CA 1
ATOM 1394 C C . TYR A 1 173 ? -15.615 9.123 18.777 1.00 97.94 173 TYR A C 1
ATOM 1396 O O . TYR A 1 173 ? -14.728 8.373 19.186 1.00 97.94 173 TYR A O 1
ATOM 1404 N N . THR A 1 174 ? -16.622 8.696 18.028 1.00 98.25 174 THR A N 1
ATOM 1405 C CA . THR A 1 174 ? -16.616 7.412 17.326 1.00 98.25 174 THR A CA 1
ATOM 1406 C C . THR A 1 174 ? -15.711 7.518 16.109 1.00 98.25 174 THR A C 1
ATOM 1408 O O . THR A 1 174 ? -15.776 8.494 15.360 1.00 98.25 174 THR A O 1
ATOM 1411 N N . ILE A 1 175 ? -14.877 6.511 15.881 1.00 97.75 175 ILE A N 1
ATOM 1412 C CA . ILE A 1 175 ? -13.906 6.529 14.789 1.00 97.75 175 ILE A CA 1
ATOM 1413 C C . ILE A 1 175 ? -14.459 5.788 13.579 1.00 97.75 175 ILE A C 1
ATOM 1415 O O . ILE A 1 175 ? -14.658 4.573 13.600 1.00 97.75 175 ILE A O 1
ATOM 1419 N N . ILE A 1 176 ? -14.676 6.530 12.501 1.00 97.88 176 ILE A N 1
ATOM 1420 C CA . ILE A 1 176 ? -14.934 5.976 11.181 1.00 97.88 176 ILE A CA 1
ATOM 1421 C C . ILE A 1 176 ? -13.584 5.676 10.535 1.00 97.88 176 ILE A C 1
ATOM 1423 O O . ILE A 1 176 ? -12.793 6.581 10.282 1.00 97.88 176 ILE A O 1
ATOM 1427 N N . ILE A 1 177 ? -13.304 4.402 10.291 1.00 97.69 177 ILE A N 1
ATOM 1428 C CA . ILE A 1 177 ? -12.081 3.956 9.628 1.00 97.69 177 ILE A CA 1
ATOM 1429 C C . ILE A 1 177 ? -12.397 3.817 8.143 1.00 97.69 177 ILE A C 1
ATOM 1431 O O . ILE A 1 177 ? -13.097 2.890 7.736 1.00 97.69 177 ILE A O 1
ATOM 1435 N N . HIS A 1 178 ? -11.889 4.735 7.331 1.00 96.94 178 HIS A N 1
ATOM 1436 C CA . HIS A 1 178 ? -11.955 4.619 5.883 1.00 96.94 178 HIS A CA 1
ATOM 1437 C C . HIS A 1 178 ? -10.929 3.585 5.406 1.00 96.94 178 HIS A C 1
ATOM 1439 O O . HIS A 1 178 ? -9.718 3.786 5.536 1.00 96.94 178 HIS A O 1
ATOM 1445 N N . GLY A 1 179 ? -11.404 2.452 4.896 1.00 95.88 179 GLY A N 1
ATOM 1446 C CA . GLY A 1 179 ? -10.533 1.366 4.468 1.00 95.88 179 GLY A CA 1
ATOM 1447 C C . GLY A 1 179 ? -11.262 0.071 4.141 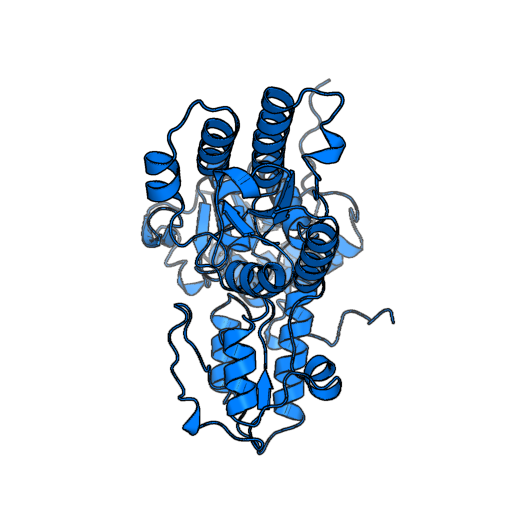1.00 95.88 179 GLY A C 1
ATOM 1448 O O . GLY A 1 179 ? -12.458 -0.105 4.375 1.00 95.88 179 GLY A O 1
ATOM 1449 N N . LYS A 1 180 ? -10.508 -0.894 3.618 1.00 94.81 180 LYS A N 1
ATOM 1450 C CA . LYS A 1 180 ? -11.025 -2.227 3.290 1.00 94.81 180 LYS A CA 1
ATOM 1451 C C . LYS A 1 180 ? -11.150 -3.036 4.575 1.00 94.81 180 LYS A C 1
ATOM 1453 O O . LYS A 1 180 ? -10.125 -3.364 5.164 1.00 94.81 180 LYS A O 1
ATOM 1458 N N . PHE A 1 181 ? -12.372 -3.397 4.988 1.00 94.31 181 PHE A N 1
ATOM 1459 C CA . PHE A 1 181 ? -12.599 -4.116 6.253 1.00 94.31 181 PHE A CA 1
ATOM 1460 C C . PHE A 1 181 ? -11.693 -5.341 6.402 1.00 94.31 181 PHE A C 1
ATOM 1462 O O . PHE A 1 181 ? -10.971 -5.432 7.382 1.00 94.31 181 PHE A O 1
ATOM 1469 N N . GLY A 1 182 ? -11.642 -6.236 5.414 1.00 91.69 182 GLY A N 1
ATOM 1470 C CA . GLY A 1 182 ? -10.816 -7.448 5.490 1.00 91.69 182 GLY A CA 1
ATOM 1471 C C . GLY A 1 182 ? -9.297 -7.238 5.387 1.00 91.69 182 GLY A C 1
ATOM 1472 O O . GLY A 1 182 ? -8.566 -8.219 5.435 1.00 91.69 182 GLY A O 1
ATOM 1473 N N . HIS A 1 183 ? -8.804 -6.010 5.202 1.00 93.38 183 HIS A N 1
ATOM 1474 C CA . HIS A 1 183 ? -7.368 -5.745 5.081 1.00 93.38 183 HIS A CA 1
ATOM 1475 C C . HIS A 1 183 ? -6.689 -5.757 6.457 1.00 93.38 183 HIS A C 1
ATOM 1477 O O . HIS A 1 183 ? -7.209 -5.174 7.409 1.00 93.38 183 HIS A O 1
ATOM 1483 N N . GLU A 1 184 ? -5.504 -6.364 6.558 1.00 93.88 184 GLU A N 1
ATOM 1484 C CA . GLU A 1 184 ? -4.794 -6.573 7.832 1.00 93.88 184 GLU A CA 1
ATOM 1485 C C . GLU A 1 184 ? -4.534 -5.257 8.585 1.00 93.88 184 GLU A C 1
ATOM 1487 O O . GLU A 1 184 ? -4.792 -5.167 9.782 1.00 93.88 184 GLU A O 1
ATOM 1492 N N . GLU A 1 185 ? -4.123 -4.201 7.876 1.00 95.50 185 GLU A N 1
ATOM 1493 C CA . GLU A 1 185 ? -3.929 -2.865 8.466 1.00 95.50 185 GLU A CA 1
ATOM 1494 C C . GLU A 1 185 ? -5.224 -2.275 9.050 1.00 95.50 185 GLU A C 1
ATOM 1496 O O . GLU A 1 185 ? -5.209 -1.648 10.111 1.00 95.50 185 GLU A O 1
ATOM 1501 N N . THR A 1 186 ? -6.354 -2.486 8.368 1.00 96.62 186 THR A N 1
ATOM 1502 C CA . THR A 1 186 ? -7.671 -2.008 8.807 1.00 96.62 186 THR A CA 1
ATOM 1503 C C . THR A 1 186 ? -8.126 -2.779 10.034 1.00 96.62 186 THR A C 1
ATOM 1505 O O . THR A 1 186 ? -8.596 -2.171 10.990 1.00 96.62 186 THR A O 1
ATOM 1508 N N . GLN A 1 187 ? -7.932 -4.101 10.046 1.00 96.19 187 GLN A N 1
ATOM 1509 C CA . GLN A 1 187 ? -8.225 -4.952 11.199 1.00 96.19 187 GLN A CA 1
ATOM 1510 C C . GLN A 1 187 ? -7.359 -4.589 12.411 1.00 96.19 187 GLN A C 1
ATOM 1512 O O . GLN A 1 187 ? -7.876 -4.481 13.522 1.00 96.19 187 GLN A O 1
ATOM 1517 N N . ALA A 1 188 ? -6.061 -4.335 12.213 1.00 96.69 188 ALA A N 1
ATOM 1518 C CA . ALA A 1 188 ? -5.177 -3.858 13.273 1.00 96.69 188 ALA A CA 1
ATOM 1519 C C . ALA A 1 188 ? -5.647 -2.494 13.803 1.00 96.69 188 ALA A C 1
ATOM 1521 O O . ALA A 1 188 ? -5.905 -2.352 14.995 1.00 96.69 188 ALA A O 1
ATOM 1522 N N . THR A 1 189 ? -5.872 -1.520 12.918 1.00 96.81 189 THR A N 1
ATOM 1523 C CA . THR A 1 189 ? -6.378 -0.188 13.295 1.00 96.81 189 THR A CA 1
ATOM 1524 C C . THR A 1 189 ? -7.696 -0.270 14.061 1.00 96.81 189 THR A C 1
ATOM 1526 O O . THR A 1 189 ? -7.844 0.375 15.099 1.00 96.81 189 THR A O 1
ATOM 1529 N N . HIS A 1 190 ? -8.629 -1.101 13.596 1.00 96.94 190 HIS A N 1
ATOM 1530 C CA . HIS A 1 190 ? -9.899 -1.368 14.261 1.00 96.94 190 HIS A CA 1
ATOM 1531 C C . HIS A 1 190 ? -9.701 -1.921 15.676 1.00 96.94 190 HIS A C 1
ATOM 1533 O O . HIS A 1 190 ? -10.225 -1.345 16.626 1.00 96.94 190 HIS A O 1
ATOM 1539 N N . SER A 1 191 ? -8.897 -2.980 15.811 1.00 97.12 191 SER A N 1
ATOM 1540 C CA . SER A 1 191 ? -8.640 -3.682 17.074 1.00 97.12 191 SER A CA 1
ATOM 1541 C C . SER A 1 191 ? -7.961 -2.799 18.127 1.00 97.12 191 SER A C 1
ATOM 1543 O O . SER A 1 191 ? -8.315 -2.857 19.305 1.00 97.12 191 SER A O 1
ATOM 1545 N N . HIS A 1 192 ? -7.008 -1.956 17.717 1.00 96.88 192 HIS A N 1
ATOM 1546 C CA . HIS A 1 192 ? -6.338 -1.018 18.625 1.00 96.88 192 HIS A CA 1
ATOM 1547 C C . HIS A 1 192 ? -7.260 0.143 19.018 1.00 96.88 192 HIS A C 1
ATOM 1549 O O . HIS A 1 192 ? -7.368 0.483 20.194 1.00 96.88 192 HIS A O 1
ATOM 1555 N N . THR A 1 193 ? -7.990 0.716 18.058 1.00 95.38 193 THR A N 1
ATOM 1556 C CA . THR A 1 193 ? -8.864 1.874 18.313 1.00 95.38 193 THR A CA 1
ATOM 1557 C C . THR A 1 193 ? -10.084 1.506 19.165 1.00 95.38 193 THR A C 1
ATOM 1559 O O . THR A 1 193 ? -10.507 2.297 20.012 1.00 95.38 193 THR A O 1
ATOM 1562 N N . GLU A 1 194 ? -10.640 0.299 19.000 1.00 95.88 194 GLU A N 1
ATOM 1563 C CA . GLU A 1 194 ? -11.841 -0.115 19.740 1.00 95.88 194 GLU A CA 1
ATOM 1564 C C . GLU A 1 194 ? -11.626 -0.276 21.255 1.00 95.88 194 GLU A C 1
ATOM 1566 O O . GLU A 1 194 ? -12.593 -0.317 22.017 1.00 95.88 194 GLU A O 1
ATOM 1571 N N . GLN A 1 195 ? -10.370 -0.305 21.719 1.00 95.38 195 GLN A N 1
ATOM 1572 C CA . GLN A 1 195 ? -10.048 -0.274 23.151 1.00 95.38 195 GLN A CA 1
ATOM 1573 C C . GLN A 1 195 ? -10.423 1.058 23.812 1.00 95.38 195 GLN A C 1
ATOM 1575 O O . GLN A 1 195 ? -10.578 1.126 25.034 1.00 95.38 195 GLN A O 1
ATOM 1580 N N . HIS A 1 196 ? -10.551 2.121 23.018 1.00 95.56 196 HIS A N 1
ATOM 1581 C CA . HIS A 1 196 ? -10.706 3.488 23.508 1.00 95.56 196 HIS A CA 1
ATOM 1582 C C . HIS A 1 196 ? -12.056 4.101 23.147 1.00 95.56 196 HIS A C 1
ATOM 1584 O O . HIS A 1 196 ? -12.527 4.986 23.859 1.00 95.56 196 HIS A O 1
ATOM 1590 N N . THR A 1 197 ? -12.683 3.646 22.062 1.00 97.00 197 THR A N 1
ATOM 1591 C CA . THR A 1 197 ? -13.957 4.185 21.576 1.00 97.00 197 THR A CA 1
ATOM 1592 C C . THR A 1 197 ? -14.651 3.226 20.611 1.00 97.00 197 THR A C 1
ATOM 1594 O O . THR A 1 197 ? -14.161 2.143 20.311 1.00 97.00 197 THR A O 1
ATOM 1597 N N . ARG A 1 198 ? -15.826 3.612 20.127 1.00 98.12 198 ARG A N 1
ATOM 1598 C CA . ARG A 1 198 ? -16.581 2.889 19.111 1.00 98.12 198 ARG A CA 1
ATOM 1599 C C . ARG A 1 198 ? -15.990 3.123 17.736 1.00 98.12 198 ARG A C 1
ATOM 1601 O O . ARG A 1 198 ? -15.531 4.222 17.430 1.00 98.12 198 ARG A O 1
ATOM 1608 N N . THR A 1 199 ? -16.023 2.096 16.899 1.00 98.12 199 THR A N 1
ATOM 1609 C CA . THR A 1 199 ? -15.488 2.171 15.541 1.00 98.12 199 THR A CA 1
ATOM 1610 C C . THR A 1 199 ? -16.469 1.614 14.519 1.00 98.12 199 THR A C 1
ATOM 1612 O O . THR A 1 199 ? -17.248 0.708 14.819 1.00 98.12 199 THR A O 1
ATOM 1615 N N . LEU A 1 200 ? -16.408 2.150 13.303 1.00 98.50 200 LEU A N 1
ATOM 1616 C CA . LEU A 1 200 ? -17.121 1.665 12.122 1.00 98.50 200 LEU A CA 1
ATOM 1617 C C . LEU A 1 200 ? -16.180 1.749 10.921 1.00 98.50 200 LEU A C 1
ATOM 1619 O O . LEU A 1 200 ? -15.542 2.776 10.717 1.00 98.50 200 LEU A O 1
ATOM 1623 N N . VAL A 1 201 ? -16.099 0.695 10.119 1.00 98.44 201 VAL A N 1
ATOM 1624 C CA . VAL A 1 201 ? -15.313 0.689 8.885 1.00 98.44 201 VAL A CA 1
ATOM 1625 C C . VAL A 1 201 ? -16.209 1.027 7.697 1.00 98.44 201 VAL A C 1
ATOM 1627 O O . VAL A 1 201 ? -17.265 0.418 7.525 1.00 98.44 201 VAL A O 1
ATOM 1630 N N . VAL A 1 202 ? -15.764 1.982 6.883 1.00 97.88 202 VAL A N 1
ATOM 1631 C CA . VAL A 1 202 ? -16.431 2.447 5.660 1.00 97.88 202 VAL A CA 1
ATOM 1632 C C . VAL A 1 202 ? -15.463 2.278 4.497 1.00 97.88 202 VAL A C 1
ATOM 1634 O O . VAL A 1 202 ? -14.331 2.752 4.559 1.00 97.88 202 VAL A O 1
ATOM 1637 N N . LEU A 1 203 ? -15.890 1.589 3.443 1.00 96.69 203 LEU A N 1
ATOM 1638 C CA . LEU A 1 203 ? -15.014 1.259 2.321 1.00 96.69 203 LEU A CA 1
ATOM 1639 C C . LEU A 1 203 ? -14.757 2.442 1.384 1.00 96.69 203 LEU A C 1
ATOM 1641 O O . LEU A 1 203 ? -13.624 2.626 0.959 1.00 96.69 203 LEU A O 1
ATOM 1645 N N . ASN A 1 204 ? -15.807 3.174 1.016 1.00 95.88 204 ASN A N 1
ATOM 1646 C CA . ASN A 1 204 ? -15.788 4.140 -0.081 1.00 95.88 204 ASN A CA 1
ATOM 1647 C C . ASN A 1 204 ? -16.871 5.217 0.095 1.00 95.88 204 ASN A C 1
ATOM 1649 O O . ASN A 1 204 ? -17.615 5.230 1.083 1.00 95.88 204 ASN A O 1
ATOM 1653 N N . ALA A 1 205 ? -16.981 6.113 -0.888 1.00 96.81 205 ALA A N 1
ATOM 1654 C CA . ALA A 1 205 ? -17.980 7.178 -0.904 1.00 96.81 205 ALA A CA 1
ATOM 1655 C C . ALA A 1 205 ? -19.429 6.659 -0.834 1.00 96.81 205 ALA A C 1
ATOM 1657 O O . ALA A 1 205 ? -20.245 7.252 -0.133 1.00 96.81 205 ALA A O 1
ATOM 1658 N N . ASP A 1 206 ? -19.753 5.544 -1.495 1.00 97.88 206 ASP A N 1
ATOM 1659 C CA . ASP A 1 206 ? -21.108 4.977 -1.480 1.00 97.88 206 ASP A CA 1
ATOM 1660 C C . ASP A 1 206 ? -21.512 4.498 -0.083 1.00 97.88 206 ASP A C 1
ATOM 1662 O O . ASP A 1 206 ? -22.600 4.818 0.404 1.00 97.88 206 ASP A O 1
ATOM 1666 N N . GLU A 1 207 ? -20.622 3.780 0.604 1.00 98.31 207 GLU A N 1
ATOM 1667 C CA . GLU A 1 207 ? -20.842 3.402 1.998 1.00 98.31 207 GLU A CA 1
ATOM 1668 C C . GLU A 1 207 ? -20.913 4.646 2.904 1.00 98.31 207 GLU A C 1
ATOM 1670 O O . GLU A 1 207 ? -21.789 4.725 3.766 1.00 98.31 207 GLU A O 1
ATOM 1675 N N . ALA A 1 208 ? -20.080 5.669 2.675 1.00 98.19 208 ALA A N 1
ATOM 1676 C CA . ALA A 1 208 ? -20.151 6.926 3.425 1.00 98.19 208 ALA A CA 1
ATOM 1677 C C . ALA A 1 208 ? -21.506 7.634 3.246 1.00 98.19 208 ALA A C 1
ATOM 1679 O O . ALA A 1 208 ? -22.077 8.118 4.225 1.00 98.19 208 ALA A O 1
ATOM 1680 N N . MET A 1 209 ? -22.069 7.639 2.031 1.00 98.50 209 MET A N 1
ATOM 1681 C CA . MET A 1 209 ? -23.412 8.172 1.775 1.00 98.50 209 MET A CA 1
ATOM 1682 C C . MET A 1 209 ? -24.483 7.391 2.540 1.00 98.50 209 MET A C 1
ATOM 1684 O O . MET A 1 209 ? -25.412 7.987 3.073 1.00 98.50 209 MET A O 1
ATOM 1688 N N . ARG A 1 210 ? -24.348 6.066 2.661 1.00 98.50 210 ARG A N 1
ATOM 1689 C CA . ARG A 1 210 ? -25.291 5.232 3.428 1.00 98.50 210 ARG A CA 1
ATOM 1690 C C . ARG A 1 210 ? -25.241 5.540 4.922 1.00 98.50 210 ARG A C 1
ATOM 1692 O O . ARG A 1 210 ? -26.287 5.562 5.576 1.00 98.50 210 ARG A O 1
ATOM 1699 N N . VAL A 1 211 ? -24.050 5.816 5.454 1.00 98.44 211 VAL A N 1
ATOM 1700 C CA . VAL A 1 211 ? -23.882 6.312 6.828 1.00 98.44 211 VAL A CA 1
ATOM 1701 C C . VAL A 1 211 ? -24.515 7.702 6.974 1.00 98.44 211 VAL A C 1
ATOM 1703 O O . VAL A 1 211 ? -25.299 7.918 7.898 1.00 98.44 211 VAL A O 1
ATOM 1706 N N . ALA A 1 212 ? -24.259 8.617 6.035 1.00 98.44 212 ALA A N 1
ATOM 1707 C CA . ALA A 1 212 ? -24.837 9.961 6.018 1.00 98.44 212 ALA A CA 1
ATOM 1708 C C . ALA A 1 212 ? -26.376 9.952 5.961 1.00 98.44 212 ALA A C 1
ATOM 1710 O O . ALA A 1 212 ? -27.037 10.669 6.720 1.00 98.44 212 ALA A O 1
ATOM 1711 N N . ASP A 1 213 ? -26.965 9.107 5.114 1.00 98.50 213 ASP A N 1
ATOM 1712 C CA . ASP A 1 213 ? -28.413 8.922 5.009 1.00 98.50 213 ASP A CA 1
ATOM 1713 C C . ASP A 1 213 ? -29.009 8.455 6.336 1.00 98.50 213 ASP A C 1
ATOM 1715 O O . ASP A 1 213 ? -30.072 8.922 6.747 1.00 98.50 213 ASP A O 1
ATOM 1719 N N . TYR A 1 214 ? -28.322 7.558 7.043 1.00 98.31 214 TYR A N 1
ATOM 1720 C CA . TYR A 1 214 ? -28.757 7.131 8.366 1.00 98.31 214 TYR A CA 1
ATOM 1721 C C . TYR A 1 214 ? -28.677 8.265 9.393 1.00 98.31 214 TYR A C 1
ATOM 1723 O O . TYR A 1 214 ? -29.663 8.556 10.069 1.00 98.31 214 TYR A O 1
ATOM 1731 N N . MET A 1 215 ? -27.536 8.958 9.464 1.00 97.56 215 MET A N 1
ATOM 1732 C CA . MET A 1 215 ? -27.321 10.083 10.382 1.00 97.56 215 MET A CA 1
ATOM 1733 C C . MET A 1 215 ? -28.378 11.183 10.217 1.00 97.56 215 MET A C 1
ATOM 1735 O O . MET A 1 215 ? -28.794 11.795 11.197 1.00 97.56 215 MET A O 1
ATOM 1739 N N . THR A 1 216 ? -28.837 11.406 8.986 1.00 97.69 216 THR A N 1
ATOM 1740 C CA . THR A 1 216 ? -29.820 12.443 8.625 1.00 97.69 216 THR A CA 1
ATOM 1741 C C . THR A 1 216 ? -31.273 11.948 8.628 1.00 97.69 216 THR A C 1
ATOM 1743 O O . THR A 1 216 ? -32.189 12.705 8.316 1.00 97.69 216 THR A O 1
ATOM 1746 N N . GLY A 1 217 ? -31.524 10.690 9.011 1.00 96.88 217 GLY A N 1
ATOM 1747 C CA . GLY A 1 217 ? -32.874 10.117 9.101 1.00 96.88 217 GLY A CA 1
ATOM 1748 C C . GLY A 1 217 ? -33.520 9.772 7.752 1.00 96.88 217 GLY A C 1
ATOM 1749 O O . GLY A 1 217 ? -34.727 9.537 7.692 1.00 96.88 217 GLY A O 1
ATOM 1750 N N . ARG A 1 218 ? -32.733 9.728 6.670 1.00 97.56 218 ARG A N 1
ATOM 1751 C CA . ARG A 1 218 ? -33.149 9.286 5.327 1.00 97.56 218 ARG A CA 1
ATOM 1752 C C . ARG A 1 218 ? -33.126 7.763 5.162 1.00 97.56 218 ARG A C 1
ATOM 1754 O O . ARG A 1 218 ? -33.776 7.248 4.255 1.00 97.56 218 ARG A O 1
ATOM 1761 N N . SER A 1 219 ? -32.428 7.044 6.042 1.00 97.31 219 SER A N 1
ATOM 1762 C CA . SER A 1 219 ? -32.376 5.577 6.072 1.00 97.31 219 SER A CA 1
ATOM 1763 C C . SER A 1 219 ? -32.889 5.003 7.397 1.00 97.31 219 SER A C 1
ATOM 1765 O O . SER A 1 219 ? -32.940 5.684 8.419 1.00 97.31 219 SER A O 1
ATOM 1767 N N . SER A 1 220 ? -33.286 3.730 7.375 1.00 97.69 220 SER A N 1
ATOM 1768 C CA . SER A 1 220 ? -33.756 2.998 8.558 1.00 97.69 220 SER A CA 1
ATOM 1769 C C . SER A 1 220 ? -32.619 2.241 9.246 1.00 97.69 220 SER A C 1
ATOM 1771 O O . SER A 1 220 ? -31.628 1.879 8.610 1.00 97.69 220 SER A O 1
ATOM 1773 N N . ARG A 1 221 ? -32.798 1.923 10.533 1.00 97.44 221 ARG A N 1
ATOM 1774 C CA . ARG A 1 221 ? -31.835 1.118 11.305 1.00 97.44 221 ARG A CA 1
ATOM 1775 C C . ARG A 1 221 ? -31.626 -0.266 10.709 1.00 97.44 221 ARG A C 1
ATOM 1777 O O . ARG A 1 221 ? -30.490 -0.704 10.604 1.00 97.44 221 ARG A O 1
ATOM 1784 N N . ASP A 1 222 ? -32.694 -0.916 10.256 1.00 97.69 222 ASP A N 1
ATOM 1785 C CA . ASP A 1 222 ? -32.602 -2.242 9.638 1.00 97.69 222 ASP A CA 1
ATOM 1786 C C . ASP A 1 222 ? -31.746 -2.213 8.364 1.00 97.69 222 ASP A C 1
ATOM 1788 O O . ASP A 1 222 ? -30.925 -3.103 8.154 1.00 97.69 222 ASP A O 1
ATOM 1792 N N . ALA A 1 223 ? -31.882 -1.165 7.542 1.00 97.31 223 ALA A N 1
ATOM 1793 C CA . ALA A 1 223 ? -31.065 -0.989 6.341 1.00 97.31 223 ALA A CA 1
ATOM 1794 C C . ALA A 1 223 ? -29.590 -0.719 6.679 1.00 97.31 223 ALA A C 1
ATOM 1796 O O . ALA A 1 223 ? -28.708 -1.292 6.047 1.00 97.31 223 ALA A O 1
ATOM 1797 N N . PHE A 1 224 ? -29.321 0.108 7.695 1.00 97.88 224 PHE A N 1
ATOM 1798 C CA . PHE A 1 224 ? -27.958 0.358 8.168 1.00 97.88 224 PHE A CA 1
ATOM 1799 C C . PHE A 1 224 ? -27.303 -0.923 8.700 1.00 97.88 224 PHE A C 1
ATOM 1801 O O . PHE A 1 224 ? -26.183 -1.262 8.326 1.00 97.88 224 PHE A O 1
ATOM 1808 N N . VAL A 1 225 ? -28.018 -1.671 9.544 1.00 97.25 225 VAL A N 1
ATOM 1809 C CA . VAL A 1 225 ? -27.520 -2.922 10.123 1.00 97.25 225 VAL A CA 1
ATOM 1810 C C . VAL A 1 225 ? -27.265 -3.965 9.039 1.00 97.25 225 VAL A C 1
ATOM 1812 O O . VAL A 1 225 ? -26.245 -4.641 9.093 1.00 97.25 225 VAL A O 1
ATOM 1815 N N . ALA A 1 226 ? -28.142 -4.082 8.041 1.00 96.69 226 ALA A N 1
ATOM 1816 C CA . ALA A 1 226 ? -27.947 -5.020 6.938 1.00 96.69 226 ALA A CA 1
ATOM 1817 C C . ALA A 1 226 ? -26.652 -4.758 6.145 1.00 96.69 226 ALA A C 1
ATOM 1819 O O . ALA A 1 226 ? -26.046 -5.706 5.655 1.00 96.69 226 ALA A O 1
ATOM 1820 N N . GLU A 1 227 ? -26.231 -3.497 6.036 1.00 96.12 227 GLU A N 1
ATOM 1821 C CA . GLU A 1 227 ? -25.038 -3.085 5.288 1.00 96.12 227 GLU A CA 1
ATOM 1822 C C . GLU A 1 227 ? -23.744 -3.210 6.110 1.00 96.12 227 GLU A C 1
ATOM 1824 O O . GLU A 1 227 ? -22.716 -3.678 5.617 1.00 96.12 227 GLU A O 1
ATOM 1829 N N . PHE A 1 228 ? -23.787 -2.779 7.375 1.00 97.38 228 PHE A N 1
ATOM 1830 C CA . PHE A 1 228 ? -22.587 -2.573 8.191 1.00 97.38 228 PHE A CA 1
ATOM 1831 C C . PHE A 1 228 ? -22.389 -3.610 9.301 1.00 97.38 228 PHE A C 1
ATOM 1833 O O . PHE A 1 228 ? -21.369 -3.568 9.992 1.00 97.38 228 PHE A O 1
ATOM 1840 N N . ALA A 1 229 ? -23.314 -4.560 9.486 1.00 94.38 229 ALA A N 1
ATOM 1841 C CA . ALA A 1 229 ? -23.143 -5.617 10.479 1.00 94.38 229 ALA A CA 1
ATOM 1842 C C . ALA A 1 229 ? -21.819 -6.367 10.271 1.00 94.38 229 ALA A C 1
ATOM 1844 O O . ALA A 1 229 ? -21.520 -6.869 9.190 1.00 94.38 229 ALA A O 1
ATOM 1845 N N . GLY A 1 230 ? -21.029 -6.446 11.343 1.00 93.81 230 GLY A N 1
ATOM 1846 C CA . GLY A 1 230 ? -19.699 -7.052 11.326 1.00 93.81 230 GLY A CA 1
ATOM 1847 C C . GLY A 1 230 ? -18.566 -6.098 10.940 1.00 93.81 230 GLY A C 1
ATOM 1848 O O . GLY A 1 230 ? -17.420 -6.493 11.087 1.00 93.81 230 GLY A O 1
ATOM 1849 N N . LYS A 1 231 ? -18.853 -4.856 10.520 1.00 97.00 231 LYS A N 1
ATOM 1850 C CA . LYS A 1 231 ? -17.854 -3.817 10.205 1.00 97.00 231 LYS A CA 1
ATOM 1851 C C . LYS A 1 231 ? -17.656 -2.787 11.331 1.00 97.00 231 LYS A C 1
ATOM 1853 O O . LYS A 1 231 ? -17.040 -1.751 11.105 1.00 97.00 231 LYS A O 1
ATOM 1858 N N . TRP A 1 232 ? -18.181 -3.030 12.532 1.00 96.94 232 TRP A N 1
ATOM 1859 C CA . TRP A 1 232 ? -18.095 -2.116 13.679 1.00 96.94 232 TRP A CA 1
ATOM 1860 C C . TRP A 1 232 ? -17.607 -2.819 14.950 1.00 96.94 232 TRP A C 1
ATOM 1862 O O . TRP A 1 232 ? -17.701 -4.042 15.063 1.00 96.94 232 TRP A O 1
ATOM 1872 N N . SER A 1 233 ? -17.134 -2.038 15.924 1.00 96.75 233 SER A N 1
ATOM 1873 C CA . SER A 1 233 ? -16.658 -2.542 17.223 1.00 96.75 233 SER A CA 1
ATOM 1874 C C . SER A 1 233 ? -17.779 -3.186 18.043 1.00 96.75 233 SER A C 1
ATOM 1876 O O . SER A 1 233 ? -18.947 -2.796 17.936 1.00 96.75 233 SER A O 1
ATOM 1878 N N . ASN A 1 234 ? -17.442 -4.107 18.946 1.00 93.62 234 ASN A N 1
ATOM 1879 C CA . ASN A 1 234 ? -18.440 -4.756 19.801 1.00 93.62 234 ASN A CA 1
ATOM 1880 C C . ASN A 1 234 ? -19.251 -3.748 20.644 1.00 93.62 234 ASN A C 1
ATOM 1882 O O . ASN A 1 234 ? -18.690 -2.939 21.382 1.00 93.62 234 ASN A O 1
ATOM 1886 N N . GLY A 1 235 ? -20.583 -3.842 20.604 1.00 93.69 235 GLY A N 1
ATOM 1887 C CA . GLY A 1 235 ? -21.483 -2.964 21.358 1.00 93.69 235 GLY A CA 1
ATOM 1888 C C . GLY A 1 235 ? -21.694 -1.577 20.742 1.00 93.69 235 GLY A C 1
ATOM 1889 O O . GLY A 1 235 ? -22.176 -0.694 21.450 1.00 93.69 235 GLY A O 1
ATOM 1890 N N . PHE A 1 236 ? -21.327 -1.394 19.471 1.00 97.38 236 PHE A N 1
ATOM 1891 C CA . PHE A 1 236 ? -21.703 -0.234 18.665 1.00 97.38 236 PHE A CA 1
ATOM 1892 C C . PHE A 1 236 ? -23.229 -0.129 18.528 1.00 97.38 236 PHE A C 1
ATOM 1894 O O . PHE A 1 236 ? -23.901 -1.110 18.194 1.00 97.38 236 PHE A O 1
ATOM 1901 N N . ASP A 1 237 ? -23.769 1.062 18.761 1.00 96.81 237 ASP A N 1
ATOM 1902 C CA . ASP A 1 237 ? -25.169 1.410 18.567 1.00 96.81 237 ASP A CA 1
ATOM 1903 C C . ASP A 1 237 ? -25.289 2.634 17.646 1.00 96.81 237 ASP A C 1
ATOM 1905 O O . ASP A 1 237 ? -25.013 3.756 18.082 1.00 96.81 237 ASP A O 1
ATOM 1909 N N . PRO A 1 238 ? -25.731 2.465 16.384 1.00 96.25 238 PRO A N 1
ATOM 1910 C CA . PRO A 1 238 ? -25.736 3.548 15.400 1.00 96.25 238 PRO A CA 1
ATOM 1911 C C . PRO A 1 238 ? -26.593 4.754 15.817 1.00 96.25 238 PRO A C 1
ATOM 1913 O O . PRO A 1 238 ? -26.331 5.870 15.372 1.00 96.25 238 PRO A O 1
ATOM 1916 N N . ASP A 1 239 ? -27.584 4.559 16.693 1.00 95.19 239 ASP A N 1
ATOM 1917 C CA . ASP A 1 239 ? -28.447 5.635 17.195 1.00 95.19 239 ASP A CA 1
ATOM 1918 C C . ASP A 1 239 ? -27.700 6.637 18.090 1.00 95.19 239 ASP A C 1
ATOM 1920 O O . ASP A 1 239 ? -28.019 7.830 18.089 1.00 95.19 239 ASP A O 1
ATOM 1924 N N . ASN A 1 240 ? -26.695 6.161 18.828 1.00 95.69 240 ASN A N 1
ATOM 1925 C CA . ASN A 1 240 ? -25.939 6.948 19.802 1.00 95.69 240 ASN A CA 1
ATOM 1926 C C . ASN A 1 240 ? -24.518 7.250 19.315 1.00 95.69 240 ASN A C 1
ATOM 1928 O O . ASN A 1 240 ? -24.041 8.378 19.436 1.00 95.69 240 ASN A O 1
ATOM 1932 N N . ASP A 1 241 ? -23.859 6.261 18.718 1.00 97.75 241 ASP A N 1
ATOM 1933 C CA . ASP A 1 241 ? -22.432 6.321 18.414 1.00 97.75 241 ASP A CA 1
ATOM 1934 C C . ASP A 1 241 ? -22.136 7.134 17.146 1.00 97.75 241 ASP A C 1
ATOM 1936 O O . ASP A 1 241 ? -21.017 7.594 16.959 1.00 97.75 241 ASP A O 1
ATOM 1940 N N . LEU A 1 242 ? -23.131 7.424 16.304 1.00 97.81 242 LEU A N 1
ATOM 1941 C CA . LEU A 1 242 ? -22.980 8.336 15.160 1.00 97.81 242 LEU A CA 1
ATOM 1942 C C . LEU A 1 242 ? -23.320 9.796 15.503 1.00 97.81 242 LEU A C 1
ATOM 1944 O O . LEU A 1 242 ? -23.653 10.580 14.613 1.00 97.81 242 LEU A O 1
ATOM 1948 N N . ALA A 1 243 ? -23.291 10.168 16.786 1.00 96.94 243 ALA A N 1
ATOM 1949 C CA . ALA A 1 243 ? -23.517 11.546 17.214 1.00 96.94 243 ALA A CA 1
ATOM 1950 C C . ALA A 1 243 ? -22.265 12.422 17.077 1.00 96.94 243 ALA A C 1
ATOM 1952 O O . ALA A 1 243 ? -22.383 13.598 16.755 1.00 96.94 243 ALA A O 1
ATOM 1953 N N . ARG A 1 244 ? -21.071 11.873 17.322 1.00 97.75 244 ARG A N 1
ATOM 1954 C CA . ARG A 1 244 ? -19.785 12.568 17.173 1.00 97.75 244 ARG A CA 1
ATOM 1955 C C . ARG A 1 244 ? -18.828 11.629 16.463 1.00 97.75 244 ARG A C 1
ATOM 1957 O O . ARG A 1 244 ? -18.528 10.567 17.002 1.00 97.75 244 ARG A O 1
ATOM 1964 N N . VAL A 1 245 ? -18.369 11.995 15.271 1.00 97.69 245 VAL A N 1
ATOM 1965 C CA . VAL A 1 245 ? -17.526 11.121 14.447 1.00 97.69 245 VAL A CA 1
ATOM 1966 C C . VAL A 1 245 ? -16.207 11.782 14.082 1.00 97.69 245 VAL A C 1
ATOM 1968 O O . VAL A 1 245 ? -16.141 12.987 13.852 1.00 97.69 245 VAL A O 1
ATOM 1971 N N . ALA A 1 246 ? -15.159 10.977 14.003 1.00 96.62 246 ALA A N 1
ATOM 1972 C CA . ALA A 1 246 ? -13.896 11.367 13.403 1.00 96.62 246 ALA A CA 1
ATOM 1973 C C . ALA A 1 246 ? -13.501 10.336 12.352 1.00 96.62 246 ALA A C 1
ATOM 1975 O O . ALA A 1 246 ? -13.758 9.148 12.534 1.00 96.62 246 ALA A O 1
ATOM 1976 N N . VAL A 1 247 ? -12.887 10.777 11.258 1.00 95.81 247 VAL A N 1
ATOM 1977 C CA . VAL A 1 247 ? -12.481 9.879 10.169 1.00 95.81 247 VAL A CA 1
ATOM 1978 C C . VAL A 1 247 ? -10.987 9.651 10.245 1.00 95.81 247 VAL A C 1
ATOM 1980 O O . VAL A 1 247 ? -10.252 10.626 10.161 1.00 95.81 247 VAL A O 1
ATOM 1983 N N . VAL A 1 248 ? -10.545 8.401 10.359 1.00 95.50 248 VAL A N 1
ATOM 1984 C CA . VAL A 1 248 ? -9.143 7.983 10.185 1.00 95.50 248 VAL A CA 1
ATOM 1985 C C . VAL A 1 248 ? -9.036 7.043 8.988 1.00 95.50 248 VAL A C 1
ATOM 1987 O O . VAL A 1 248 ? -10.035 6.467 8.564 1.00 95.50 248 VAL A O 1
ATOM 1990 N N . ASN A 1 249 ? -7.837 6.862 8.439 1.00 94.06 249 ASN A N 1
ATOM 1991 C CA . ASN A 1 249 ? -7.661 6.148 7.175 1.00 94.06 249 ASN A CA 1
ATOM 1992 C C . ASN A 1 249 ? -6.745 4.933 7.303 1.00 94.06 249 ASN A C 1
ATOM 1994 O O . ASN A 1 249 ? -5.695 5.004 7.942 1.00 94.06 249 ASN A O 1
ATOM 1998 N N . GLN A 1 250 ? -7.080 3.860 6.585 1.00 95.12 250 GLN A N 1
ATOM 1999 C CA . GLN A 1 250 ? -6.075 2.916 6.112 1.00 95.12 250 GLN A CA 1
ATOM 2000 C C . GLN A 1 250 ? -5.069 3.701 5.251 1.00 95.12 250 GLN A C 1
ATOM 2002 O O . GLN A 1 250 ? -5.435 4.392 4.297 1.00 95.12 250 GLN A O 1
ATOM 2007 N N . THR A 1 251 ? -3.782 3.597 5.570 1.00 92.94 251 THR A N 1
ATOM 2008 C CA . THR A 1 251 ? -2.726 4.489 5.065 1.00 92.94 251 THR A CA 1
ATOM 2009 C C . THR A 1 251 ? -2.504 4.415 3.557 1.00 92.94 251 THR A C 1
ATOM 2011 O O . THR A 1 251 ? -1.840 5.287 2.989 1.00 92.94 251 THR A O 1
ATOM 2014 N N . THR A 1 252 ? -3.033 3.377 2.911 1.00 92.75 252 THR A N 1
ATOM 2015 C CA . THR A 1 252 ? -2.872 3.074 1.489 1.00 92.75 252 THR A CA 1
ATOM 2016 C C . THR A 1 252 ? -4.075 3.443 0.621 1.00 92.75 252 THR A C 1
ATOM 2018 O O . THR A 1 252 ? -3.970 3.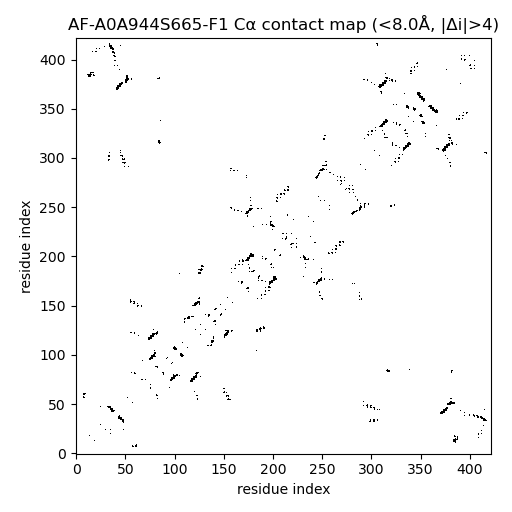247 -0.582 1.00 92.75 252 THR A O 1
ATOM 2021 N N . MET A 1 253 ? -5.162 3.997 1.175 1.00 93.94 253 MET A N 1
ATOM 2022 C CA . MET A 1 253 ? -6.361 4.382 0.407 1.00 93.94 253 MET A CA 1
ATOM 2023 C C . MET A 1 253 ? -6.108 5.512 -0.609 1.00 93.94 253 MET A C 1
ATOM 2025 O O . MET A 1 253 ? -5.125 6.258 -0.521 1.00 93.94 253 MET A O 1
ATOM 2029 N N . LEU A 1 254 ? -7.012 5.664 -1.585 1.00 91.75 254 LEU A N 1
ATOM 2030 C CA . LEU A 1 254 ? -7.002 6.796 -2.516 1.00 91.75 254 LEU A CA 1
ATOM 2031 C C . LEU A 1 254 ? -7.166 8.123 -1.769 1.00 91.75 254 LEU A C 1
ATOM 2033 O O . LEU A 1 254 ? -8.047 8.278 -0.920 1.00 91.75 254 LEU A O 1
ATOM 2037 N N . ALA A 1 255 ? -6.322 9.100 -2.107 1.00 89.38 255 ALA A N 1
ATOM 2038 C CA . ALA A 1 255 ? -6.333 10.403 -1.450 1.00 89.38 255 ALA A CA 1
ATOM 2039 C C . ALA A 1 255 ? -7.617 11.193 -1.746 1.00 89.38 255 ALA A C 1
ATOM 2041 O O . ALA A 1 255 ? -8.201 11.768 -0.834 1.00 89.38 255 ALA A O 1
ATOM 2042 N N . GLU A 1 256 ? -8.085 11.185 -2.996 1.00 89.81 256 GLU A N 1
ATOM 2043 C CA . GLU A 1 256 ? -9.332 11.867 -3.379 1.00 89.81 256 GLU A CA 1
ATOM 2044 C C . GLU A 1 256 ? -10.561 11.212 -2.750 1.00 89.81 256 GLU A C 1
ATOM 2046 O O . GLU A 1 256 ? -11.421 11.914 -2.225 1.00 89.81 256 GLU A O 1
ATOM 2051 N N . GLU A 1 257 ? -10.614 9.879 -2.732 1.00 91.69 257 GLU A N 1
ATOM 2052 C CA . GLU A 1 257 ? -11.705 9.142 -2.089 1.00 91.69 257 GLU A CA 1
ATOM 2053 C C . GLU A 1 257 ? -11.737 9.391 -0.576 1.00 91.69 257 GLU A C 1
ATOM 2055 O O . GLU A 1 257 ? -12.802 9.599 -0.005 1.00 91.69 257 GLU A O 1
ATOM 2060 N N . THR A 1 258 ? -10.570 9.468 0.069 1.00 91.62 258 THR A N 1
ATOM 2061 C CA . THR A 1 258 ? -10.457 9.827 1.491 1.00 91.62 258 THR A CA 1
ATOM 2062 C C . THR A 1 258 ? -11.088 11.184 1.785 1.00 91.62 258 THR A C 1
ATOM 2064 O O . THR A 1 258 ? -11.892 11.306 2.711 1.00 91.62 258 THR A O 1
ATOM 2067 N N . THR A 1 259 ? -10.758 12.201 0.983 1.00 92.12 259 THR A N 1
ATOM 2068 C CA . THR 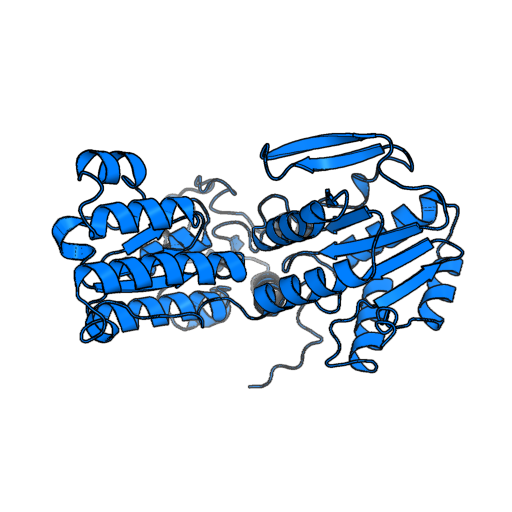A 1 259 ? -11.368 13.528 1.112 1.00 92.12 259 THR A CA 1
ATOM 2069 C C . THR A 1 259 ? -12.874 13.462 0.871 1.00 92.12 259 THR A C 1
ATOM 2071 O O . THR A 1 259 ? -13.638 14.016 1.654 1.00 92.12 259 THR A O 1
ATOM 2074 N N . GLN A 1 260 ? -13.316 12.718 -0.145 1.00 94.69 260 GLN A N 1
ATOM 2075 C CA . GLN A 1 260 ? -14.734 12.560 -0.460 1.00 94.69 260 GLN A CA 1
ATOM 2076 C C . GLN A 1 260 ? -15.524 11.908 0.688 1.00 94.69 260 GLN A C 1
ATOM 2078 O O . GLN A 1 260 ? -16.591 12.400 1.051 1.00 94.69 260 GLN A O 1
ATOM 2083 N N . VAL A 1 261 ? -15.007 10.831 1.287 1.00 95.69 261 VAL A N 1
ATOM 2084 C CA . VAL A 1 261 ? -15.626 10.155 2.439 1.00 95.69 261 VAL A CA 1
ATOM 2085 C C . VAL A 1 261 ? -15.739 11.106 3.630 1.00 95.69 261 VAL A C 1
ATOM 2087 O O . VAL A 1 261 ? -16.807 11.205 4.238 1.00 95.69 261 VAL A O 1
ATOM 2090 N N . ALA A 1 262 ? -14.669 11.841 3.944 1.00 95.31 262 ALA A N 1
ATOM 2091 C CA . ALA A 1 262 ? -14.679 12.821 5.025 1.00 95.31 262 ALA A CA 1
ATOM 2092 C C . ALA A 1 262 ? -15.702 13.942 4.773 1.00 95.31 262 ALA A C 1
ATOM 2094 O O . ALA A 1 262 ? -16.482 14.268 5.669 1.00 95.31 262 ALA A O 1
ATOM 2095 N N . ASP A 1 263 ? -15.755 14.482 3.553 1.00 96.12 263 ASP A N 1
ATOM 2096 C CA . ASP A 1 263 ? -16.680 15.553 3.175 1.00 96.12 263 ASP A CA 1
ATOM 2097 C C . ASP A 1 263 ? -18.148 15.112 3.242 1.00 96.12 263 ASP A C 1
ATOM 2099 O O . ASP A 1 263 ? -18.988 15.862 3.745 1.00 96.12 263 ASP A O 1
ATOM 2103 N N . ILE A 1 264 ? -18.467 13.886 2.810 1.00 97.88 264 ILE A N 1
ATOM 2104 C CA . ILE A 1 264 ? -19.824 13.323 2.903 1.00 97.88 264 ILE A CA 1
ATOM 2105 C C . ILE A 1 264 ? -20.288 13.264 4.363 1.00 97.88 264 ILE A C 1
ATOM 2107 O O . ILE A 1 264 ? -21.390 13.711 4.694 1.00 97.88 264 ILE A O 1
ATOM 2111 N N . LEU A 1 265 ? -19.446 12.738 5.255 1.00 97.69 265 LEU A N 1
ATOM 2112 C CA . LEU A 1 265 ? -19.781 12.599 6.675 1.00 97.69 265 LEU A CA 1
ATOM 2113 C C . LEU A 1 265 ? -19.852 13.960 7.380 1.00 97.69 265 LEU A C 1
ATOM 2115 O O . LEU A 1 265 ? -20.726 14.180 8.223 1.00 97.69 265 LEU A O 1
ATOM 2119 N N . LYS A 1 266 ? -18.978 14.895 6.999 1.00 97.19 266 LYS A N 1
ATOM 2120 C CA . LYS A 1 266 ? -18.994 16.279 7.478 1.00 97.19 266 LYS A CA 1
ATOM 2121 C C . LYS A 1 266 ? -20.283 16.996 7.089 1.00 97.19 266 LYS A C 1
ATOM 2123 O O . LYS A 1 266 ? -20.889 17.656 7.933 1.00 97.19 266 LYS A O 1
ATOM 2128 N N . GLU A 1 267 ? -20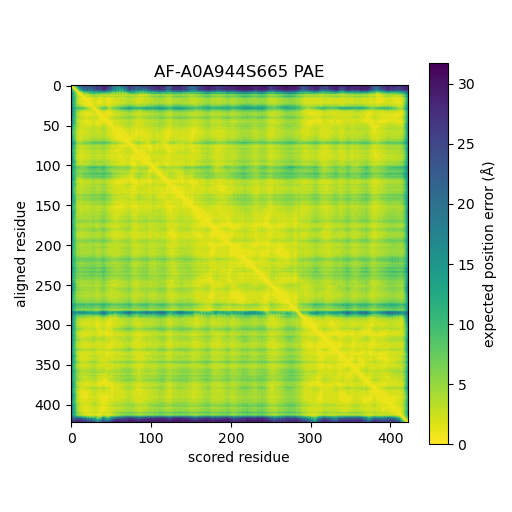.727 16.850 5.841 1.00 97.75 267 GLU A N 1
ATOM 2129 C CA . GLU A 1 267 ? -21.986 17.437 5.377 1.00 97.75 267 GLU A CA 1
ATOM 2130 C C . GLU A 1 267 ? -23.189 16.827 6.106 1.00 97.75 267 GLU A C 1
ATOM 2132 O O . GLU A 1 267 ? -24.085 17.553 6.525 1.00 97.75 267 GLU A O 1
ATOM 2137 N N . ALA A 1 268 ? -23.180 15.517 6.365 1.00 98.00 268 ALA A N 1
ATOM 2138 C CA . ALA A 1 268 ? -24.230 14.870 7.149 1.00 98.00 268 ALA A CA 1
ATOM 2139 C C . ALA A 1 268 ? -24.314 15.417 8.586 1.00 98.00 268 ALA A C 1
ATOM 2141 O O . ALA A 1 268 ? -25.410 15.650 9.104 1.00 98.00 268 ALA A O 1
ATOM 2142 N N . MET A 1 269 ? -23.166 15.661 9.229 1.00 97.69 269 MET A N 1
ATOM 2143 C CA . MET A 1 269 ? -23.116 16.300 10.549 1.00 97.69 269 MET A CA 1
ATOM 2144 C C . MET A 1 269 ? -23.626 17.740 10.508 1.00 97.69 269 MET A C 1
ATOM 2146 O O . MET A 1 269 ? -24.401 18.142 11.378 1.00 97.69 269 MET A O 1
ATOM 2150 N N . ARG A 1 270 ? -23.249 18.500 9.475 1.00 97.62 270 ARG A N 1
ATOM 2151 C CA . ARG A 1 270 ? -23.745 19.860 9.241 1.00 97.62 270 ARG A CA 1
ATOM 2152 C C . ARG A 1 270 ? -25.260 19.884 9.038 1.00 97.62 270 ARG A C 1
ATOM 2154 O O . ARG A 1 270 ? -25.921 20.741 9.616 1.00 97.62 270 ARG A O 1
ATOM 2161 N N . GLU A 1 271 ? -25.818 18.955 8.268 1.00 97.81 271 GLU A N 1
ATOM 2162 C CA . GLU A 1 271 ? -27.265 18.837 8.055 1.00 97.81 271 GLU A CA 1
ATOM 2163 C C . GLU A 1 271 ? -27.999 18.504 9.364 1.00 97.81 271 GLU A C 1
ATOM 2165 O O . GLU A 1 271 ? -29.045 19.086 9.658 1.00 97.81 271 GLU A O 1
ATOM 2170 N N . ARG A 1 272 ? -27.434 17.604 10.181 1.00 97.38 272 ARG A N 1
ATOM 2171 C CA . ARG A 1 272 ? -28.051 17.131 11.429 1.00 97.38 272 ARG A CA 1
ATOM 2172 C C . ARG A 1 272 ? -27.987 18.147 12.575 1.00 97.38 272 ARG A C 1
ATOM 2174 O O . ARG A 1 272 ? -28.974 18.299 13.294 1.00 97.38 272 ARG A O 1
ATOM 2181 N N . TYR A 1 273 ? -26.842 18.802 12.772 1.00 97.25 273 TYR A N 1
ATOM 2182 C CA . TYR A 1 273 ? -26.562 19.642 13.950 1.00 97.25 273 TYR A CA 1
ATOM 2183 C C . TYR A 1 273 ? -26.416 21.139 13.629 1.00 97.25 273 TYR A C 1
ATOM 2185 O O . TYR A 1 273 ? -26.530 21.984 14.518 1.00 97.25 273 TYR A O 1
ATOM 2193 N N . GLY A 1 274 ? -26.234 21.491 12.355 1.00 96.69 274 GLY A N 1
ATOM 2194 C CA . GLY A 1 274 ? -25.999 22.858 11.900 1.00 96.69 274 GLY A CA 1
ATOM 2195 C C . GLY A 1 274 ? -24.534 23.295 12.005 1.00 96.69 274 GLY A C 1
ATOM 2196 O O . GLY A 1 274 ? -23.749 22.769 12.790 1.00 96.69 274 GLY A O 1
ATOM 2197 N N . GLU A 1 275 ? -24.170 24.321 11.229 1.00 94.56 275 GLU A N 1
ATOM 2198 C CA . GLU A 1 275 ? -22.781 24.806 11.114 1.00 94.56 275 GLU A CA 1
ATOM 2199 C C . GLU A 1 275 ? -22.161 25.218 12.459 1.00 94.56 275 GLU A C 1
ATOM 2201 O O . GLU A 1 275 ? -20.977 25.005 12.692 1.00 94.56 275 GLU A O 1
ATOM 2206 N N . GLY A 1 276 ? -22.959 25.780 13.373 1.00 94.31 276 GLY A N 1
ATOM 2207 C CA . GLY A 1 276 ? -22.471 26.285 14.660 1.00 94.31 276 GLY A CA 1
ATOM 2208 C C . GLY A 1 276 ? -22.026 25.211 15.658 1.00 94.31 276 GLY A C 1
ATOM 2209 O O . GLY A 1 276 ? -21.439 25.571 16.673 1.00 94.31 276 GLY A O 1
ATOM 2210 N N . GLN A 1 277 ? -22.317 23.933 15.397 1.00 93.75 277 GLN A N 1
ATOM 2211 C CA . GLN A 1 277 ? -21.942 22.799 16.255 1.00 93.75 277 GLN A CA 1
ATOM 2212 C C . GLN A 1 277 ? -21.040 21.793 15.525 1.00 93.75 277 GLN A C 1
ATOM 2214 O O . GLN A 1 277 ? -20.715 20.744 16.074 1.00 93.75 277 GLN A O 1
ATOM 2219 N N . LEU A 1 278 ? -20.619 22.088 14.289 1.00 94.56 278 LEU A N 1
ATOM 2220 C CA . LEU A 1 278 ? -19.893 21.126 13.460 1.00 94.56 278 LEU A CA 1
ATOM 2221 C C . LEU A 1 278 ? -18.590 20.653 14.119 1.00 94.56 278 LEU A C 1
ATOM 2223 O O . LEU A 1 278 ? -18.337 19.454 14.145 1.00 94.56 278 LEU A O 1
ATOM 2227 N N . ASP A 1 279 ? -17.828 21.566 14.724 1.00 92.62 279 ASP A N 1
ATOM 2228 C CA . ASP A 1 279 ? -16.560 21.254 15.400 1.00 92.62 279 ASP A CA 1
ATOM 2229 C C . ASP A 1 279 ? -16.734 20.370 16.653 1.00 92.62 279 ASP A C 1
ATOM 2231 O O . ASP A 1 279 ? -15.774 19.764 17.121 1.00 92.62 279 ASP A O 1
ATOM 2235 N N . GLU A 1 280 ? -17.947 20.281 17.211 1.00 94.81 280 GLU A N 1
ATOM 2236 C CA . GLU A 1 280 ? -18.259 19.378 18.328 1.00 94.81 280 GLU A CA 1
ATOM 2237 C C . GLU A 1 280 ? -18.618 17.968 17.838 1.00 94.81 280 GLU A C 1
ATOM 2239 O O . GLU A 1 280 ? -18.447 16.990 18.573 1.00 94.81 280 GLU A O 1
ATOM 2244 N N . HIS A 1 281 ? -19.117 17.855 16.604 1.00 97.00 281 HIS A N 1
ATOM 2245 C CA . HIS A 1 281 ? -19.692 16.632 16.044 1.00 97.00 281 HIS A CA 1
ATOM 2246 C C . HIS A 1 281 ? -18.822 15.964 14.975 1.00 97.00 281 HIS A C 1
ATOM 2248 O O . HIS A 1 281 ? -18.987 14.769 14.732 1.00 97.00 281 HIS A O 1
ATOM 2254 N N . PHE A 1 282 ? -17.882 16.685 14.366 1.00 96.81 282 PHE A N 1
ATOM 2255 C CA . PHE A 1 282 ? -17.007 16.165 13.325 1.00 96.81 282 PHE A CA 1
ATOM 2256 C C . PHE A 1 282 ? -15.556 16.592 13.539 1.00 96.81 282 PHE A C 1
ATOM 2258 O O . PHE A 1 282 ? -15.247 17.783 13.543 1.00 96.81 282 PHE A O 1
ATOM 2265 N N . ALA A 1 283 ? -14.653 15.618 13.631 1.00 92.69 283 ALA A N 1
ATOM 2266 C CA . ALA A 1 283 ? -13.217 15.863 13.588 1.00 92.69 283 ALA A CA 1
ATOM 2267 C C . ALA A 1 283 ? -12.621 15.349 12.269 1.00 92.69 283 ALA A C 1
ATOM 2269 O O . ALA A 1 283 ? -12.626 14.151 11.979 1.00 92.69 283 ALA A O 1
ATOM 2270 N N . ASP A 1 284 ? -12.081 16.275 11.478 1.00 76.50 284 ASP A N 1
ATOM 2271 C CA . ASP A 1 284 ? -11.366 15.970 10.240 1.00 76.50 284 ASP A CA 1
ATOM 2272 C C . ASP A 1 284 ? -9.918 15.543 10.548 1.00 76.50 284 ASP A C 1
ATOM 2274 O O . ASP A 1 284 ? -9.176 16.290 11.193 1.00 76.50 284 ASP A O 1
ATOM 2278 N N . THR A 1 285 ? -9.506 14.355 10.085 1.00 76.06 285 THR A N 1
ATOM 2279 C CA . THR A 1 285 ? -8.115 13.870 10.194 1.00 76.06 285 THR A CA 1
ATOM 2280 C C . THR A 1 285 ? -7.508 13.518 8.836 1.00 76.06 285 THR A C 1
ATOM 2282 O O . THR A 1 285 ? -6.928 12.452 8.607 1.00 76.06 285 THR A O 1
ATOM 2285 N N . ASN A 1 286 ? -7.576 14.475 7.913 1.00 68.88 286 ASN A N 1
ATOM 2286 C CA . ASN A 1 286 ? -6.856 14.436 6.636 1.00 68.88 286 ASN A CA 1
ATOM 2287 C C . ASN A 1 286 ? -5.336 14.119 6.746 1.00 68.88 286 ASN A C 1
ATOM 2289 O O . ASN A 1 286 ? -4.687 13.868 5.733 1.00 68.88 286 ASN A O 1
ATOM 2293 N N . ASP A 1 287 ? -4.740 14.100 7.944 1.00 70.50 287 ASP A N 1
ATOM 2294 C CA . ASP A 1 287 ? -3.321 13.817 8.193 1.00 70.50 287 ASP A CA 1
ATOM 2295 C C . ASP A 1 287 ? -2.979 12.338 8.491 1.00 70.50 287 ASP A C 1
ATOM 2297 O O . ASP A 1 287 ? -1.831 12.034 8.850 1.00 70.50 287 ASP A O 1
ATOM 2301 N N . THR A 1 288 ? -3.948 11.424 8.360 1.00 80.06 288 THR A N 1
ATOM 2302 C CA . THR A 1 288 ? -3.756 9.981 8.617 1.00 80.06 288 THR A CA 1
ATOM 2303 C C . THR A 1 288 ? -3.357 9.166 7.380 1.00 80.06 288 THR A C 1
ATOM 2305 O O . THR A 1 288 ? -2.875 8.043 7.524 1.00 80.06 288 THR A O 1
ATOM 2308 N N . LEU A 1 289 ? -3.447 9.723 6.165 1.00 82.12 289 LEU A N 1
ATOM 2309 C CA . LEU A 1 289 ? -2.843 9.107 4.976 1.00 82.12 289 LEU A CA 1
ATOM 2310 C C . LEU A 1 289 ? -1.310 9.148 5.048 1.00 82.12 289 LEU A C 1
ATOM 2312 O O . LEU A 1 289 ? -0.703 10.159 5.410 1.00 82.12 289 LEU A O 1
ATOM 2316 N N . CYS A 1 290 ? -0.657 8.057 4.641 1.00 89.44 290 CYS A N 1
ATOM 2317 C CA . CYS A 1 290 ? 0.801 8.015 4.600 1.00 89.44 290 CYS A CA 1
ATOM 2318 C C . CYS A 1 290 ? 1.348 8.865 3.445 1.00 89.44 290 CYS A C 1
ATOM 2320 O O . CYS A 1 290 ? 0.819 8.876 2.331 1.00 89.44 290 CYS A O 1
ATOM 2322 N N . TYR A 1 291 ? 2.482 9.526 3.695 1.00 86.75 291 TYR A N 1
ATOM 2323 C CA . TYR A 1 291 ? 3.179 10.339 2.699 1.00 86.75 291 TYR A CA 1
ATOM 2324 C C . TYR A 1 291 ? 3.511 9.547 1.422 1.00 86.75 291 TYR A C 1
ATOM 2326 O O . TYR A 1 291 ? 3.409 10.090 0.329 1.00 86.75 291 TYR A O 1
ATOM 2334 N N . ALA A 1 292 ? 3.891 8.268 1.549 1.00 88.38 292 ALA A N 1
ATOM 2335 C CA . ALA A 1 292 ? 4.308 7.442 0.418 1.00 88.38 292 ALA A CA 1
ATOM 2336 C C . ALA A 1 292 ? 3.144 7.178 -0.544 1.00 88.38 292 ALA A C 1
ATOM 2338 O O . ALA A 1 292 ? 3.313 7.287 -1.754 1.00 88.38 292 ALA A O 1
ATOM 2339 N N . THR A 1 293 ? 1.960 6.907 0.004 1.00 90.31 293 THR A N 1
ATOM 2340 C CA . THR A 1 293 ? 0.713 6.751 -0.747 1.00 90.31 293 THR A CA 1
ATOM 2341 C C . THR A 1 293 ? 0.398 8.028 -1.520 1.00 90.31 293 THR A C 1
ATOM 2343 O O . THR A 1 293 ? 0.257 7.998 -2.741 1.00 90.31 293 THR A O 1
ATOM 2346 N N . ASN A 1 294 ? 0.384 9.173 -0.832 1.00 90.75 294 ASN A N 1
ATOM 2347 C CA . ASN A 1 294 ? 0.094 10.466 -1.450 1.00 90.75 294 ASN A CA 1
ATOM 2348 C C . ASN A 1 294 ? 1.112 10.825 -2.549 1.00 90.75 294 ASN A C 1
ATOM 2350 O O . ASN A 1 294 ? 0.736 11.239 -3.644 1.00 90.75 294 ASN A O 1
ATOM 2354 N N . TRP A 1 295 ? 2.404 10.619 -2.290 1.00 92.88 295 TRP A N 1
ATOM 2355 C CA . TRP A 1 295 ? 3.469 10.900 -3.251 1.00 92.88 295 TRP A CA 1
ATOM 2356 C C . TRP A 1 295 ? 3.413 9.992 -4.477 1.00 92.88 295 TRP A C 1
ATOM 2358 O O . TRP A 1 295 ? 3.562 10.493 -5.589 1.00 92.88 295 TRP A O 1
ATOM 2368 N N . ASN A 1 296 ? 3.174 8.690 -4.298 1.00 94.25 296 ASN A N 1
ATOM 2369 C CA . ASN A 1 296 ? 3.058 7.752 -5.414 1.00 94.25 296 ASN A CA 1
ATOM 2370 C C . ASN A 1 296 ? 1.829 8.067 -6.276 1.00 94.25 296 ASN A C 1
ATOM 2372 O O . ASN A 1 296 ? 1.944 8.083 -7.500 1.00 94.25 296 ASN A O 1
ATOM 2376 N N . GLN A 1 297 ? 0.681 8.380 -5.666 1.00 95.31 297 GLN A N 1
ATOM 2377 C CA . GLN A 1 297 ? -0.524 8.769 -6.406 1.00 95.31 297 GLN A CA 1
ATOM 2378 C C . GLN A 1 297 ? -0.308 10.079 -7.175 1.00 95.31 297 GLN A C 1
ATOM 2380 O O . GLN A 1 297 ? -0.564 10.124 -8.373 1.00 95.31 297 GLN A O 1
ATOM 2385 N N . ASN A 1 298 ? 0.243 11.119 -6.540 1.00 94.75 298 ASN A N 1
ATOM 2386 C CA . ASN A 1 298 ? 0.515 12.397 -7.209 1.00 94.75 298 ASN A CA 1
ATOM 2387 C C . ASN A 1 298 ? 1.550 12.267 -8.335 1.00 94.75 298 ASN A C 1
ATOM 2389 O O . ASN A 1 298 ? 1.388 12.866 -9.394 1.00 94.75 298 ASN A O 1
ATOM 2393 N N . ALA A 1 299 ? 2.604 11.472 -8.133 1.00 95.50 299 ALA A N 1
ATOM 2394 C CA . ALA A 1 299 ? 3.595 11.213 -9.173 1.00 95.50 299 ALA A CA 1
ATOM 2395 C C . ALA A 1 299 ? 3.019 10.383 -10.329 1.00 95.50 299 ALA A C 1
ATOM 2397 O O . ALA A 1 299 ? 3.417 10.584 -11.471 1.00 95.50 299 ALA A O 1
ATOM 2398 N N . THR A 1 300 ? 2.082 9.477 -10.043 1.00 96.56 300 THR A N 1
ATOM 2399 C CA . THR A 1 300 ? 1.378 8.696 -11.068 1.00 96.56 300 THR A CA 1
ATOM 2400 C C . THR A 1 300 ? 0.373 9.559 -11.827 1.00 96.56 300 THR A C 1
ATOM 2402 O O . THR A 1 300 ? 0.287 9.441 -13.037 1.00 96.56 300 THR A O 1
ATOM 2405 N N . LYS A 1 301 ? -0.310 10.507 -11.175 1.00 95.38 301 LYS A N 1
ATOM 2406 C CA . LYS A 1 301 ? -1.155 11.497 -11.864 1.00 95.38 301 LYS A CA 1
ATOM 2407 C C . LYS A 1 301 ? -0.338 12.377 -12.811 1.00 95.38 301 LYS A C 1
ATOM 2409 O O . LYS A 1 301 ? -0.681 12.484 -13.978 1.00 95.38 301 LYS A O 1
ATOM 2414 N N . ALA A 1 302 ? 0.801 12.897 -12.350 1.00 94.69 302 ALA A N 1
ATOM 2415 C CA . ALA A 1 302 ? 1.722 13.658 -13.201 1.00 94.69 302 ALA A CA 1
ATOM 2416 C C . ALA A 1 302 ? 2.347 12.821 -14.337 1.00 94.69 302 ALA A C 1
ATOM 2418 O O . ALA A 1 302 ? 2.801 13.369 -15.336 1.00 94.69 302 ALA A O 1
ATOM 2419 N N . LEU A 1 303 ? 2.399 11.491 -14.191 1.00 95.31 303 LEU A N 1
ATOM 2420 C CA . LEU A 1 303 ? 2.800 10.579 -15.265 1.00 95.31 303 LEU A CA 1
ATOM 2421 C C . LEU A 1 303 ? 1.743 10.514 -16.378 1.00 95.31 303 LEU A C 1
ATOM 2423 O O . LEU A 1 303 ? 2.126 10.341 -17.531 1.00 95.31 303 LEU A O 1
ATOM 2427 N N . LEU A 1 304 ? 0.453 10.684 -16.061 1.00 94.75 304 LEU A N 1
ATOM 2428 C CA . LEU A 1 304 ? -0.623 10.703 -17.062 1.00 94.75 304 LEU A CA 1
ATOM 2429 C C . LEU A 1 304 ? -0.514 11.920 -17.989 1.00 94.75 304 LEU A C 1
ATOM 2431 O O . LEU A 1 304 ? -0.772 11.793 -19.183 1.00 94.75 304 LEU A O 1
ATOM 2435 N N . ASP A 1 305 ? -0.046 13.061 -17.471 1.00 92.69 305 ASP A N 1
ATOM 2436 C CA . ASP A 1 305 ? 0.172 14.293 -18.251 1.00 92.69 305 ASP A CA 1
ATOM 2437 C C . ASP A 1 305 ? 1.227 14.127 -19.362 1.00 92.69 305 ASP A C 1
ATOM 2439 O O . ASP A 1 305 ? 1.303 14.939 -20.281 1.00 92.69 305 ASP A O 1
ATOM 2443 N N . ALA A 1 306 ? 2.057 13.081 -19.287 1.00 91.75 306 ALA A N 1
ATOM 2444 C CA . ALA A 1 306 ? 3.035 12.736 -20.319 1.00 91.75 306 ALA A CA 1
ATOM 2445 C C . ALA A 1 306 ? 2.449 11.867 -21.454 1.00 91.75 306 ALA A C 1
ATOM 2447 O O . ALA A 1 306 ? 3.195 11.400 -22.320 1.00 91.75 306 ALA A O 1
ATOM 2448 N N . GLU A 1 307 ? 1.130 11.638 -21.436 1.00 94.62 307 GLU A N 1
ATOM 2449 C CA . GLU A 1 307 ? 0.362 10.882 -22.432 1.00 94.62 307 GLU A CA 1
ATOM 2450 C C . GLU A 1 307 ? 1.014 9.530 -22.807 1.00 94.62 307 GLU A C 1
ATOM 2452 O O . GLU A 1 307 ? 1.374 9.317 -23.970 1.00 94.62 307 GLU A O 1
ATOM 2457 N N . PRO A 1 308 ? 1.256 8.626 -21.836 1.00 96.75 308 PRO A N 1
ATOM 2458 C CA . PRO A 1 308 ? 1.679 7.258 -22.129 1.00 96.75 308 PRO A CA 1
ATOM 2459 C C . PRO A 1 308 ? 0.585 6.469 -22.865 1.00 96.75 308 PRO A C 1
ATOM 2461 O O . PRO A 1 308 ? -0.599 6.598 -22.561 1.00 96.75 308 PRO A O 1
ATOM 2464 N N . ASP A 1 309 ? 0.989 5.590 -23.783 1.00 98.19 309 ASP A N 1
ATOM 2465 C CA . ASP A 1 309 ? 0.065 4.757 -24.566 1.00 98.19 309 ASP A CA 1
ATOM 2466 C C . ASP A 1 309 ? -0.430 3.534 -23.777 1.00 98.19 309 ASP A C 1
ATOM 2468 O O . ASP A 1 309 ? -1.516 3.007 -24.022 1.00 98.19 309 ASP A O 1
ATOM 2472 N N . VAL A 1 310 ? 0.392 3.044 -22.845 1.00 98.56 310 VAL A N 1
ATOM 2473 C CA . VAL A 1 310 ? 0.129 1.848 -22.037 1.00 98.56 310 VAL A CA 1
ATOM 2474 C C . VAL A 1 310 ? 0.877 1.925 -20.706 1.00 98.56 310 VAL A C 1
ATOM 2476 O O . VAL A 1 310 ? 1.981 2.472 -20.632 1.00 98.56 310 VAL A O 1
ATOM 2479 N N . ALA A 1 311 ? 0.295 1.352 -19.652 1.00 98.69 311 ALA A N 1
ATOM 2480 C CA . ALA A 1 311 ? 0.893 1.269 -18.325 1.00 98.69 311 ALA A CA 1
ATOM 2481 C C . ALA A 1 311 ? 1.183 -0.175 -17.907 1.00 98.69 311 ALA A C 1
ATOM 2483 O O . ALA A 1 311 ? 0.324 -1.054 -17.996 1.00 98.69 311 ALA A O 1
ATOM 2484 N N . VAL A 1 312 ? 2.372 -0.398 -17.354 1.00 98.81 312 VAL A N 1
ATOM 2485 C CA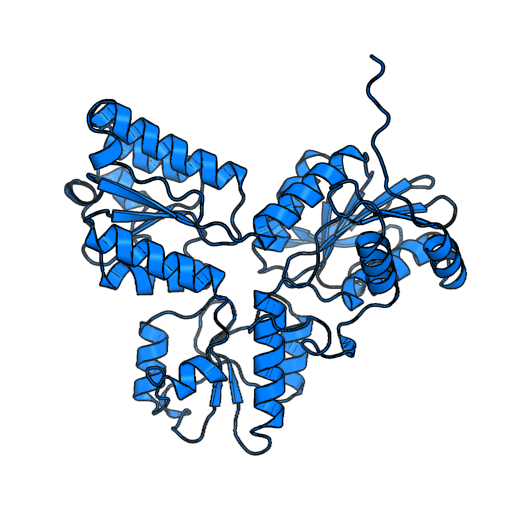 . VAL A 1 312 ? 2.723 -1.614 -16.619 1.00 98.81 312 VAL A CA 1
ATOM 2486 C C . VAL A 1 312 ? 3.025 -1.229 -15.174 1.00 98.81 312 VAL A C 1
ATOM 2488 O O . VAL A 1 312 ? 3.978 -0.501 -14.883 1.00 98.81 312 VAL A O 1
ATOM 2491 N N . ILE A 1 313 ? 2.184 -1.713 -14.264 1.00 98.75 313 ILE A N 1
ATOM 2492 C CA . ILE A 1 313 ? 2.273 -1.469 -12.829 1.00 98.75 313 ILE A CA 1
ATOM 2493 C C . ILE A 1 313 ? 2.842 -2.730 -12.181 1.00 98.75 313 ILE A C 1
ATOM 2495 O O . ILE A 1 313 ? 2.277 -3.814 -12.314 1.00 98.75 313 ILE A O 1
ATOM 2499 N N . VAL A 1 314 ? 3.956 -2.596 -11.463 1.00 98.44 314 VAL A N 1
ATOM 2500 C CA . VAL A 1 314 ? 4.659 -3.737 -10.861 1.00 98.44 314 VAL A CA 1
ATOM 2501 C C . VAL A 1 314 ? 4.369 -3.834 -9.360 1.00 98.44 314 VAL A C 1
ATOM 2503 O O . VAL A 1 314 ? 4.547 -2.867 -8.610 1.00 98.44 314 VAL A O 1
ATOM 2506 N N . GLY A 1 315 ? 3.934 -5.002 -8.884 1.00 97.06 315 GLY A N 1
ATOM 2507 C CA . GLY A 1 315 ? 3.751 -5.264 -7.455 1.00 97.06 315 GLY A CA 1
ATOM 2508 C C . GLY A 1 315 ? 2.913 -6.504 -7.134 1.00 97.06 315 GLY A C 1
ATOM 2509 O O . GLY A 1 315 ? 2.418 -7.190 -8.019 1.00 97.06 315 GLY A O 1
ATOM 2510 N N . GLY A 1 316 ? 2.758 -6.804 -5.839 1.00 95.56 316 GLY A N 1
ATOM 2511 C CA . GLY A 1 316 ? 1.917 -7.917 -5.383 1.00 95.56 316 GLY A CA 1
ATOM 2512 C C . GLY A 1 316 ? 0.420 -7.650 -5.577 1.00 95.56 316 GLY A C 1
ATOM 2513 O O . GLY A 1 316 ? -0.037 -6.525 -5.378 1.00 95.56 316 GLY A O 1
ATOM 2514 N N . TYR A 1 317 ? -0.344 -8.693 -5.910 1.00 95.19 317 TYR A N 1
ATOM 2515 C CA . TYR A 1 317 ? -1.788 -8.617 -6.198 1.00 95.19 317 TYR A CA 1
ATOM 2516 C C . TYR A 1 317 ? -2.658 -8.277 -4.984 1.00 95.19 317 TYR A C 1
ATOM 2518 O O . TYR A 1 317 ? -3.757 -7.756 -5.129 1.00 95.19 317 TYR A O 1
ATOM 2526 N N . ASN A 1 318 ? -2.152 -8.523 -3.777 1.00 91.94 318 ASN A N 1
ATOM 2527 C CA . ASN A 1 318 ? -2.782 -8.130 -2.518 1.00 91.94 318 ASN A CA 1
ATOM 2528 C C . ASN A 1 318 ? -2.384 -6.718 -2.044 1.00 91.94 318 ASN A C 1
ATOM 2530 O O . ASN A 1 318 ? -2.852 -6.271 -1.001 1.00 91.94 318 ASN A O 1
ATOM 2534 N N . SER A 1 319 ? -1.542 -5.985 -2.782 1.00 94.50 319 SER A N 1
ATOM 2535 C CA . SER A 1 319 ? -1.118 -4.640 -2.385 1.00 94.50 319 SER A CA 1
ATOM 2536 C C . SER A 1 319 ? -2.171 -3.588 -2.741 1.00 94.50 319 SER A C 1
ATOM 2538 O O . SER A 1 319 ? -2.367 -3.264 -3.919 1.00 94.50 319 SER A O 1
ATOM 2540 N N . SER A 1 320 ? -2.803 -2.989 -1.722 1.00 92.94 320 SER A N 1
ATOM 2541 C CA . SER A 1 320 ? -3.770 -1.900 -1.935 1.00 92.94 320 SER A CA 1
ATOM 2542 C C . SER A 1 320 ? -3.117 -0.710 -2.634 1.00 92.94 320 SER A C 1
ATOM 2544 O O . SER A 1 320 ? -3.627 -0.249 -3.647 1.00 92.94 320 SER A O 1
ATOM 2546 N N . ASN A 1 321 ? -1.929 -0.280 -2.184 1.00 93.62 321 ASN A N 1
ATOM 2547 C CA . ASN A 1 321 ? -1.212 0.824 -2.827 1.00 93.62 321 ASN A CA 1
ATOM 2548 C C . ASN A 1 321 ? -0.952 0.545 -4.314 1.00 93.62 321 ASN A C 1
ATOM 2550 O O . ASN A 1 321 ? -1.042 1.465 -5.112 1.00 93.62 321 ASN A O 1
ATOM 2554 N N . THR A 1 322 ? -0.580 -0.683 -4.691 1.00 96.62 322 THR A N 1
ATOM 2555 C CA . THR A 1 322 ? -0.344 -1.023 -6.104 1.00 96.62 322 THR A CA 1
ATOM 2556 C C . THR A 1 322 ? -1.644 -0.993 -6.908 1.00 96.62 322 THR A C 1
ATOM 2558 O O . THR A 1 322 ? -1.657 -0.432 -7.998 1.00 96.62 322 THR A O 1
ATOM 2561 N N . SER A 1 323 ? -2.732 -1.538 -6.357 1.00 96.69 323 SER A N 1
ATOM 2562 C CA . SER A 1 323 ? -4.047 -1.561 -7.016 1.00 96.69 323 SER A CA 1
ATOM 2563 C C . SER A 1 323 ? -4.563 -0.145 -7.290 1.00 96.69 323 SER A C 1
ATOM 2565 O O . SER A 1 323 ? -5.005 0.141 -8.393 1.00 96.69 323 SER A O 1
ATOM 2567 N N . HIS A 1 324 ? -4.379 0.783 -6.350 1.00 96.06 324 HIS A N 1
ATOM 2568 C CA . HIS A 1 324 ? -4.756 2.186 -6.545 1.00 96.06 324 HIS A CA 1
ATOM 2569 C C . HIS A 1 324 ? -3.962 2.895 -7.655 1.00 96.06 324 HIS A C 1
ATOM 2571 O O . HIS A 1 324 ? -4.465 3.830 -8.270 1.00 96.06 324 HIS A O 1
ATOM 2577 N N . LEU A 1 325 ? -2.726 2.468 -7.953 1.00 97.62 325 LEU A N 1
ATOM 2578 C CA . LEU A 1 325 ? -2.004 2.996 -9.119 1.00 97.62 325 LEU A CA 1
ATOM 2579 C C . LEU A 1 325 ? -2.619 2.505 -10.434 1.00 97.62 325 LEU A C 1
ATOM 2581 O O . LEU A 1 325 ? -2.608 3.246 -11.411 1.00 97.62 325 LEU A O 1
ATOM 2585 N N . VAL A 1 326 ? -3.168 1.285 -10.455 1.00 98.19 326 VAL A N 1
ATOM 2586 C CA . VAL A 1 326 ? -3.926 0.767 -11.604 1.00 98.19 326 VAL A CA 1
ATOM 2587 C C . VAL A 1 326 ? -5.199 1.587 -11.792 1.00 98.19 326 VAL A C 1
ATOM 2589 O O . VAL A 1 326 ? -5.409 2.083 -12.890 1.00 98.19 326 VAL A O 1
ATOM 2592 N N . GLU A 1 327 ? -5.967 1.818 -10.721 1.00 97.31 327 GLU A N 1
ATOM 2593 C CA . GLU A 1 327 ? -7.194 2.640 -10.739 1.00 97.31 327 GLU A CA 1
ATOM 2594 C C . GLU A 1 327 ? -6.944 4.070 -11.251 1.00 97.31 327 GLU A C 1
ATOM 2596 O O . GLU A 1 327 ? -7.804 4.660 -11.899 1.00 97.31 327 GLU A O 1
ATOM 2601 N N . ILE A 1 328 ? -5.766 4.646 -10.977 1.00 96.88 328 ILE A N 1
ATOM 2602 C CA . ILE A 1 328 ? -5.373 5.958 -11.513 1.00 96.88 328 ILE A CA 1
ATOM 2603 C C . ILE A 1 328 ? -5.053 5.867 -13.010 1.00 96.88 328 ILE A C 1
ATOM 2605 O O . ILE A 1 328 ? -5.520 6.694 -13.788 1.00 96.88 328 ILE A O 1
ATOM 2609 N N . CYS A 1 329 ? -4.250 4.886 -13.426 1.00 98.00 329 CYS A N 1
ATOM 2610 C CA . CYS A 1 329 ? -3.811 4.765 -14.817 1.00 98.00 329 CYS A CA 1
ATOM 2611 C C . CYS A 1 329 ? -4.940 4.329 -15.769 1.00 98.00 329 CYS A C 1
ATOM 2613 O O . CYS A 1 329 ? -5.018 4.832 -16.891 1.00 98.00 329 CYS A O 1
ATOM 2615 N N . GLU A 1 330 ? -5.840 3.440 -15.336 1.00 97.19 330 GLU A N 1
ATOM 2616 C CA . GLU A 1 330 ? -6.914 2.884 -16.176 1.00 97.19 330 GLU A CA 1
ATOM 2617 C C . GLU A 1 330 ? -7.976 3.914 -16.585 1.00 97.19 330 GLU A C 1
ATOM 2619 O O . GLU A 1 330 ? -8.715 3.696 -17.544 1.00 97.19 330 GLU A O 1
ATOM 2624 N N . GLN A 1 331 ? -8.017 5.065 -15.906 1.00 94.75 331 GLN A N 1
ATOM 2625 C CA . GLN A 1 331 ? -8.858 6.201 -16.293 1.00 94.75 331 GLN A CA 1
ATOM 2626 C C . GLN A 1 331 ? -8.425 6.829 -17.624 1.00 94.75 331 GLN A C 1
ATOM 2628 O O . GLN A 1 331 ? -9.230 7.505 -18.265 1.00 94.75 331 GLN A O 1
ATOM 2633 N N . VAL A 1 332 ? -7.164 6.630 -18.030 1.00 95.94 332 VAL A N 1
ATOM 2634 C CA . VAL A 1 332 ? -6.559 7.297 -19.193 1.00 95.94 332 VAL A CA 1
ATOM 2635 C C . VAL A 1 332 ? -6.023 6.302 -20.221 1.00 95.94 332 VAL A C 1
ATOM 2637 O O . VAL A 1 332 ? -6.219 6.520 -21.416 1.00 95.94 332 VAL A O 1
ATOM 2640 N N . MET A 1 333 ? -5.385 5.204 -19.796 1.00 96.50 333 MET A N 1
ATOM 2641 C CA . MET A 1 333 ? -4.776 4.231 -20.711 1.00 96.50 333 MET A CA 1
ATOM 2642 C C . MET A 1 333 ? -4.940 2.768 -20.263 1.00 96.50 333 MET A C 1
ATOM 2644 O O . MET A 1 333 ? -5.113 2.497 -19.070 1.00 96.50 333 MET A O 1
ATOM 2648 N N . PRO A 1 334 ? -4.818 1.788 -21.186 1.00 98.12 334 PRO A N 1
ATOM 2649 C CA . PRO A 1 334 ? -4.705 0.379 -20.821 1.00 98.12 334 PRO A CA 1
ATOM 2650 C C . PRO A 1 334 ? -3.604 0.164 -19.780 1.00 98.12 334 PRO A C 1
ATOM 2652 O O . PRO A 1 334 ? -2.468 0.609 -19.959 1.00 98.12 334 PRO A O 1
ATOM 2655 N N . SER A 1 335 ? -3.954 -0.513 -18.691 1.00 98.50 335 SER A N 1
ATOM 2656 C CA . SER A 1 335 ? -3.114 -0.626 -17.501 1.00 98.50 335 SER A CA 1
ATOM 2657 C C . SER A 1 335 ? -3.064 -2.067 -17.019 1.00 98.50 335 SER A C 1
ATOM 2659 O O . SER A 1 335 ? -4.102 -2.698 -16.838 1.00 98.50 335 SER A O 1
ATOM 2661 N N . TYR A 1 336 ? -1.856 -2.589 -16.816 1.00 98.69 336 TYR A N 1
ATOM 2662 C CA . TYR A 1 336 ? -1.643 -3.998 -16.494 1.00 98.69 336 TYR A CA 1
ATOM 2663 C C . TYR A 1 336 ? -0.844 -4.150 -15.203 1.00 98.69 336 TYR A C 1
ATOM 2665 O O . TYR A 1 336 ? 0.303 -3.704 -15.118 1.00 98.69 336 TYR A O 1
ATOM 2673 N N . LEU A 1 337 ? -1.441 -4.805 -14.205 1.00 98.75 337 LEU A N 1
ATOM 2674 C CA . LEU A 1 337 ? -0.768 -5.167 -12.961 1.00 98.75 337 LEU A CA 1
ATOM 2675 C C . LEU A 1 337 ? -0.067 -6.516 -13.104 1.00 98.75 337 LEU A C 1
ATOM 2677 O O . LEU A 1 337 ? -0.719 -7.540 -13.299 1.00 98.75 337 LEU A O 1
ATOM 2681 N N . ILE A 1 338 ? 1.252 -6.516 -12.943 1.00 98.56 338 ILE A N 1
ATOM 2682 C CA . ILE A 1 338 ? 2.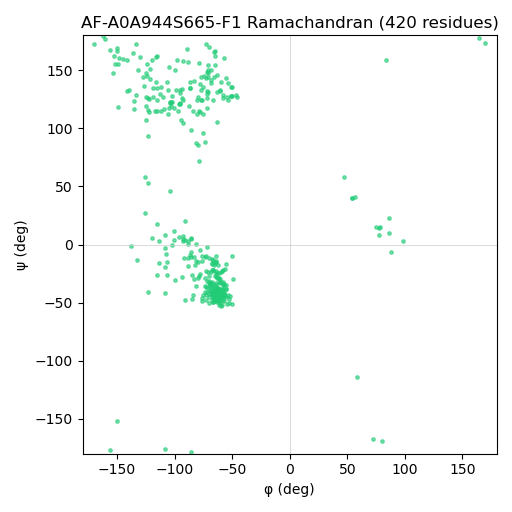072 -7.728 -12.939 1.00 98.56 338 ILE A CA 1
ATOM 2683 C C . ILE A 1 338 ? 2.912 -7.825 -11.666 1.00 98.56 338 ILE A C 1
ATOM 2685 O O . ILE A 1 338 ? 3.381 -6.832 -11.106 1.00 98.56 338 ILE A O 1
ATOM 2689 N N . SER A 1 339 ? 3.134 -9.051 -11.225 1.00 97.19 339 SER A N 1
ATOM 2690 C CA . SER A 1 339 ? 4.016 -9.398 -10.115 1.00 97.19 339 SER A CA 1
ATOM 2691 C C . SER A 1 339 ? 5.482 -9.512 -10.543 1.00 97.19 339 SER A C 1
ATOM 2693 O O . SER A 1 339 ? 6.374 -9.214 -9.746 1.00 97.19 339 SER A O 1
ATOM 2695 N N . SER A 1 340 ? 5.748 -9.899 -11.797 1.00 97.38 340 SER A N 1
ATOM 2696 C CA . SER A 1 340 ? 7.099 -9.987 -12.361 1.00 97.38 340 SER A CA 1
ATOM 2697 C C . SER A 1 340 ? 7.101 -9.868 -13.890 1.00 97.38 340 SER A C 1
ATOM 2699 O O . SER A 1 340 ? 6.073 -9.993 -14.556 1.00 97.38 340 SER A O 1
ATOM 2701 N N . ALA A 1 341 ? 8.290 -9.677 -14.468 1.00 98.12 341 ALA A N 1
ATOM 2702 C CA . ALA A 1 341 ? 8.480 -9.643 -15.917 1.00 98.12 341 ALA A CA 1
ATOM 2703 C C . ALA A 1 341 ? 8.156 -10.978 -16.622 1.00 98.12 341 ALA A C 1
ATOM 2705 O O . ALA A 1 341 ? 7.989 -10.986 -17.840 1.00 98.12 341 ALA A O 1
ATOM 2706 N N . ASP A 1 342 ? 8.021 -12.092 -15.891 1.00 98.12 342 ASP A N 1
ATOM 2707 C CA . ASP A 1 342 ? 7.653 -13.396 -16.466 1.00 98.12 342 ASP A CA 1
ATOM 2708 C C . ASP A 1 342 ? 6.213 -13.421 -16.994 1.00 98.12 342 ASP A C 1
ATOM 2710 O O . ASP A 1 342 ? 5.836 -14.293 -17.778 1.00 98.12 342 ASP A O 1
ATOM 2714 N N . GLU A 1 343 ? 5.395 -12.458 -16.575 1.00 98.50 343 GLU A N 1
ATOM 2715 C CA . GLU A 1 343 ? 4.011 -12.316 -17.016 1.00 98.50 343 GLU A CA 1
ATOM 2716 C C . GLU A 1 343 ? 3.894 -11.526 -18.328 1.00 98.50 343 GLU A C 1
ATOM 2718 O O . GLU A 1 343 ? 2.870 -11.580 -19.012 1.00 98.50 343 GLU A O 1
ATOM 2723 N N . LEU A 1 344 ? 4.994 -10.901 -18.755 1.00 98.56 344 LEU A N 1
ATOM 2724 C CA . LEU A 1 344 ? 5.185 -10.369 -20.097 1.00 98.56 344 LEU A CA 1
ATOM 2725 C C . LEU A 1 344 ? 5.571 -11.527 -21.035 1.00 98.56 344 LEU A C 1
ATOM 2727 O O . LEU A 1 344 ? 6.751 -11.840 -21.252 1.00 98.56 344 LEU A O 1
ATOM 2731 N N . LEU A 1 345 ? 4.554 -12.216 -21.560 1.00 98.56 345 LEU A N 1
ATOM 2732 C CA . LEU A 1 345 ? 4.733 -13.466 -22.305 1.00 98.56 345 LEU A CA 1
ATOM 2733 C C . LEU A 1 345 ? 5.352 -13.230 -23.690 1.00 98.56 345 LEU A C 1
ATOM 2735 O O . LEU A 1 345 ? 6.217 -13.998 -24.111 1.00 98.56 345 LEU A O 1
ATOM 2739 N N . SER A 1 346 ? 4.922 -12.177 -24.388 1.00 98.31 346 SER A N 1
ATOM 2740 C CA . SER A 1 346 ? 5.446 -11.747 -25.694 1.00 98.31 346 SER A CA 1
ATOM 2741 C C . SER A 1 346 ? 5.092 -10.281 -25.979 1.00 98.31 346 SER A C 1
ATOM 2743 O O . SER A 1 346 ? 4.333 -9.668 -25.228 1.00 98.31 346 SER A O 1
ATOM 2745 N N . ASP A 1 347 ? 5.563 -9.759 -27.111 1.00 96.31 347 ASP A N 1
ATOM 2746 C CA . ASP A 1 347 ? 5.116 -8.494 -27.713 1.00 96.31 347 ASP A CA 1
ATOM 2747 C C . ASP A 1 347 ? 3.600 -8.455 -27.976 1.00 96.31 347 ASP A C 1
ATOM 2749 O O . ASP A 1 347 ? 3.005 -7.389 -28.056 1.00 96.31 347 ASP A O 1
ATOM 2753 N N . ARG A 1 348 ? 2.942 -9.616 -28.067 1.00 97.38 348 ARG A N 1
ATOM 2754 C CA . ARG A 1 348 ? 1.499 -9.709 -28.314 1.00 97.38 348 ARG A CA 1
ATOM 2755 C C . ARG A 1 348 ? 0.672 -10.110 -27.114 1.00 97.38 348 ARG A C 1
ATOM 2757 O O . ARG A 1 348 ? -0.544 -9.996 -27.184 1.00 97.38 348 ARG A O 1
ATOM 2764 N N . GLN A 1 349 ? 1.266 -10.636 -26.049 1.00 98.44 349 GLN A N 1
ATOM 2765 C CA . GLN A 1 349 ? 0.492 -11.255 -24.978 1.00 98.44 349 GLN A CA 1
ATOM 2766 C C . GLN A 1 349 ? 1.064 -10.960 -23.598 1.00 98.44 349 GLN A C 1
ATOM 2768 O O . GLN A 1 349 ? 2.253 -11.171 -23.355 1.00 98.44 349 GLN A O 1
ATOM 2773 N N . ILE A 1 350 ? 0.182 -10.546 -22.692 1.00 98.75 350 ILE A N 1
ATOM 2774 C CA . ILE A 1 350 ? 0.476 -10.291 -21.284 1.00 98.75 350 ILE A CA 1
ATOM 2775 C C . ILE A 1 350 ? -0.494 -11.075 -20.407 1.00 98.75 350 ILE A C 1
ATOM 2777 O O . ILE A 1 350 ? -1.699 -11.130 -20.666 1.00 98.75 350 ILE A O 1
ATOM 2781 N N . ARG A 1 351 ? 0.043 -11.696 -19.361 1.00 98.75 351 ARG A N 1
ATOM 2782 C CA . ARG A 1 351 ? -0.730 -12.170 -18.218 1.00 98.75 351 ARG A CA 1
ATOM 2783 C C . ARG A 1 351 ? -0.689 -11.070 -17.164 1.00 98.75 351 ARG A C 1
ATOM 2785 O O . ARG A 1 351 ? 0.369 -10.512 -16.921 1.00 98.75 351 ARG A O 1
ATOM 2792 N N . HIS A 1 352 ? -1.816 -10.732 -16.567 1.00 98.62 352 HIS A N 1
ATOM 2793 C CA . HIS A 1 352 ? -1.881 -9.673 -15.559 1.00 98.62 352 HIS A CA 1
ATOM 2794 C C . HIS A 1 352 ? -3.001 -9.961 -14.569 1.00 98.62 352 HIS A C 1
ATOM 2796 O O . HIS A 1 352 ? -3.821 -10.850 -14.801 1.00 98.62 352 HIS A O 1
ATOM 2802 N N . PHE A 1 353 ? -3.020 -9.255 -13.449 1.00 98.44 353 PHE A N 1
ATOM 2803 C CA . PHE A 1 353 ? -4.091 -9.352 -12.470 1.00 98.44 353 PHE A CA 1
ATOM 2804 C C . PHE A 1 353 ? -5.134 -8.265 -12.704 1.00 98.44 353 PHE A C 1
ATOM 2806 O O . PHE A 1 353 ? -4.828 -7.076 -12.632 1.00 98.44 353 PHE A O 1
ATOM 2813 N N . ASP A 1 354 ? -6.372 -8.689 -12.940 1.00 98.00 354 ASP A N 1
ATOM 2814 C CA . ASP A 1 354 ? -7.526 -7.805 -12.991 1.00 98.00 354 ASP A CA 1
ATOM 2815 C C . ASP A 1 354 ? -7.958 -7.478 -11.556 1.00 98.00 354 ASP A C 1
ATOM 2817 O O . ASP A 1 354 ? -8.352 -8.369 -10.797 1.00 98.00 354 ASP A O 1
ATOM 2821 N N . ILE A 1 355 ? -7.844 -6.207 -11.168 1.00 96.44 355 ILE A N 1
ATOM 2822 C CA . ILE A 1 355 ? -8.154 -5.754 -9.806 1.00 96.44 355 ILE A CA 1
ATOM 2823 C C . ILE A 1 355 ? -9.660 -5.739 -9.506 1.00 96.44 355 ILE A C 1
ATOM 2825 O O . ILE A 1 355 ? -10.037 -5.843 -8.338 1.00 96.44 355 ILE A O 1
ATOM 2829 N N . HIS A 1 356 ? -10.508 -5.664 -10.535 1.00 94.88 356 HIS A N 1
ATOM 2830 C CA . HIS A 1 356 ? -11.965 -5.587 -10.408 1.00 94.88 356 HIS A CA 1
ATOM 2831 C C . HIS A 1 356 ? -12.564 -6.984 -10.268 1.00 94.88 356 HIS A C 1
ATOM 2833 O O . HIS A 1 356 ? -13.334 -7.250 -9.346 1.00 94.88 356 HIS A O 1
ATOM 2839 N N . GLU A 1 357 ? -12.136 -7.908 -11.130 1.00 96.25 357 GLU A N 1
ATOM 2840 C CA . GLU A 1 357 ? -12.545 -9.320 -11.091 1.00 96.25 357 GLU A CA 1
ATOM 2841 C C . GLU A 1 357 ? -11.727 -10.148 -10.084 1.00 96.25 357 GLU A C 1
ATOM 2843 O O . GLU A 1 357 ? -12.060 -11.297 -9.784 1.00 96.25 357 GLU A O 1
ATOM 2848 N N . ARG A 1 358 ? -10.642 -9.572 -9.550 1.00 94.56 358 ARG A N 1
ATOM 2849 C CA . ARG A 1 358 ? -9.717 -10.186 -8.584 1.00 94.56 358 ARG A CA 1
ATOM 2850 C C . ARG A 1 358 ? -9.156 -11.529 -9.046 1.00 94.56 358 ARG A C 1
ATOM 2852 O O . ARG A 1 358 ? -9.006 -12.465 -8.255 1.00 94.56 358 ARG A O 1
ATOM 2859 N N . GLN A 1 359 ? -8.823 -11.623 -10.326 1.00 96.81 359 GLN A N 1
ATOM 2860 C CA . GLN A 1 359 ? -8.288 -12.837 -10.931 1.00 96.81 359 GLN A CA 1
ATOM 2861 C C . GLN A 1 359 ? -7.261 -12.517 -12.009 1.00 96.81 359 GLN A C 1
ATOM 2863 O O . GLN A 1 359 ? -7.227 -11.431 -12.582 1.00 96.81 359 GLN A O 1
ATOM 2868 N N . THR A 1 360 ? -6.419 -13.497 -12.314 1.00 97.56 360 THR A N 1
ATOM 2869 C CA . THR A 1 360 ? -5.472 -13.373 -13.415 1.00 97.56 360 THR A CA 1
ATOM 2870 C C . THR A 1 360 ? -6.197 -13.438 -14.758 1.00 97.56 360 THR A C 1
ATOM 2872 O O . THR A 1 360 ? -6.941 -14.381 -15.029 1.00 97.56 360 THR A O 1
ATOM 2875 N N . ALA A 1 361 ? -5.916 -12.469 -15.621 1.00 97.88 361 ALA A N 1
ATOM 2876 C CA . ALA A 1 361 ? -6.403 -12.373 -16.983 1.00 97.88 361 ALA A CA 1
ATOM 2877 C C . ALA A 1 361 ? -5.251 -12.489 -17.994 1.00 97.88 361 ALA A C 1
ATOM 2879 O O . ALA A 1 361 ? -4.068 -12.343 -17.674 1.00 97.88 361 ALA A O 1
ATOM 2880 N N . LEU A 1 362 ? -5.613 -12.790 -19.239 1.00 98.50 362 LEU A N 1
ATOM 2881 C CA . LEU A 1 362 ? -4.696 -12.886 -20.368 1.00 98.50 362 LEU A CA 1
ATOM 2882 C C . LEU A 1 362 ? -5.175 -11.917 -21.446 1.00 98.50 362 LEU A C 1
ATOM 2884 O O . LEU A 1 362 ? -6.258 -12.106 -22.000 1.00 98.50 362 LEU A O 1
ATOM 2888 N N . THR A 1 363 ? -4.367 -10.907 -21.750 1.00 98.56 363 THR A N 1
ATOM 2889 C CA . THR A 1 363 ? -4.694 -9.886 -22.750 1.00 98.56 363 THR A CA 1
ATOM 2890 C C . THR A 1 363 ? -3.780 -10.030 -23.959 1.00 98.56 363 THR A C 1
ATOM 2892 O O . THR A 1 363 ? -2.571 -10.231 -23.822 1.00 98.56 363 THR A O 1
ATOM 2895 N N . ASN A 1 364 ? -4.375 -9.951 -25.150 1.00 98.25 364 ASN A N 1
ATOM 2896 C CA . ASN A 1 364 ? -3.649 -9.905 -26.416 1.00 98.25 364 ASN A CA 1
ATOM 2897 C C . ASN A 1 364 ? -3.512 -8.455 -26.894 1.00 98.25 364 ASN A C 1
ATOM 2899 O O . ASN A 1 364 ? -4.311 -7.610 -26.503 1.00 98.25 364 ASN A O 1
ATOM 2903 N N . ASP A 1 365 ? -2.535 -8.203 -27.764 1.00 96.88 365 ASP A N 1
ATOM 2904 C CA . ASP A 1 365 ? -2.257 -6.903 -28.386 1.00 96.88 365 ASP A CA 1
ATOM 2905 C C . ASP A 1 365 ? -2.073 -5.784 -27.342 1.00 96.88 365 ASP A C 1
ATOM 2907 O O . ASP A 1 365 ? -2.557 -4.666 -27.493 1.00 96.88 365 ASP A O 1
ATOM 2911 N N . TRP A 1 366 ? -1.390 -6.121 -26.242 1.00 97.75 366 TRP A N 1
ATOM 2912 C CA . TRP A 1 366 ? -1.210 -5.238 -25.087 1.00 97.75 366 TRP A CA 1
ATOM 2913 C C . TRP A 1 366 ? -0.131 -4.168 -25.289 1.00 97.75 366 TRP A C 1
ATOM 2915 O O . TRP A 1 366 ? -0.187 -3.127 -24.638 1.00 97.75 366 TRP A O 1
ATOM 2925 N N . LEU A 1 367 ? 0.857 -4.447 -26.145 1.00 97.69 367 LEU A N 1
ATOM 2926 C CA . LEU A 1 367 ? 2.013 -3.594 -26.395 1.00 97.69 367 LEU A CA 1
ATOM 2927 C C . LEU A 1 367 ? 1.837 -2.869 -27.747 1.00 97.69 367 LEU A C 1
ATOM 2929 O O . LEU A 1 367 ? 1.672 -3.548 -28.763 1.00 97.69 367 LEU A O 1
ATOM 2933 N N . PRO A 1 368 ? 1.851 -1.523 -27.785 1.00 97.62 368 PRO A N 1
ATOM 2934 C CA . PRO A 1 368 ? 1.703 -0.752 -29.026 1.00 97.62 368 PRO A CA 1
ATOM 2935 C C . PRO A 1 368 ? 2.866 -0.916 -30.024 1.00 97.62 368 PRO A C 1
ATOM 2937 O O . PRO A 1 368 ? 3.941 -1.396 -29.682 1.00 97.62 368 PRO A O 1
ATOM 2940 N N . GLU A 1 369 ? 2.678 -0.484 -31.275 1.00 97.69 369 GLU A N 1
ATOM 2941 C CA . GLU A 1 369 ? 3.780 -0.370 -32.246 1.00 97.69 369 GLU A CA 1
ATOM 2942 C C . GLU A 1 369 ? 4.613 0.904 -32.004 1.00 97.69 369 GLU A C 1
ATOM 2944 O O . GLU A 1 369 ? 4.122 1.888 -31.457 1.00 97.69 369 GLU A O 1
ATOM 2949 N N . LEU A 1 370 ? 5.878 0.912 -32.441 1.00 97.75 370 LEU A N 1
ATOM 2950 C CA . LEU A 1 370 ? 6.745 2.094 -32.342 1.00 97.75 370 LEU A CA 1
ATOM 2951 C C . LEU A 1 370 ? 6.325 3.209 -33.327 1.00 97.75 370 LEU A C 1
ATOM 2953 O O . LEU A 1 370 ? 5.953 2.899 -34.463 1.00 97.75 370 LEU A O 1
ATOM 2957 N N . PRO A 1 371 ? 6.510 4.498 -32.975 1.00 97.81 371 PRO A N 1
ATOM 2958 C CA . PRO A 1 371 ? 6.988 5.004 -31.684 1.00 97.81 371 PRO A CA 1
ATOM 2959 C C . PRO A 1 371 ? 5.912 4.912 -30.596 1.00 97.81 371 PRO A C 1
ATOM 2961 O O . PRO A 1 371 ? 4.738 5.128 -30.875 1.00 97.81 371 PRO A O 1
ATOM 2964 N N . THR A 1 372 ? 6.324 4.636 -29.356 1.00 97.88 372 THR A N 1
ATOM 2965 C CA . THR A 1 372 ? 5.389 4.494 -28.228 1.00 97.88 372 THR A CA 1
ATOM 2966 C C . THR A 1 372 ? 5.998 4.910 -26.893 1.00 97.88 372 THR A C 1
ATOM 2968 O O . THR A 1 372 ? 7.220 4.874 -26.704 1.00 97.88 372 THR A O 1
ATOM 2971 N N . ARG A 1 373 ? 5.123 5.294 -25.964 1.00 98.12 373 ARG A N 1
ATOM 2972 C CA . ARG A 1 373 ? 5.409 5.646 -24.577 1.00 98.12 373 ARG A CA 1
ATOM 2973 C C . ARG A 1 373 ? 4.828 4.598 -23.637 1.00 98.12 373 ARG A C 1
ATOM 2975 O O . ARG A 1 373 ? 3.614 4.472 -23.495 1.00 98.12 373 ARG A O 1
ATOM 2982 N N . LEU A 1 374 ? 5.705 3.891 -22.937 1.00 98.44 374 LEU A N 1
ATOM 2983 C CA . LEU A 1 374 ? 5.349 2.924 -21.908 1.00 98.44 374 LEU A CA 1
ATOM 2984 C C . LEU A 1 374 ? 5.521 3.555 -20.523 1.00 98.44 374 LEU A C 1
ATOM 2986 O O . LEU A 1 374 ? 6.638 3.871 -20.110 1.00 98.44 374 LEU A O 1
ATOM 2990 N N . ALA A 1 375 ? 4.432 3.678 -19.773 1.00 98.62 375 ALA A N 1
ATOM 2991 C CA . ALA A 1 375 ? 4.485 3.996 -18.353 1.00 98.62 375 ALA A CA 1
ATOM 2992 C C . ALA A 1 375 ? 4.902 2.753 -17.551 1.00 98.62 375 ALA A C 1
ATOM 2994 O O . ALA A 1 375 ? 4.244 1.716 -17.618 1.00 98.62 375 ALA A O 1
ATOM 2995 N N . VAL A 1 376 ? 5.972 2.861 -16.758 1.00 98.50 376 VAL A N 1
ATOM 2996 C CA . VAL A 1 376 ? 6.397 1.814 -15.816 1.00 98.50 376 VAL A CA 1
ATOM 2997 C C . VAL A 1 376 ? 6.444 2.404 -14.414 1.00 98.50 376 VAL A C 1
ATOM 2999 O O . VAL A 1 376 ? 7.268 3.265 -14.108 1.00 98.50 376 VAL A O 1
ATOM 3002 N N . THR A 1 377 ? 5.560 1.926 -13.544 1.00 98.06 377 THR A N 1
ATOM 3003 C CA . THR A 1 377 ? 5.477 2.343 -12.138 1.00 98.06 377 THR A CA 1
ATOM 3004 C C . THR A 1 377 ? 5.352 1.127 -11.228 1.00 98.06 377 THR A C 1
ATOM 3006 O O . THR A 1 377 ? 5.225 -0.008 -11.688 1.00 98.06 377 THR A O 1
ATOM 3009 N N . SER A 1 378 ? 5.413 1.337 -9.919 1.00 97.50 378 SER A N 1
ATOM 3010 C CA . SER A 1 378 ? 5.276 0.261 -8.950 1.00 97.50 378 SER A CA 1
ATOM 3011 C C . SER A 1 378 ? 4.714 0.749 -7.625 1.00 97.50 378 SER A C 1
ATOM 3013 O O . SER A 1 378 ? 4.897 1.902 -7.226 1.00 97.50 378 SER A O 1
ATOM 3015 N N . GLY A 1 379 ? 4.088 -0.167 -6.889 1.00 94.00 379 GLY A N 1
ATOM 3016 C CA . GLY A 1 379 ? 3.634 0.124 -5.536 1.00 94.00 379 GLY A CA 1
ATOM 3017 C C . GLY A 1 379 ? 4.772 0.285 -4.523 1.00 94.00 379 GLY A C 1
ATOM 3018 O O . GLY A 1 379 ? 5.927 -0.065 -4.783 1.00 94.00 379 GLY A O 1
ATOM 3019 N N . ALA A 1 380 ? 4.406 0.750 -3.324 1.00 94.50 380 ALA A N 1
ATOM 3020 C CA . ALA A 1 380 ? 5.312 1.007 -2.200 1.00 94.50 380 ALA A CA 1
ATOM 3021 C C . ALA A 1 380 ? 6.030 -0.241 -1.637 1.00 94.50 380 ALA A C 1
ATOM 3023 O O . ALA A 1 380 ? 6.919 -0.117 -0.797 1.00 94.50 380 ALA A O 1
ATOM 3024 N N . SER A 1 381 ? 5.628 -1.439 -2.070 1.00 94.94 381 SER A N 1
ATOM 3025 C CA . SER A 1 381 ? 6.184 -2.736 -1.674 1.00 94.94 381 SER A CA 1
ATOM 3026 C C . SER A 1 381 ? 6.996 -3.406 -2.788 1.00 94.94 381 SER A C 1
ATOM 3028 O O . SER A 1 381 ? 7.344 -4.575 -2.657 1.00 94.94 381 SER A O 1
ATOM 3030 N N . CYS A 1 382 ? 7.274 -2.724 -3.902 1.00 96.00 382 CYS A N 1
ATOM 3031 C CA . CYS A 1 382 ? 7.986 -3.327 -5.026 1.00 96.00 382 CYS A CA 1
ATOM 3032 C C . CYS A 1 382 ? 9.502 -3.066 -4.953 1.00 96.00 382 CYS A C 1
ATOM 3034 O O . CYS A 1 382 ? 9.904 -1.900 -4.894 1.00 96.00 382 CYS A O 1
ATOM 3036 N N . PRO A 1 383 ? 10.347 -4.112 -5.009 1.00 96.00 383 PRO A N 1
ATOM 3037 C CA . PRO A 1 383 ? 11.784 -3.953 -5.182 1.00 96.00 383 PRO A CA 1
ATOM 3038 C C . PRO A 1 383 ? 12.141 -3.486 -6.598 1.00 96.00 383 PRO A C 1
ATOM 3040 O O . PRO A 1 383 ? 11.479 -3.833 -7.581 1.00 96.00 383 PRO A O 1
ATOM 3043 N N . ASP A 1 384 ? 13.245 -2.750 -6.701 1.00 96.00 384 ASP A N 1
ATOM 3044 C CA . ASP A 1 384 ? 13.715 -2.136 -7.946 1.00 96.00 384 ASP A CA 1
ATOM 3045 C C . ASP A 1 384 ? 14.087 -3.174 -9.011 1.00 96.00 384 ASP A C 1
ATOM 3047 O O . ASP A 1 384 ? 13.872 -2.944 -10.201 1.00 96.00 384 ASP A O 1
ATOM 3051 N N . VAL A 1 385 ? 14.603 -4.336 -8.596 1.00 96.62 385 VAL A N 1
ATOM 3052 C CA . VAL A 1 385 ? 14.991 -5.427 -9.506 1.00 96.62 385 VAL A CA 1
ATOM 3053 C C . VAL A 1 385 ? 13.832 -5.916 -10.388 1.00 96.62 385 VAL A C 1
ATOM 3055 O O . VAL A 1 385 ? 14.045 -6.279 -11.549 1.00 96.62 385 VAL A O 1
ATOM 3058 N N . LEU A 1 386 ? 12.594 -5.878 -9.881 1.00 97.94 386 LEU A N 1
ATOM 3059 C CA . LEU A 1 386 ? 11.416 -6.277 -10.654 1.00 97.94 386 LEU A CA 1
ATOM 3060 C C . LEU A 1 386 ? 11.115 -5.267 -11.761 1.00 97.94 386 LEU A C 1
ATOM 3062 O O . LEU A 1 386 ? 10.908 -5.660 -12.906 1.00 97.94 386 LEU A O 1
ATOM 3066 N N . MET A 1 387 ? 11.163 -3.969 -11.455 1.00 97.88 387 MET A N 1
ATOM 3067 C CA . MET A 1 387 ? 10.991 -2.926 -12.471 1.00 97.88 387 MET A CA 1
ATOM 3068 C C . MET A 1 387 ? 12.121 -2.944 -13.504 1.00 97.88 387 MET A C 1
ATOM 3070 O O . MET A 1 387 ? 11.863 -2.786 -14.693 1.00 97.88 387 MET A O 1
ATOM 3074 N N . ASN A 1 388 ? 13.358 -3.196 -13.067 1.00 97.75 388 ASN A N 1
ATOM 3075 C CA . ASN A 1 388 ? 14.509 -3.420 -13.942 1.00 97.75 388 ASN A CA 1
ATOM 3076 C C . ASN A 1 388 ? 14.208 -4.511 -14.978 1.00 97.75 388 ASN A C 1
ATOM 3078 O O . ASN A 1 388 ? 14.367 -4.294 -16.176 1.00 97.75 388 ASN A O 1
ATOM 3082 N N . SER A 1 389 ? 13.709 -5.653 -14.500 1.00 98.31 389 SER A N 1
ATOM 3083 C CA . SER A 1 389 ? 13.379 -6.803 -15.344 1.00 98.31 389 SER A CA 1
ATOM 3084 C C . SER A 1 389 ? 12.245 -6.479 -16.320 1.00 98.31 389 SER A C 1
ATOM 3086 O O . SER A 1 389 ? 12.272 -6.925 -17.462 1.00 98.31 389 SER A O 1
ATOM 3088 N N . VAL A 1 390 ? 11.260 -5.675 -15.901 1.00 98.56 390 VAL A N 1
ATOM 3089 C CA . VAL A 1 390 ? 10.174 -5.203 -16.774 1.00 98.56 390 VAL A CA 1
ATOM 3090 C C . VAL A 1 390 ? 10.714 -4.309 -17.885 1.00 98.56 390 VAL A C 1
ATOM 3092 O O . VAL A 1 390 ? 10.398 -4.556 -19.043 1.00 98.56 390 VAL A O 1
ATOM 3095 N N . VAL A 1 391 ? 11.569 -3.333 -17.563 1.00 98.62 391 VAL A N 1
ATOM 3096 C CA . VAL A 1 391 ? 12.214 -2.456 -18.557 1.00 98.62 391 VAL A CA 1
ATOM 3097 C C . VAL A 1 391 ? 13.020 -3.263 -19.577 1.00 98.62 391 VAL A C 1
ATOM 3099 O O . VAL A 1 391 ? 12.872 -3.066 -20.781 1.00 98.62 391 VAL A O 1
ATOM 3102 N N . GLU A 1 392 ? 13.850 -4.198 -19.113 1.00 98.62 392 GLU A N 1
ATOM 3103 C CA . GLU A 1 392 ? 14.657 -5.051 -19.991 1.00 98.62 392 GLU A CA 1
ATOM 3104 C C . GLU A 1 392 ? 13.776 -5.937 -20.882 1.00 98.62 392 GLU A C 1
ATOM 3106 O O . GLU A 1 392 ? 14.014 -6.063 -22.086 1.00 98.62 392 GLU A O 1
ATOM 3111 N N . ARG A 1 393 ? 12.724 -6.528 -20.308 1.00 98.62 393 ARG A N 1
ATOM 3112 C CA . ARG A 1 393 ? 11.814 -7.421 -21.025 1.00 98.62 393 ARG A CA 1
ATOM 3113 C C . ARG A 1 393 ? 11.016 -6.682 -22.094 1.00 98.62 393 ARG A C 1
ATOM 3115 O O . ARG A 1 393 ? 10.945 -7.178 -23.217 1.00 98.62 393 ARG A O 1
ATOM 3122 N N . THR A 1 394 ? 10.464 -5.508 -21.793 1.00 98.38 394 THR A N 1
ATOM 3123 C CA . THR A 1 394 ? 9.709 -4.719 -22.779 1.00 98.38 394 THR A CA 1
ATOM 3124 C C . THR A 1 394 ? 10.602 -4.166 -23.882 1.00 98.38 394 THR A C 1
ATOM 3126 O O . THR A 1 394 ? 10.233 -4.263 -25.049 1.00 98.38 394 THR A O 1
ATOM 3129 N N . ALA A 1 395 ? 11.806 -3.684 -23.558 1.00 98.50 395 ALA A N 1
ATOM 3130 C CA . ALA A 1 395 ? 12.788 -3.269 -24.560 1.00 98.50 395 ALA A CA 1
ATOM 3131 C C . ALA A 1 395 ? 13.150 -4.424 -25.516 1.00 98.50 395 ALA A C 1
ATOM 3133 O O . ALA A 1 395 ? 13.181 -4.236 -26.735 1.00 98.50 395 ALA A O 1
ATOM 3134 N N . SER A 1 396 ? 13.320 -5.641 -24.981 1.00 98.56 396 SER A N 1
ATOM 3135 C CA . SER A 1 396 ? 13.669 -6.822 -25.782 1.00 98.56 396 SER A CA 1
ATOM 3136 C C . SER A 1 396 ? 12.613 -7.201 -26.827 1.00 98.56 396 SER A C 1
ATOM 3138 O O . SER A 1 396 ? 12.961 -7.723 -27.886 1.00 98.56 396 SER A O 1
ATOM 3140 N N . PHE A 1 397 ? 11.334 -6.898 -26.581 1.00 98.50 397 PHE A N 1
ATOM 3141 C CA . PHE A 1 397 ? 10.257 -7.138 -27.547 1.00 98.50 397 PHE A CA 1
ATOM 3142 C C . PHE A 1 397 ? 10.343 -6.246 -28.785 1.00 98.50 397 PHE A C 1
ATOM 3144 O O . PHE A 1 397 ? 9.899 -6.651 -29.855 1.00 98.50 397 PHE A O 1
ATOM 3151 N N . TYR A 1 398 ? 10.994 -5.090 -28.673 1.00 98.38 398 TYR A N 1
ATOM 3152 C CA . TYR A 1 398 ? 11.289 -4.210 -29.804 1.00 98.38 398 TYR A CA 1
ATOM 3153 C C . TYR A 1 398 ? 12.661 -4.470 -30.440 1.00 98.38 398 TYR A C 1
ATOM 3155 O O . TYR A 1 398 ? 13.070 -3.749 -31.349 1.00 98.38 398 TYR A O 1
ATOM 3163 N N . GLY A 1 399 ? 13.381 -5.498 -29.980 1.00 98.19 399 GLY A N 1
ATOM 3164 C CA . GLY A 1 399 ? 14.723 -5.818 -30.460 1.00 98.19 399 GLY A CA 1
ATOM 3165 C C . GLY A 1 399 ? 15.824 -4.913 -29.905 1.00 98.19 399 GLY A C 1
ATOM 3166 O O . GLY A 1 399 ? 16.930 -4.948 -30.439 1.00 98.19 399 GLY A O 1
ATOM 3167 N N . TYR A 1 400 ? 15.540 -4.133 -28.858 1.00 98.56 400 TYR A N 1
ATOM 3168 C CA . TYR A 1 400 ? 16.559 -3.381 -28.129 1.00 98.56 400 TYR A CA 1
ATOM 3169 C C . TYR A 1 400 ? 17.245 -4.270 -27.099 1.00 98.56 400 TYR A C 1
ATOM 3171 O O . TYR A 1 400 ? 16.604 -5.089 -26.433 1.00 98.56 400 TYR A O 1
ATOM 3179 N N . ASP A 1 401 ? 18.553 -4.099 -26.959 1.00 97.62 401 ASP A N 1
ATOM 3180 C CA . ASP A 1 401 ? 19.354 -4.832 -25.993 1.00 97.62 401 ASP A CA 1
ATOM 3181 C C . ASP A 1 401 ? 19.814 -3.945 -24.828 1.00 97.62 401 ASP A C 1
ATOM 3183 O O . ASP A 1 401 ? 19.447 -2.778 -24.677 1.00 97.62 401 ASP A O 1
ATOM 3187 N N . ARG A 1 402 ? 20.621 -4.529 -23.942 1.00 96.50 402 ARG A N 1
ATOM 3188 C CA . ARG A 1 402 ? 21.139 -3.829 -22.768 1.00 96.50 402 ARG A CA 1
ATOM 3189 C C . ARG A 1 402 ? 21.995 -2.612 -23.129 1.00 96.50 402 ARG A C 1
ATOM 3191 O O . ARG A 1 402 ? 21.985 -1.640 -22.380 1.00 96.50 402 ARG A O 1
ATOM 3198 N N . SER A 1 403 ? 22.725 -2.650 -24.241 1.00 97.69 403 SER A N 1
ATOM 3199 C CA . SER A 1 403 ? 23.557 -1.527 -24.673 1.00 97.69 403 SER A CA 1
ATOM 3200 C C . SER A 1 403 ? 22.711 -0.333 -25.117 1.00 97.69 403 SER A C 1
ATOM 3202 O O . SER A 1 403 ? 23.077 0.805 -24.824 1.00 97.69 403 SER A O 1
ATOM 3204 N N . ASP A 1 404 ? 21.541 -0.580 -25.715 1.00 98.44 404 ASP A N 1
ATOM 3205 C CA . ASP A 1 404 ? 20.578 0.473 -26.050 1.00 98.44 404 ASP A CA 1
ATOM 3206 C C . ASP A 1 404 ? 20.004 1.130 -24.783 1.00 98.44 404 ASP A C 1
ATOM 3208 O O . ASP A 1 404 ? 19.899 2.356 -24.703 1.00 98.44 404 ASP A O 1
ATOM 3212 N N . ILE A 1 405 ? 19.684 0.326 -23.761 1.00 98.38 405 ILE A N 1
ATOM 3213 C CA . ILE A 1 405 ? 19.221 0.820 -22.454 1.00 98.38 405 ILE A CA 1
ATOM 3214 C C . ILE A 1 405 ? 20.312 1.662 -21.781 1.00 98.38 405 ILE A C 1
ATOM 3216 O O . ILE A 1 405 ? 20.045 2.773 -21.321 1.00 98.38 405 ILE A O 1
ATOM 3220 N N . GLU A 1 406 ? 21.547 1.156 -21.738 1.00 97.81 406 GLU A N 1
ATOM 3221 C CA . GLU A 1 406 ? 22.698 1.858 -21.160 1.00 97.81 406 GLU A CA 1
ATOM 3222 C C . GLU A 1 406 ? 22.979 3.179 -21.887 1.00 97.81 406 GLU A C 1
ATOM 3224 O O . GLU A 1 406 ? 23.255 4.184 -21.232 1.00 97.81 406 GLU A O 1
ATOM 3229 N N . ALA A 1 407 ? 22.834 3.221 -23.216 1.00 97.88 407 ALA A N 1
ATOM 3230 C CA . ALA A 1 407 ? 22.926 4.459 -23.982 1.00 97.88 407 ALA A CA 1
ATOM 3231 C C . ALA A 1 407 ? 21.821 5.452 -23.582 1.00 97.88 407 ALA A C 1
ATOM 3233 O O . ALA A 1 407 ? 22.124 6.608 -23.275 1.00 97.88 407 ALA A O 1
ATOM 3234 N N . GLY A 1 408 ? 20.564 5.001 -23.503 1.00 97.62 408 GLY A N 1
ATOM 3235 C CA . GLY A 1 408 ? 19.429 5.829 -23.086 1.00 97.62 408 GLY A CA 1
ATOM 3236 C C . GLY A 1 408 ? 19.594 6.419 -21.681 1.00 97.62 408 GLY A C 1
ATOM 3237 O O . GLY A 1 408 ? 19.287 7.594 -21.460 1.00 97.62 408 GLY A O 1
ATOM 3238 N N . LEU A 1 409 ? 20.160 5.643 -20.750 1.00 97.50 409 LEU A N 1
ATOM 3239 C CA . LEU A 1 409 ? 20.431 6.061 -19.368 1.00 97.50 409 LEU A CA 1
ATOM 3240 C C . LEU A 1 409 ? 21.440 7.217 -19.265 1.00 97.50 409 LEU A C 1
ATOM 3242 O O . LEU A 1 409 ? 21.389 7.990 -18.311 1.00 97.50 409 LEU A O 1
ATOM 3246 N N . THR A 1 410 ? 22.314 7.405 -20.258 1.00 96.31 410 THR A N 1
ATOM 3247 C CA . THR A 1 410 ? 23.215 8.577 -20.305 1.00 96.31 410 THR A CA 1
ATOM 3248 C C . THR A 1 410 ? 22.518 9.870 -20.734 1.00 96.31 410 THR A C 1
ATOM 3250 O O . THR A 1 410 ? 23.095 10.952 -20.625 1.00 96.31 410 THR A O 1
ATOM 3253 N N . THR A 1 411 ? 21.276 9.769 -21.211 1.00 95.44 411 THR A N 1
ATOM 3254 C CA . THR A 1 411 ? 20.490 10.872 -21.781 1.00 95.44 411 THR A CA 1
ATOM 3255 C C . THR A 1 411 ? 19.124 11.029 -21.110 1.00 95.44 411 THR A C 1
ATOM 3257 O O . THR A 1 411 ? 18.175 11.506 -21.734 1.00 95.44 411 THR A O 1
ATOM 3260 N N . LEU A 1 412 ? 19.004 10.617 -19.842 1.00 97.25 412 LEU A N 1
ATOM 3261 C CA . LEU A 1 412 ? 17.776 10.789 -19.064 1.00 97.25 412 LEU A CA 1
ATOM 3262 C C . LEU A 1 412 ? 17.324 12.253 -19.061 1.00 97.25 412 LEU A C 1
ATOM 3264 O O . LEU A 1 412 ? 18.120 13.181 -18.923 1.00 97.25 412 LEU A O 1
ATOM 3268 N N . THR A 1 413 ? 16.017 12.451 -19.200 1.00 96.06 413 THR A N 1
ATOM 3269 C CA . THR A 1 413 ? 15.387 13.776 -19.156 1.00 96.06 413 THR A CA 1
ATOM 3270 C C . THR A 1 413 ? 14.125 13.735 -18.309 1.00 96.06 413 THR A C 1
ATOM 3272 O O . THR A 1 413 ? 13.603 12.666 -17.995 1.00 96.06 413 THR A O 1
ATOM 3275 N N . LEU A 1 414 ? 13.620 14.904 -17.927 1.00 95.12 414 LEU A N 1
ATOM 3276 C CA . LEU A 1 414 ? 12.258 15.027 -17.415 1.00 95.12 414 LEU A CA 1
ATOM 3277 C C . LEU A 1 414 ? 11.317 15.215 -18.601 1.00 95.12 414 LEU A C 1
ATOM 3279 O O . LEU A 1 414 ? 11.619 15.994 -19.507 1.00 95.12 414 LEU A O 1
ATOM 3283 N N . HIS A 1 415 ? 10.196 14.501 -18.602 1.00 89.94 415 HIS A N 1
ATOM 3284 C CA . HIS A 1 415 ? 9.121 14.762 -19.547 1.00 89.94 415 HIS A CA 1
ATOM 3285 C C . HIS A 1 415 ? 8.295 15.932 -19.010 1.00 89.94 415 HIS A C 1
ATOM 3287 O O . HIS A 1 415 ? 7.354 15.746 -18.242 1.00 89.94 415 HIS A O 1
ATOM 3293 N N . GLU A 1 416 ? 8.698 17.153 -19.346 1.00 78.62 416 GLU A N 1
ATOM 3294 C CA . GLU A 1 416 ? 7.870 18.323 -19.071 1.00 78.62 416 GLU A CA 1
ATOM 3295 C C . GLU A 1 416 ? 6.748 18.362 -20.115 1.00 78.62 416 GLU A C 1
ATOM 3297 O O . GLU A 1 416 ? 7.059 18.313 -21.312 1.00 78.62 416 GLU A O 1
ATOM 3302 N N . PRO A 1 417 ? 5.465 18.406 -19.706 1.00 62.16 417 PRO A N 1
ATOM 3303 C CA . PRO A 1 417 ? 4.375 18.545 -20.658 1.00 62.16 417 PRO A CA 1
ATOM 3304 C C . PRO A 1 417 ? 4.612 19.796 -21.504 1.00 62.16 417 PRO A C 1
ATOM 3306 O O . PRO A 1 417 ? 5.150 20.801 -21.020 1.00 62.16 417 PRO A O 1
ATOM 3309 N N . ALA A 1 418 ? 4.259 19.724 -22.789 1.00 56.22 418 ALA A N 1
ATOM 3310 C CA . ALA A 1 418 ? 4.349 20.883 -23.663 1.00 56.22 418 ALA A CA 1
ATOM 3311 C C . ALA A 1 418 ? 3.585 22.034 -22.996 1.00 56.22 418 ALA A C 1
ATOM 3313 O O . ALA A 1 418 ? 2.426 21.861 -22.627 1.00 56.22 418 ALA A O 1
ATOM 3314 N N . ALA A 1 419 ? 4.249 23.175 -22.784 1.00 46.38 419 ALA A N 1
ATOM 3315 C CA . ALA A 1 419 ? 3.591 24.338 -22.203 1.00 46.38 419 ALA A CA 1
ATOM 3316 C C . ALA A 1 419 ? 2.309 24.618 -22.994 1.00 46.38 419 ALA A C 1
ATOM 3318 O O . ALA A 1 419 ? 2.376 24.707 -24.226 1.00 46.38 419 ALA A O 1
ATOM 3319 N N . ASP A 1 420 ? 1.176 24.737 -22.293 1.00 42.59 420 ASP A N 1
ATOM 3320 C CA . ASP A 1 420 ? -0.086 25.147 -22.903 1.00 42.59 420 ASP A CA 1
ATOM 3321 C C . ASP A 1 420 ? 0.189 26.353 -23.813 1.00 42.59 420 ASP A C 1
ATOM 3323 O O . ASP A 1 420 ? 0.828 27.319 -23.367 1.00 42.59 420 ASP A O 1
ATOM 3327 N N . PRO A 1 421 ? -0.222 26.322 -25.093 1.00 40.91 421 PRO A N 1
ATOM 3328 C CA . PRO A 1 421 ? -0.125 27.503 -25.926 1.00 40.91 421 PRO A CA 1
ATOM 3329 C C . PRO A 1 421 ? -1.030 28.578 -25.307 1.00 40.91 421 PRO A C 1
ATOM 3331 O O . PRO A 1 421 ? -2.252 28.472 -25.359 1.00 40.91 421 PRO A O 1
ATOM 3334 N N . VAL A 1 422 ? -0.382 29.565 -24.676 1.00 42.38 422 VAL A N 1
ATOM 3335 C CA . VAL A 1 422 ? -0.966 30.760 -24.036 1.00 42.38 422 VAL A CA 1
ATOM 3336 C C . VAL A 1 422 ? -1.986 31.462 -24.924 1.00 42.38 422 VAL A C 1
ATOM 3338 O O . VAL A 1 422 ? -1.689 31.642 -26.131 1.00 42.38 422 VAL A O 1
#

pLDDT: mean 93.73, std 10.11, range [27.75, 98.81]

Secondary structure (DSSP, 8-state):
----SSSSS-GGG--HHHHHHHHHHHHS-TT--PPEEEEETTEEEEE-SS-S--HHHHHHHHHHHHHHHH-TTS-EEESS-SSS-HHHHHHHHHTT-EESB-TTS-B-S-GGG--TTSEEEBPTT---HHHHHHHHHTT--TTSHHHHHHTB---HHHHHHHHHHHHHHHTT-EEEEES-TTSHHHHHHHHHHTTTS-EEEE-SHHHHHHHHHHHTTSS-HHHHHHHHTTSB-TT--HHHHTSSEEEEE-TTS-HHHHHHHHHHHHHHHHHHH-GGGHHHHEEE-TT-S-HHHHHHHHHHHHHHTT--SEEEEES-TT-HHHHHHHHHHTTTS-EEEESSGGGEEETTEEEEEETTTTEEEEEES-SPPSSEEEEEEE-TT--HHHHHHHHHHHHHHTT--HHHHHHHHTT-EE-PPPP---

Foldseek 3Di:
DPDDDDPQAPPVLAFPLVVLLLVCCVVPPVPDQFFKWQDQPLETETETSAFEADPLLSLLNSLLVVVCVVCVPAAEEECEQLAQAPVSSVVSVVSRYYYQAYPQRHGPDDLQNAALRHHYAAHQLGAAVVVVVSCVSSVNPCPDPVCCVRRYSHHPLLVVLLVVLLVVLQVVAEEEEADDQSHRSNNRSQRSSLVRHKYFYADFLVSLLVLLCVLLVVDDPVVNCVVGPPRIHPPDDSVPNLQAHEYAYDQQDDLVRSVSSLVSSLVSNCNNPNPVCSVVRYDYCSVSHDPSNVSQLSSLLSSVLLVFAEEEEEGRLSDSNSVVSQVNPVVRYHYFYDSALVQCPACFKGWGADNVVRGIDIGGNRHDDGSGYYYYHYGNNRRNNRSSRNVQSNCVRVVGHPVSSVVSSVVMDGSDRDPDPD

Sequence (422 aa):
MAFKQFDRVPNHYAGQIIQQIKDFRQEEGKRSLAPTRLSIGQLEILVPRHFGFCFGVERAIHMAFSTLERHPARDIHLVSEIIHNPLVNEDLRARGIRFLHDSDGQRRIPEEELSEKDVVLIPAFGTTLDIEASLNRSGIDTTSDTFRENYDTTCPFVSKVWDRGEELGREGYTIIIHGKFGHEETQATHSHTEQHTRTLVVLNADEAMRVADYMTGRSSRDAFVAEFAGKWSNGFDPDNDLARVAVVNQTTMLAEETTQVADILKEAMRERYGEGQLDEHFADTNDTLCYATNWNQNATKALLDAEPDVAVIVGGYNSSNTSHLVEICEQVMPSYLISSADELLSDRQIRHFDIHERQTALTNDWLPELPTRLAVTSGASCPDVLMNSVVERTASFYGYDRSDIEAGLTTLTLHEPAADPV

Solvent-accessible surface area (backbone atoms only — not comparable to full-atom values): 22147 Å² total; per-residue (Å²): 131,90,75,80,92,81,84,47,62,68,72,85,42,56,16,76,63,46,47,51,53,50,53,51,40,70,74,46,61,76,86,51,41,43,14,39,31,38,47,41,91,56,41,34,41,35,30,38,62,39,56,26,62,33,73,43,49,37,50,26,52,29,41,54,54,52,45,50,70,74,39,78,88,46,61,40,33,25,51,33,64,56,56,52,23,62,72,62,45,51,53,44,40,75,73,61,42,44,51,32,21,47,98,86,68,50,74,71,53,61,62,87,80,47,40,67,75,49,45,68,29,39,18,26,57,43,63,32,57,69,58,47,51,47,37,40,76,21,48,39,61,67,84,41,68,70,36,46,76,63,30,46,26,44,16,71,61,55,52,48,37,34,54,50,40,35,55,40,13,72,72,63,25,19,37,35,34,40,28,56,67,92,38,61,44,35,41,13,42,48,48,58,22,43,79,51,28,47,35,37,51,33,67,46,51,69,51,25,47,55,52,22,31,39,66,59,66,76,44,53,70,68,63,50,46,74,74,45,66,88,41,47,35,94,88,65,46,75,91,63,50,65,61,20,38,26,43,40,43,37,42,47,60,58,67,68,54,52,52,48,27,50,50,43,44,47,51,26,44,30,74,63,66,31,78,93,43,30,82,78,30,41,48,87,41,89,80,27,54,32,67,62,42,53,43,29,52,53,8,48,55,39,34,54,67,61,64,42,66,27,36,43,37,36,27,24,93,81,22,58,47,29,51,53,52,42,64,60,42,53,77,80,25,61,55,39,39,24,71,47,42,82,31,58,70,48,60,46,32,34,44,28,49,38,80,87,80,69,41,80,45,78,45,66,71,67,54,82,66,83,70,42,33,39,32,48,48,35,14,49,55,18,53,36,34,46,55,33,43,36,54,54,53,58,39,42,61,75,72,43,53,70,68,44,48,56,55,16,64,76,60,59,42,70,47,70,60,79,75,76,87,125